Protein AF-A0A1H2KYA8-F1 (afdb_monomer_lite)

Radius of gyration: 41.52 Å; chains: 1; bounding box: 86×78×92 Å

Secondary structure (DSSP, 8-state):
-HHHHHHHHHHHHHHHSEE-HHHHHHHTTS-HHHHHHHHHHHHHTT--EEEE-STT-EEEEPTT-----TT--HHHHHHHHHHHSHHHHHHTT--HHHHHHHHHHHHTS-HHHHHHHHHHHTTEEES-S--TT----------HHHHHHHHHHHHHTEEEEEEE--TTS--EEEEEEEEEEEEETTEEEEEEEETTEEEEEEGGGEEEEEEEEEEP---SS--HHHHHHHHHHHHHHSS--EEEEEEE-GGGHHHHHTT-SEEEEEEE-TTSPEEEEEEESSHHHHHHHHHHHGGGEEEEE-HHHHHHHHHHHHHHHHHHGGGS-------HHHHHHHHHT-EEEEEEEEEE-TTTT-TTHHHHHHHHHHHHHHHHHTTSEEEEEE---SSEEEEEEESS-HHHHHHHHHT-HHHHTTSEEEEEEEEEE-TT-----

Foldseek 3Di:
DLVVLLVVLQVVQVVVQWDALVRSCVVSVHDSVVSVVSVVVCVVVVFQWDWDDDPRTGIHGDPPPDVQVPVADLVNLLVLVCCLPPVVCVVVVNDPVSNVVSVVNLVSDDPVSNVLSVLLNLQEAEAFPQPLVDDPDDQQDFPPVQVVQLSCCQSVQFWKWFQFDDVPDHTDIAIWGFPHWYHHPNWIWTFTDGPNHTDIGTSSRTPHMHTDPHGGPYDSGDNVSVVVVVVVVVLLVPADKDWWWKWFQPVCVVQLCSNFPDWDDWDADPVRIITTTTIGSDLVSLLVSQVVRPPRMDTPDDPVSNVSNVVVVVVVCVVVVVPDDPPPPQDPVNVVVQVVQWDKKKKKWKWFFPCQPPVCNVVLVVQLVVLVVVCCVVQQWVDWAQDPDPTTGTMTIGPDHQVVVCVSVCPRSCNVSRRIDIDMDIDIDGPPDDDDD

InterPro domains:
  IPR001034 DeoR-type HTH domain [PS51000] (2-61)
  IPR013196 Helix-turn-helix, type 11 [PF08279] (9-57)
  IPR026881 WYL domain [PF13280] (146-210)
  IPR036388 Winged helix-like DNA-binding domain superfamily [G3DSA:1.10.10.10] (1-62)
  IPR036390 Winged helix DNA-binding domain superfamily [SSF46785] (2-57)
  IPR051534 CBASS antivirus and pafABC operon-associated protein [PTHR34580] (2-320)
  IPR057727 WCX domain [PF25583] (241-316)

pLDDT: mean 74.86, std 17.17, range [32.81, 95.44]

Organism: NCBI:txid419479

Sequence (437 aa):
MRADRLVSLVLLLRQHGRLSATALARELEVSTRTVLRDIEALSAAGVPVYAERGRHGGFALLPGFQTELTGLNHDEALALLVAGSRRGAQVFGLGSALASAMLKVVDALPEGHRATAAGAAQRLLIDPETDLLSRRLVADEVPDAIVAEVRRAVFAGHKLRIHYAASGQPPQWRTVDPIGLVTVRDHGYLLATRSGEDRTYRLSRVVAAEALAEPAQRPDRVDLDRAWQDRSTRFRTGGDLVTVLVRVDPARRAQLVGTALAVHAEDTDADGWLRLEVTFQDRRHAEWALWQLATNAEALEPQWLRTALRDRAAATATRYDVRRDQQHTVTDEQIRELAATAKPYSLAVLRWGPERYRDGAEATELEHQRRMVSLRADGVIAVLCPIASDTLAGVAVMTVPAEQAKDIMDADPCVRAGMIVCEIYQCHGFPGDAIPA

Structure (mmCIF, N/CA/C/O backbone):
data_AF-A0A1H2KYA8-F1
#
_entry.id   AF-A0A1H2KYA8-F1
#
loop_
_atom_site.group_PDB
_atom_site.id
_atom_site.type_symbol
_atom_site.label_atom_id
_atom_site.label_alt_id
_atom_site.label_comp_id
_atom_site.label_asym_id
_atom_site.label_entity_id
_atom_site.label_seq_id
_atom_site.pdbx_PDB_ins_code
_atom_site.Cartn_x
_atom_site.Cartn_y
_atom_site.Cartn_z
_atom_site.occupancy
_atom_site.B_iso_or_equiv
_atom_site.auth_seq_id
_atom_site.auth_comp_id
_atom_site.auth_asym_id
_atom_site.auth_atom_id
_atom_site.pdbx_PDB_model_num
ATOM 1 N N . MET A 1 1 ? -17.898 36.005 -10.844 1.00 47.53 1 MET A N 1
ATOM 2 C CA . MET A 1 1 ? -18.943 36.996 -11.219 1.00 47.53 1 MET A CA 1
ATOM 3 C C . MET A 1 1 ? -20.307 36.729 -10.570 1.00 47.53 1 MET A C 1
ATOM 5 O O . MET A 1 1 ? -20.830 37.658 -9.974 1.00 47.53 1 MET A O 1
ATOM 9 N N . ARG A 1 2 ? -20.936 35.538 -10.677 1.00 58.31 2 ARG A N 1
ATOM 10 C CA . ARG A 1 2 ? -22.249 35.278 -10.026 1.00 58.31 2 ARG A CA 1
ATOM 11 C C . ARG A 1 2 ? -22.124 34.830 -8.562 1.00 58.31 2 ARG A C 1
ATOM 13 O O . ARG A 1 2 ? -22.832 35.368 -7.726 1.00 58.31 2 ARG A O 1
ATOM 20 N N . ALA A 1 3 ? -21.214 33.901 -8.253 1.00 54.22 3 ALA A N 1
ATOM 21 C CA . ALA A 1 3 ? -21.038 33.365 -6.897 1.00 54.22 3 ALA A CA 1
ATOM 22 C C . ALA A 1 3 ? -20.531 34.424 -5.901 1.00 54.22 3 ALA A C 1
ATOM 24 O O . ALA A 1 3 ? -21.144 34.609 -4.855 1.00 54.22 3 ALA A O 1
ATOM 25 N N . ASP A 1 4 ? -19.501 35.190 -6.274 1.00 60.84 4 ASP A N 1
ATOM 26 C CA . ASP A 1 4 ? -18.927 36.255 -5.431 1.00 60.84 4 ASP A CA 1
ATOM 27 C C . ASP A 1 4 ? -19.982 37.292 -5.022 1.00 60.84 4 ASP A C 1
ATOM 29 O O . ASP A 1 4 ? -20.061 37.703 -3.870 1.00 60.84 4 ASP A O 1
ATOM 33 N N . ARG A 1 5 ? -20.864 37.664 -5.960 1.00 79.56 5 ARG A N 1
ATOM 34 C CA . ARG A 1 5 ? -21.924 38.646 -5.717 1.00 79.56 5 ARG A CA 1
ATOM 35 C C . ARG A 1 5 ? -23.021 38.117 -4.794 1.00 79.56 5 ARG A C 1
ATOM 37 O O . ARG A 1 5 ? -23.535 38.877 -3.982 1.00 79.56 5 ARG A O 1
ATOM 44 N N . LEU A 1 6 ? -23.360 36.829 -4.890 1.00 75.94 6 LEU A N 1
ATOM 45 C CA . LEU A 1 6 ? -24.314 36.184 -3.981 1.00 75.94 6 LEU A CA 1
ATOM 46 C C . LEU A 1 6 ? -23.761 36.146 -2.550 1.00 75.94 6 LEU A C 1
ATOM 48 O O . LEU A 1 6 ? -24.493 36.438 -1.607 1.00 75.94 6 LEU A O 1
ATOM 52 N N . VAL A 1 7 ? -22.461 35.867 -2.398 1.00 68.94 7 VAL A N 1
ATOM 53 C CA . VAL A 1 7 ? -21.769 35.908 -1.100 1.00 68.94 7 VAL A CA 1
ATOM 54 C C . VAL A 1 7 ? -21.780 37.326 -0.525 1.00 68.94 7 VAL A C 1
ATOM 56 O O . VAL A 1 7 ? -22.205 37.516 0.615 1.00 68.94 7 VAL A O 1
ATOM 59 N N . SER A 1 8 ? -21.405 38.336 -1.315 1.00 74.75 8 SER A N 1
ATOM 60 C CA . SER A 1 8 ? -21.430 39.738 -0.878 1.00 74.75 8 SER A CA 1
ATOM 61 C C . SER A 1 8 ? -22.834 40.213 -0.491 1.00 74.75 8 SER A C 1
ATOM 63 O O . SER A 1 8 ? -22.992 40.911 0.507 1.00 74.75 8 SER A O 1
ATOM 65 N N . LEU A 1 9 ? -23.871 39.794 -1.225 1.00 81.69 9 LEU A N 1
ATOM 66 C CA . LEU A 1 9 ? -25.266 40.120 -0.915 1.00 81.69 9 LEU A CA 1
ATOM 67 C C . LEU A 1 9 ? -25.680 39.562 0.457 1.00 81.69 9 LEU A C 1
ATOM 69 O O . LEU A 1 9 ? -26.251 40.291 1.268 1.00 81.69 9 LEU A O 1
ATOM 73 N N . VAL A 1 10 ? -25.341 38.303 0.757 1.00 77.75 10 VAL A N 1
ATOM 74 C CA . VAL A 1 10 ? -25.612 37.693 2.072 1.00 77.75 10 VAL A CA 1
ATOM 75 C C . VAL A 1 10 ? -24.878 38.438 3.191 1.00 77.75 10 VAL A C 1
ATOM 77 O O . VAL A 1 10 ? -25.478 38.710 4.231 1.00 77.75 10 VAL A O 1
ATOM 80 N N . LEU A 1 11 ? -23.612 38.814 2.987 1.00 72.88 11 LEU A N 1
ATOM 81 C CA . LEU A 1 11 ? -22.830 39.562 3.979 1.00 72.88 11 LEU A CA 1
ATOM 82 C C . LEU A 1 11 ? -23.424 40.948 4.268 1.00 72.88 11 LEU A C 1
ATOM 84 O O . LEU A 1 11 ? -23.566 41.310 5.437 1.00 72.88 11 LEU A O 1
ATOM 88 N N . LEU A 1 12 ? -23.847 41.680 3.233 1.00 78.69 12 LEU A N 1
ATOM 89 C CA . LEU A 1 12 ? -24.506 42.983 3.381 1.00 78.69 12 LEU A CA 1
ATOM 90 C C . LEU A 1 12 ? -25.808 42.876 4.183 1.00 78.69 12 LEU A C 1
ATOM 92 O O . LEU A 1 12 ? -26.065 43.694 5.068 1.00 78.69 12 LEU A O 1
ATOM 96 N N . LEU A 1 13 ? -26.612 41.841 3.921 1.00 82.75 13 LEU A N 1
ATOM 97 C CA . LEU A 1 13 ? -27.836 41.586 4.681 1.00 82.75 13 LEU A CA 1
ATOM 98 C C . LEU A 1 13 ? -27.555 41.204 6.141 1.00 82.75 13 LEU A C 1
ATOM 100 O O . LEU A 1 13 ? -28.324 41.595 7.013 1.00 82.75 13 LEU A O 1
ATOM 104 N N . ARG A 1 14 ? -26.452 40.501 6.442 1.00 73.44 14 ARG A N 1
ATOM 105 C CA . ARG A 1 14 ? -26.052 40.220 7.835 1.00 73.44 14 ARG A CA 1
ATOM 106 C C . ARG A 1 14 ? -25.585 41.472 8.567 1.00 73.44 14 ARG A C 1
ATOM 108 O O . ARG A 1 14 ? -25.994 41.689 9.702 1.00 73.44 14 ARG A O 1
ATOM 115 N N . GLN A 1 15 ? -24.736 42.278 7.934 1.00 74.38 15 GLN A N 1
ATOM 116 C CA . GLN A 1 15 ? -24.144 43.460 8.563 1.00 74.38 15 GLN A CA 1
ATOM 117 C C . GLN A 1 15 ? -25.190 44.535 8.865 1.00 74.38 15 GLN A C 1
ATOM 119 O O . GLN A 1 15 ? -25.174 45.134 9.937 1.00 74.38 15 GLN A O 1
ATOM 124 N N . HIS A 1 16 ? -26.098 44.782 7.922 1.00 75.31 16 HIS A N 1
ATOM 125 C CA . HIS A 1 16 ? -27.077 45.862 8.029 1.00 75.31 16 HIS A CA 1
ATOM 126 C C . HIS A 1 16 ? -28.461 45.382 8.483 1.00 75.31 16 HIS A C 1
ATOM 128 O O . HIS A 1 16 ? -29.353 46.199 8.713 1.00 75.31 16 HIS A O 1
ATOM 134 N N . GLY A 1 17 ? -28.657 44.066 8.604 1.00 79.06 17 GLY A N 1
ATOM 135 C CA . GLY A 1 17 ? -29.913 43.416 8.980 1.00 79.06 17 GLY A CA 1
ATOM 136 C C . GLY A 1 17 ? -30.974 43.459 7.878 1.00 79.06 17 GLY A C 1
ATOM 137 O O . GLY A 1 17 ? -31.486 42.422 7.461 1.00 79.06 17 GLY A O 1
ATOM 138 N N . ARG A 1 18 ? -31.312 44.659 7.393 1.00 85.12 18 ARG A N 1
ATOM 139 C CA . ARG A 1 18 ? -32.340 44.883 6.371 1.00 85.12 18 ARG A CA 1
ATOM 140 C C . ARG A 1 18 ? -31.926 45.986 5.404 1.00 85.12 18 ARG A C 1
ATOM 142 O O . ARG A 1 18 ? -31.643 47.105 5.825 1.00 85.12 18 ARG A O 1
ATOM 149 N N . LEU A 1 19 ? -31.964 45.694 4.104 1.00 88.56 19 LEU A N 1
ATOM 150 C CA . LEU A 1 19 ? -31.632 46.652 3.043 1.00 88.56 19 LEU A CA 1
ATOM 151 C C . LEU A 1 19 ? -32.641 46.596 1.893 1.00 88.56 19 LEU A C 1
ATOM 153 O O . LEU A 1 19 ? -33.160 45.539 1.544 1.00 88.56 19 LEU A O 1
ATOM 157 N N . SER A 1 20 ? -32.918 47.740 1.268 1.00 90.62 20 SER A N 1
ATOM 158 C CA . SER A 1 20 ? -33.779 47.797 0.081 1.00 90.62 20 SER A CA 1
ATOM 159 C C . SER A 1 20 ? -33.052 47.286 -1.170 1.00 90.62 20 SER A C 1
ATOM 161 O O . SER A 1 20 ? -31.822 47.327 -1.238 1.00 90.62 20 SER A O 1
ATOM 163 N N . ALA A 1 21 ? -33.803 46.871 -2.202 1.00 89.50 21 ALA A N 1
ATOM 164 C CA . ALA A 1 21 ? -33.223 46.496 -3.502 1.00 89.50 21 ALA A CA 1
ATOM 165 C C . ALA A 1 21 ? -32.297 47.587 -4.057 1.00 89.50 21 ALA A C 1
ATOM 167 O O . ALA A 1 21 ? -31.250 47.282 -4.614 1.00 89.50 21 ALA A O 1
ATOM 168 N N . THR A 1 22 ? -32.678 48.857 -3.898 1.00 89.00 22 THR A N 1
ATOM 169 C CA . THR A 1 22 ? -31.919 50.010 -4.398 1.00 89.00 22 THR A CA 1
ATOM 170 C C . THR A 1 22 ? -30.629 50.243 -3.615 1.00 89.00 22 THR A C 1
ATOM 172 O O . THR A 1 22 ? -29.633 50.650 -4.204 1.00 89.00 22 THR A O 1
ATOM 175 N N . ALA A 1 23 ? -30.629 49.986 -2.303 1.00 87.50 23 ALA A N 1
ATOM 176 C CA . ALA A 1 23 ? -29.417 50.065 -1.490 1.00 87.50 23 ALA A CA 1
ATOM 177 C C . ALA A 1 23 ? -28.445 48.935 -1.855 1.00 87.50 23 ALA A C 1
ATOM 179 O O . ALA A 1 23 ? -27.294 49.204 -2.172 1.00 87.50 23 ALA A O 1
ATOM 180 N N . LEU A 1 24 ? -28.939 47.695 -1.930 1.00 89.62 24 LEU A N 1
ATOM 181 C CA . LEU A 1 24 ? -28.146 46.536 -2.354 1.00 89.62 24 LEU A CA 1
ATOM 182 C C . LEU A 1 24 ? -27.581 46.705 -3.770 1.00 89.62 24 LEU A C 1
ATOM 184 O O . LEU A 1 24 ? -26.436 46.358 -4.021 1.00 89.62 24 LEU A O 1
ATOM 188 N N . ALA A 1 25 ? -28.370 47.263 -4.689 1.00 91.12 25 ALA A N 1
ATOM 189 C CA . ALA A 1 25 ? -27.951 47.541 -6.060 1.00 91.12 25 ALA A CA 1
ATOM 190 C C . ALA A 1 25 ? -26.785 48.535 -6.113 1.00 91.12 25 ALA A C 1
ATOM 192 O O . ALA A 1 25 ? -25.861 48.358 -6.899 1.00 91.12 25 ALA A O 1
ATOM 193 N N . ARG A 1 26 ? -26.812 49.555 -5.249 1.00 90.62 26 ARG A N 1
ATOM 194 C CA . ARG A 1 26 ? -25.748 50.555 -5.152 1.00 90.62 26 ARG A CA 1
ATOM 195 C C . ARG A 1 26 ? -24.466 49.966 -4.570 1.00 90.62 26 ARG A C 1
ATOM 197 O O . ARG A 1 26 ? -23.418 50.157 -5.164 1.00 90.62 26 ARG A O 1
ATOM 204 N N . GLU A 1 27 ? -24.571 49.231 -3.464 1.00 85.75 27 GLU A N 1
ATOM 205 C CA . GLU A 1 27 ? -23.414 48.615 -2.791 1.00 85.75 27 GLU A CA 1
ATOM 206 C C . GLU A 1 27 ? -22.753 47.516 -3.632 1.00 85.75 27 GLU A C 1
ATOM 208 O O . GLU A 1 27 ? -21.546 47.318 -3.575 1.00 85.75 27 GLU A O 1
ATOM 213 N N . LEU A 1 28 ? -23.542 46.792 -4.429 1.00 85.69 28 LEU A N 1
ATOM 214 C CA . LEU A 1 28 ? -23.042 45.737 -5.313 1.00 85.69 28 LEU A CA 1
ATOM 215 C C . LEU A 1 28 ? -22.743 46.239 -6.734 1.00 85.69 28 LEU A C 1
ATOM 217 O O . LEU A 1 28 ? -22.416 45.418 -7.588 1.00 85.69 28 LEU A O 1
ATOM 221 N N . GLU A 1 29 ? -22.901 47.542 -6.995 1.00 89.06 29 GLU A N 1
ATOM 222 C CA . GLU A 1 29 ? -22.702 48.189 -8.302 1.00 89.06 29 GLU A CA 1
ATOM 223 C C . GLU A 1 29 ? -23.454 47.498 -9.463 1.00 89.06 29 GLU A C 1
ATOM 225 O O . GLU A 1 29 ? -22.953 47.333 -10.575 1.00 89.06 29 GLU A O 1
ATOM 230 N N . VAL A 1 30 ? -24.698 47.076 -9.217 1.00 92.62 30 VAL A N 1
ATOM 231 C CA . VAL A 1 30 ? -25.555 46.389 -10.199 1.00 92.62 30 VAL A CA 1
ATOM 232 C C . VAL A 1 30 ? -26.948 47.006 -10.286 1.00 92.62 30 VAL A C 1
ATOM 234 O O . VAL A 1 30 ? -27.354 47.825 -9.472 1.00 92.62 30 VAL A O 1
ATOM 237 N N . SER A 1 31 ? -27.737 46.588 -11.280 1.00 93.62 31 SER A N 1
ATOM 238 C CA . SER A 1 31 ? -29.143 46.993 -11.370 1.00 93.62 31 SER A CA 1
ATOM 239 C C . SER A 1 31 ? -30.003 46.353 -10.270 1.00 93.62 31 SER A C 1
ATOM 241 O O . SER A 1 31 ? -29.758 45.222 -9.844 1.00 93.62 31 SER A O 1
ATOM 243 N N . THR A 1 32 ? -31.095 47.019 -9.882 1.00 92.94 32 THR A N 1
ATOM 244 C CA . THR A 1 32 ? -32.105 46.459 -8.962 1.00 92.94 32 THR A CA 1
ATOM 245 C C . THR A 1 32 ? -32.706 45.151 -9.478 1.00 92.94 32 THR A C 1
ATOM 247 O O . THR A 1 32 ? -32.951 44.235 -8.697 1.00 92.94 32 THR A O 1
ATOM 250 N N . ARG A 1 33 ? -32.877 45.011 -10.800 1.00 91.50 33 ARG A N 1
ATOM 251 C CA . ARG A 1 33 ? -33.320 43.763 -11.443 1.00 91.50 33 ARG A CA 1
ATOM 252 C C . ARG A 1 33 ? -32.340 42.612 -11.194 1.00 91.50 33 ARG A C 1
ATOM 254 O O . ARG A 1 33 ? -32.775 41.483 -10.990 1.00 91.50 33 ARG A O 1
ATOM 261 N N . THR A 1 34 ? -31.036 42.889 -11.200 1.00 89.62 34 THR A N 1
ATOM 262 C CA . THR A 1 34 ? -29.994 41.892 -10.909 1.00 89.62 34 THR A CA 1
ATOM 263 C C . THR A 1 34 ? -30.064 41.444 -9.453 1.00 89.62 34 THR A C 1
ATOM 265 O O . THR A 1 34 ? -30.053 40.246 -9.198 1.00 89.62 34 THR A O 1
ATOM 268 N N . VAL A 1 35 ? -30.233 42.385 -8.518 1.00 89.75 35 VAL A N 1
ATOM 269 C CA . VAL A 1 35 ? -30.401 42.079 -7.088 1.00 89.75 35 VAL A CA 1
ATOM 270 C C . VAL A 1 35 ? -31.610 41.177 -6.849 1.00 89.75 35 VAL A C 1
ATOM 272 O O . VAL A 1 35 ? -31.488 40.175 -6.157 1.00 89.75 35 VAL A O 1
ATOM 275 N N . LEU A 1 36 ? -32.761 41.485 -7.456 1.00 89.00 36 LEU A N 1
ATOM 276 C CA . LEU A 1 36 ? -33.964 40.653 -7.324 1.00 89.00 36 LEU A CA 1
ATOM 277 C C . LEU A 1 36 ? -33.730 39.225 -7.838 1.00 89.00 36 LEU A C 1
ATOM 279 O O . LEU A 1 36 ? -34.094 38.263 -7.167 1.00 89.00 36 LEU A O 1
ATOM 283 N N . ARG A 1 37 ? -33.051 39.081 -8.983 1.00 87.38 37 ARG A N 1
ATOM 284 C CA . ARG A 1 37 ? -32.698 37.771 -9.548 1.00 87.38 37 ARG A CA 1
ATOM 285 C C . ARG A 1 37 ? -31.711 36.992 -8.671 1.00 87.38 37 ARG A C 1
ATOM 287 O O . ARG A 1 37 ? -31.770 35.766 -8.613 1.00 87.38 37 ARG A O 1
ATOM 294 N N . ASP A 1 38 ? -30.784 37.683 -8.020 1.00 87.12 38 ASP A N 1
ATOM 295 C CA . ASP A 1 38 ? -29.813 37.066 -7.116 1.00 87.12 38 ASP A CA 1
ATOM 296 C C . ASP A 1 38 ? -30.464 36.651 -5.786 1.00 87.12 38 ASP A C 1
ATOM 298 O O . ASP A 1 38 ? -30.129 35.601 -5.247 1.00 87.12 38 ASP A O 1
ATOM 302 N N . ILE A 1 39 ? -31.461 37.397 -5.306 1.00 86.94 39 ILE A N 1
ATOM 303 C CA . ILE A 1 39 ? -32.274 37.018 -4.140 1.00 86.94 39 ILE A CA 1
ATOM 304 C C . ILE A 1 39 ? -33.105 35.764 -4.426 1.00 86.94 39 ILE A C 1
ATOM 306 O O . ILE A 1 39 ? -33.138 34.857 -3.597 1.00 86.94 39 ILE A O 1
ATOM 310 N N . GLU A 1 40 ? -33.721 35.666 -5.607 1.00 81.12 40 GLU A N 1
ATOM 311 C CA . GLU A 1 40 ? -34.396 34.433 -6.040 1.00 81.12 40 GLU A CA 1
ATOM 312 C C . GLU A 1 40 ? -33.420 33.250 -6.100 1.00 81.12 40 GLU A C 1
ATOM 314 O O . GLU A 1 40 ? -33.748 32.154 -5.650 1.00 81.12 40 GLU A O 1
ATOM 319 N N . ALA A 1 41 ? -32.198 33.468 -6.600 1.00 78.94 41 ALA A N 1
ATOM 320 C CA . ALA A 1 41 ? -31.170 32.431 -6.650 1.00 78.94 41 ALA A CA 1
ATOM 321 C C . ALA A 1 41 ? -30.710 31.982 -5.251 1.00 78.94 41 ALA A C 1
ATOM 323 O O . ALA A 1 41 ? -30.498 30.791 -5.043 1.00 78.94 41 ALA A O 1
ATOM 324 N N . LEU A 1 42 ? -30.589 32.907 -4.292 1.00 77.50 42 LEU A N 1
ATOM 325 C CA . LEU A 1 42 ? -30.290 32.590 -2.891 1.00 77.50 42 LEU A CA 1
ATOM 326 C C . LEU A 1 42 ? -31.416 31.780 -2.244 1.00 77.50 42 LEU A C 1
ATOM 328 O O . LEU A 1 42 ? -31.144 30.774 -1.593 1.00 77.50 42 LEU A O 1
ATOM 332 N N . SER A 1 43 ? -32.669 32.176 -2.472 1.00 74.81 43 SER A N 1
ATOM 333 C CA . SER A 1 43 ? -33.833 31.444 -1.968 1.00 74.81 43 SER A CA 1
ATOM 334 C C . SER A 1 43 ? -33.903 30.026 -2.544 1.00 74.81 43 SER A C 1
ATOM 336 O O . SER A 1 43 ? -34.073 29.068 -1.791 1.00 74.81 43 SER A O 1
ATOM 338 N N . ALA A 1 44 ? -33.668 29.867 -3.851 1.00 69.06 44 ALA A N 1
ATOM 339 C CA . ALA A 1 44 ? -33.597 28.558 -4.502 1.00 69.06 44 ALA A CA 1
ATOM 340 C C . ALA A 1 44 ? -32.431 27.688 -3.989 1.00 69.06 44 ALA A C 1
ATOM 342 O O . ALA A 1 44 ? -32.527 26.464 -4.011 1.00 69.06 44 ALA A O 1
ATOM 343 N N . ALA A 1 45 ? -31.351 28.306 -3.503 1.00 66.19 45 ALA A N 1
ATOM 344 C CA . ALA A 1 45 ? -30.206 27.633 -2.889 1.00 66.19 45 ALA A CA 1
ATOM 345 C C . ALA A 1 45 ? -30.387 27.352 -1.381 1.00 66.19 45 ALA A C 1
ATOM 347 O O . ALA A 1 45 ? -29.429 26.971 -0.712 1.00 66.19 45 ALA A O 1
ATOM 348 N N . GLY A 1 46 ? -31.592 27.547 -0.833 1.00 58.06 46 GLY A N 1
ATOM 349 C CA . GLY A 1 46 ? -31.908 27.245 0.566 1.00 58.06 46 GLY A CA 1
ATOM 350 C C . GLY A 1 46 ? -31.542 28.347 1.567 1.00 58.06 46 GLY A C 1
ATOM 351 O O . GLY A 1 46 ? -31.655 28.127 2.771 1.00 58.06 46 GLY A O 1
ATOM 352 N N . VAL A 1 47 ? -31.139 29.539 1.110 1.00 75.25 47 VAL A N 1
ATOM 353 C CA . VAL A 1 47 ? -30.886 30.694 1.987 1.00 75.25 47 VAL A CA 1
ATOM 354 C C . VAL A 1 47 ? -32.218 31.411 2.276 1.00 75.25 47 VAL A C 1
ATOM 356 O O . VAL A 1 47 ? -32.845 31.923 1.344 1.00 75.25 47 VAL A O 1
ATOM 359 N N . PRO A 1 48 ? -32.676 31.499 3.540 1.00 73.50 48 PRO A N 1
ATOM 360 C CA . PRO A 1 48 ? -33.988 32.030 3.896 1.00 73.50 48 PRO A CA 1
ATOM 361 C C . PRO A 1 48 ? -33.979 33.566 3.926 1.00 73.50 48 PRO A C 1
ATOM 363 O O . PRO A 1 48 ? -33.974 34.202 4.984 1.00 73.50 48 PRO A O 1
ATOM 366 N N . VAL A 1 49 ? -33.967 34.170 2.738 1.00 84.06 49 VAL A N 1
ATOM 367 C CA . VAL A 1 49 ? -34.177 35.610 2.537 1.00 84.06 49 VAL A CA 1
ATOM 368 C C . VAL A 1 49 ? -35.677 35.881 2.447 1.00 84.06 49 VAL A C 1
ATOM 370 O O . VAL A 1 49 ? -36.377 35.238 1.667 1.00 84.06 49 VAL A O 1
ATOM 373 N N . TYR A 1 50 ? -36.178 36.858 3.200 1.00 79.88 50 TYR A N 1
ATOM 374 C CA . TYR A 1 50 ? -37.565 37.312 3.101 1.00 79.88 50 TYR A CA 1
ATOM 375 C C . TYR A 1 50 ? -37.634 38.792 2.723 1.00 79.88 50 TYR A C 1
ATOM 377 O O . TYR A 1 50 ? -36.708 39.569 2.962 1.00 79.88 50 TYR A O 1
ATOM 385 N N . ALA A 1 51 ? -38.748 39.172 2.098 1.00 85.12 51 ALA A N 1
ATOM 386 C CA . ALA A 1 51 ? -39.027 40.542 1.694 1.00 85.12 51 ALA A CA 1
ATOM 387 C C . ALA A 1 51 ? -40.128 41.129 2.576 1.00 85.12 51 ALA A C 1
ATOM 389 O O . ALA A 1 51 ? -41.220 40.570 2.678 1.00 85.12 51 ALA A O 1
ATOM 390 N N . GLU A 1 52 ? -39.865 42.287 3.165 1.00 79.75 52 GLU A N 1
ATOM 391 C CA . GLU A 1 52 ? -40.850 43.036 3.938 1.00 79.75 52 GLU A CA 1
ATOM 392 C C . GLU A 1 52 ? -41.318 44.249 3.127 1.00 79.75 52 GLU A C 1
ATOM 394 O O . GLU A 1 52 ? -40.505 45.025 2.619 1.00 79.75 52 GLU A O 1
ATOM 399 N N . ARG A 1 53 ? -42.636 44.411 2.964 1.00 74.88 53 ARG A N 1
ATOM 400 C CA . ARG A 1 53 ? -43.219 45.501 2.164 1.00 74.88 53 ARG A CA 1
ATOM 401 C C . ARG A 1 53 ? -43.464 46.741 3.027 1.00 74.88 53 ARG A C 1
ATOM 403 O O . ARG A 1 53 ? -43.948 46.630 4.146 1.00 74.88 53 ARG A O 1
ATOM 410 N N . GLY A 1 54 ? -43.198 47.930 2.482 1.00 72.12 54 GLY A N 1
ATOM 411 C CA . GLY A 1 54 ? -43.505 49.217 3.121 1.00 72.12 54 GLY A CA 1
ATOM 412 C C . GLY A 1 54 ? -42.499 50.318 2.777 1.00 72.12 54 GLY A C 1
ATOM 413 O O .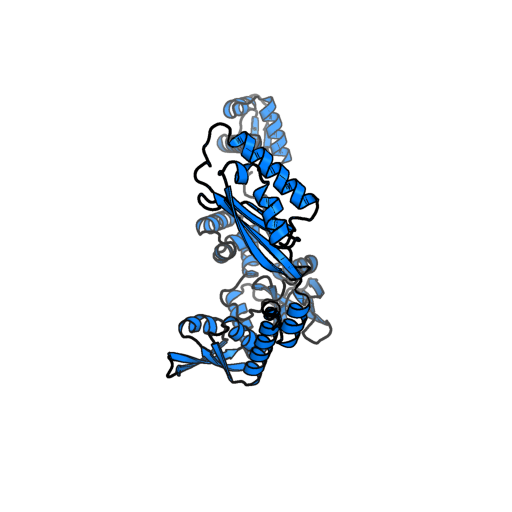 GLY A 1 54 ? -41.517 50.073 2.081 1.00 72.12 54 GLY A O 1
ATOM 414 N N . ARG A 1 55 ? -42.711 51.536 3.301 1.00 65.75 55 ARG A N 1
ATOM 415 C CA . ARG A 1 55 ? -41.830 52.708 3.068 1.00 65.75 55 ARG A CA 1
ATOM 416 C C . ARG A 1 55 ? -40.390 52.531 3.583 1.00 65.75 55 ARG A C 1
ATOM 418 O O . ARG A 1 55 ? -39.485 53.209 3.116 1.00 65.75 55 ARG A O 1
ATOM 425 N N . HIS A 1 56 ? -40.194 51.610 4.530 1.00 67.31 56 HIS A N 1
ATOM 426 C CA . HIS A 1 56 ? -38.889 51.161 5.039 1.00 67.31 56 HIS A CA 1
ATOM 427 C C . HIS A 1 56 ? -38.670 49.660 4.779 1.00 67.31 56 HIS A C 1
ATOM 429 O O . HIS A 1 56 ? -37.912 49.003 5.490 1.00 67.31 56 HIS A O 1
ATOM 435 N N . GLY A 1 57 ? -39.394 49.114 3.798 1.00 76.25 57 GLY A N 1
ATOM 436 C CA . GLY A 1 57 ? -39.313 47.718 3.402 1.00 76.25 57 GLY A CA 1
ATOM 437 C C . GLY A 1 57 ? -37.985 47.383 2.730 1.00 76.25 57 GLY A C 1
ATOM 438 O O . GLY A 1 57 ? -37.267 48.253 2.230 1.00 76.25 57 GLY A O 1
ATOM 439 N N . GLY A 1 58 ? -37.655 46.101 2.714 1.00 87.12 58 GLY A N 1
ATOM 440 C CA . GLY A 1 58 ? -36.395 45.610 2.184 1.00 87.12 58 GLY A CA 1
ATOM 441 C C . GLY A 1 58 ? -36.274 44.105 2.332 1.00 87.12 58 GLY A C 1
ATOM 442 O O . GLY A 1 58 ? -37.204 43.429 2.772 1.00 87.12 58 GLY A O 1
ATOM 443 N N . PHE A 1 59 ? -35.115 43.600 1.951 1.00 88.56 59 PHE A N 1
ATOM 444 C CA . PHE A 1 59 ? -34.743 42.212 2.128 1.00 88.56 59 PHE A CA 1
ATOM 445 C C . PHE A 1 59 ? -33.968 42.062 3.421 1.00 88.56 59 PHE A C 1
ATOM 447 O O . PHE A 1 59 ? -33.161 42.925 3.772 1.00 88.56 59 PHE A O 1
ATOM 454 N N . ALA A 1 60 ? -34.239 40.971 4.117 1.00 84.31 60 ALA A N 1
ATOM 455 C CA . ALA A 1 60 ? -33.555 40.582 5.332 1.00 84.31 60 ALA A CA 1
ATOM 456 C C . ALA A 1 60 ? -33.405 39.059 5.355 1.00 84.31 60 ALA A C 1
ATOM 458 O O . ALA A 1 60 ? -34.155 38.329 4.700 1.00 84.31 60 ALA A O 1
ATOM 459 N N . LEU A 1 61 ? -32.416 38.582 6.102 1.00 79.56 61 LEU A N 1
ATOM 460 C CA . LEU A 1 61 ? -32.288 37.164 6.423 1.00 79.56 61 LEU A CA 1
ATOM 461 C C . LEU A 1 61 ? -33.204 36.844 7.600 1.00 79.56 61 LEU A C 1
ATOM 463 O O . LEU A 1 61 ? -33.312 37.657 8.520 1.00 79.56 61 LEU A O 1
ATOM 467 N N . LEU A 1 62 ? -33.853 35.675 7.574 1.00 76.00 62 LEU A N 1
ATOM 468 C CA . LEU A 1 62 ? -34.720 35.228 8.665 1.00 76.00 62 LEU A CA 1
ATOM 469 C C . LEU A 1 62 ? -33.991 35.375 10.021 1.00 76.00 62 LEU A C 1
ATOM 471 O O . LEU A 1 62 ? -32.844 34.929 10.130 1.00 76.00 62 LEU A O 1
ATOM 475 N N . PRO A 1 63 ? -34.599 35.999 11.050 1.00 56.19 63 PRO A N 1
ATOM 476 C CA . PRO A 1 63 ? -33.951 36.175 12.347 1.00 56.19 63 PRO A CA 1
ATOM 477 C C . PRO A 1 63 ? -33.508 34.826 12.924 1.00 56.19 63 PRO A C 1
ATOM 479 O O . PRO A 1 63 ? -34.296 33.887 12.983 1.00 56.19 63 PRO A O 1
ATOM 482 N N . GLY A 1 64 ? -32.239 34.721 13.326 1.00 52.34 64 GLY A N 1
ATOM 483 C CA . GLY A 1 64 ? -31.648 33.457 13.780 1.00 52.34 64 GLY A CA 1
ATOM 484 C C . GLY A 1 64 ? -31.032 32.599 12.670 1.00 52.34 64 GLY A C 1
ATOM 485 O O . GLY A 1 64 ? -30.433 31.574 12.983 1.00 52.34 64 GLY A O 1
ATOM 486 N N . PHE A 1 65 ? -31.092 33.024 11.400 1.00 50.78 65 PHE A N 1
ATOM 487 C CA . PHE A 1 65 ? -30.303 32.417 10.329 1.00 50.78 65 PHE A CA 1
ATOM 488 C C . PHE A 1 65 ? -28.817 32.728 10.537 1.00 50.78 65 PHE A C 1
ATOM 490 O O . PHE A 1 65 ? -28.266 33.739 10.088 1.00 50.78 65 PHE A O 1
ATOM 497 N N . GLN A 1 66 ? -28.158 31.847 11.278 1.00 49.06 66 GLN A N 1
ATOM 498 C CA . GLN A 1 66 ? -26.716 31.756 11.286 1.00 49.06 66 GLN A CA 1
ATOM 499 C C . GLN A 1 66 ? -26.314 30.980 10.033 1.00 49.06 66 GLN A C 1
ATOM 501 O O . GLN A 1 66 ? -26.843 29.902 9.777 1.00 49.06 66 GLN A O 1
ATOM 506 N N . THR A 1 67 ? -25.374 31.507 9.245 1.00 46.03 67 THR A N 1
ATOM 507 C CA . THR A 1 67 ? -24.618 30.697 8.278 1.00 46.03 67 THR A CA 1
ATOM 508 C C . THR A 1 67 ? -23.708 29.749 9.061 1.00 46.03 67 THR A C 1
ATOM 510 O O . THR A 1 67 ? -22.486 29.869 9.030 1.00 46.03 67 THR A O 1
ATOM 513 N N . GLU A 1 68 ? -24.305 28.872 9.857 1.00 44.50 68 GLU A N 1
ATOM 514 C CA . GLU A 1 68 ? -23.663 27.644 10.274 1.00 44.50 68 GLU A CA 1
ATOM 515 C C . GLU A 1 68 ? -23.445 26.838 8.993 1.00 44.50 68 GLU A C 1
ATOM 517 O O . GLU A 1 68 ? -24.294 26.853 8.096 1.00 44.50 68 GLU A O 1
ATOM 522 N N . LEU A 1 69 ? -22.279 26.206 8.875 1.00 40.91 69 LEU A N 1
ATOM 523 C CA . LEU A 1 69 ? -21.839 25.350 7.766 1.00 40.91 69 LEU A CA 1
ATOM 524 C C . LEU A 1 69 ? -22.748 24.106 7.622 1.00 40.91 69 LEU A C 1
ATOM 526 O O . LEU A 1 69 ? -22.310 22.971 7.752 1.00 40.91 69 LEU A O 1
ATOM 530 N N . THR A 1 70 ? -24.039 24.314 7.376 1.00 47.38 70 THR A N 1
ATOM 531 C CA . THR A 1 70 ? -25.119 23.315 7.445 1.00 47.38 70 THR A CA 1
ATOM 532 C C . THR A 1 70 ? -25.350 22.585 6.127 1.00 47.38 70 THR A C 1
ATOM 534 O O . THR A 1 70 ? -26.310 21.836 5.993 1.00 47.38 70 THR A O 1
ATOM 537 N N . GLY A 1 71 ? -24.450 22.746 5.157 1.00 47.19 71 GLY A N 1
ATOM 538 C CA . GLY A 1 71 ? -24.432 21.888 3.973 1.00 47.19 71 GLY A CA 1
ATOM 539 C C . GLY A 1 71 ? -23.830 20.506 4.232 1.00 47.19 71 GLY A C 1
ATOM 540 O O . GLY A 1 71 ? -23.988 19.636 3.388 1.00 47.19 71 GLY A O 1
ATOM 541 N N . LEU A 1 72 ? -23.142 20.314 5.366 1.00 42.34 72 LEU A N 1
ATOM 542 C CA . LEU A 1 72 ? -22.450 19.069 5.679 1.00 42.34 72 LEU A CA 1
ATOM 543 C C . LEU A 1 72 ? -23.416 18.052 6.284 1.00 42.34 72 LEU A C 1
ATOM 545 O O . LEU A 1 72 ? -23.932 18.239 7.388 1.00 42.34 72 LEU A O 1
ATOM 549 N N . ASN A 1 73 ? -23.634 16.954 5.571 1.00 45.78 73 ASN A N 1
ATOM 550 C CA . ASN A 1 73 ? -24.322 15.794 6.111 1.00 45.78 73 ASN A CA 1
ATOM 551 C C . ASN A 1 73 ? -23.427 15.043 7.121 1.00 45.78 73 ASN A C 1
ATOM 553 O O . ASN A 1 73 ? -22.239 15.332 7.288 1.00 45.78 73 ASN A O 1
ATOM 557 N N . HIS A 1 74 ? -24.005 14.065 7.823 1.00 45.47 74 HIS A N 1
ATOM 558 C CA . HIS A 1 74 ? -23.302 13.304 8.859 1.00 45.47 74 HIS A CA 1
ATOM 559 C C . HIS A 1 74 ? -22.008 12.637 8.355 1.00 45.47 74 HIS A C 1
ATOM 561 O O . HIS A 1 74 ? -20.998 12.652 9.061 1.00 45.47 74 HIS A O 1
ATOM 567 N N . ASP A 1 75 ? -22.022 12.102 7.133 1.00 45.19 75 AS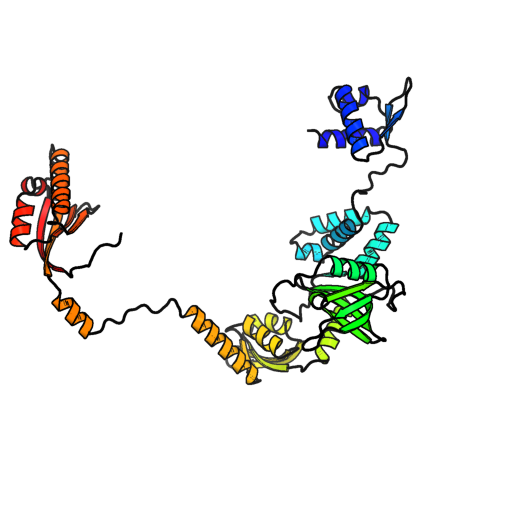P A N 1
ATOM 568 C CA . ASP A 1 75 ? -20.870 11.427 6.533 1.00 45.19 75 ASP A CA 1
ATOM 569 C C . ASP A 1 75 ? -19.775 12.429 6.132 1.00 45.19 75 ASP A C 1
ATOM 571 O O . ASP A 1 75 ? -18.589 12.143 6.286 1.00 45.19 75 ASP A O 1
ATOM 575 N N . GLU A 1 76 ? -20.147 13.631 5.690 1.00 48.69 76 GLU A N 1
ATOM 576 C CA . GLU A 1 76 ? -19.200 14.695 5.337 1.00 48.69 76 GLU A CA 1
ATOM 577 C C . GLU A 1 76 ? -18.544 15.312 6.580 1.00 48.69 76 GLU A C 1
ATOM 579 O O . GLU A 1 76 ? -17.333 15.535 6.598 1.00 48.69 76 GLU A O 1
ATOM 584 N N . ALA A 1 77 ? -19.303 15.517 7.662 1.00 54.84 77 ALA A N 1
ATOM 585 C CA . ALA A 1 77 ? -18.750 15.947 8.948 1.00 54.84 77 ALA A CA 1
ATOM 586 C C . ALA A 1 77 ? -17.771 14.905 9.523 1.00 54.84 77 ALA A C 1
ATOM 588 O O . ALA A 1 77 ? -16.710 15.258 10.044 1.00 54.84 77 ALA A O 1
ATOM 589 N N . LEU A 1 78 ? -18.098 13.616 9.380 1.00 53.09 78 LEU A N 1
ATOM 590 C CA . LEU A 1 78 ? -17.227 12.506 9.760 1.00 53.09 78 LEU A CA 1
ATOM 591 C C . LEU A 1 78 ? -15.950 12.466 8.907 1.00 53.09 78 LEU A C 1
ATOM 593 O O . LEU A 1 78 ? -14.857 12.309 9.451 1.00 53.09 78 LEU A O 1
ATOM 597 N N . ALA A 1 79 ? -16.067 12.661 7.592 1.00 56.34 79 ALA A N 1
ATOM 598 C CA . ALA A 1 79 ? -14.927 12.716 6.680 1.00 56.34 79 ALA A CA 1
ATOM 599 C C . ALA A 1 79 ? -13.975 13.876 7.020 1.00 56.34 79 ALA A C 1
ATOM 601 O O . ALA A 1 79 ? -12.759 13.688 7.037 1.00 56.34 79 ALA A O 1
ATOM 602 N N . LEU A 1 80 ? -14.509 15.052 7.366 1.00 57.50 80 LEU A N 1
ATOM 603 C CA . LEU A 1 80 ? -13.710 16.210 7.780 1.00 57.50 80 LEU A CA 1
ATOM 604 C C . LEU A 1 80 ? -13.035 16.008 9.142 1.00 57.50 80 LEU A C 1
ATOM 606 O O . LEU A 1 80 ? -11.889 16.416 9.314 1.00 57.50 80 LEU A O 1
ATOM 610 N N . LEU A 1 81 ? -13.694 15.342 10.094 1.00 56.78 81 LEU A N 1
ATOM 611 C CA . LEU A 1 81 ? -13.090 14.950 11.375 1.00 56.78 81 LEU A CA 1
ATOM 612 C C . LEU A 1 81 ? -11.924 13.981 11.189 1.00 56.78 81 LEU A C 1
ATOM 614 O O . LEU A 1 81 ? -10.869 14.136 11.805 1.00 56.78 81 LEU A O 1
ATOM 618 N N . VAL A 1 82 ? -12.111 12.990 10.320 1.00 56.31 82 VAL A N 1
ATOM 619 C CA . VAL A 1 82 ? -11.078 12.019 9.963 1.00 56.31 82 VAL A CA 1
ATOM 620 C C . VAL A 1 82 ? -9.903 12.720 9.274 1.00 56.31 82 VAL A C 1
ATOM 622 O O . VAL A 1 82 ? -8.760 12.549 9.705 1.00 56.31 82 VAL A O 1
ATOM 625 N N . ALA A 1 83 ? -10.172 13.563 8.272 1.00 54.66 83 ALA A N 1
ATOM 626 C CA . ALA A 1 83 ? -9.159 14.312 7.526 1.00 54.66 83 ALA A CA 1
ATOM 627 C C . ALA A 1 83 ? -8.434 15.369 8.382 1.00 54.66 83 ALA A C 1
ATOM 629 O O . ALA A 1 83 ? -7.235 15.584 8.218 1.00 54.66 83 ALA A O 1
ATOM 630 N N . GLY A 1 84 ? -9.147 16.010 9.312 1.00 49.28 84 GLY A N 1
ATOM 631 C CA . GLY A 1 84 ? -8.627 17.022 10.233 1.00 49.28 84 GLY A CA 1
ATOM 632 C C . GLY A 1 84 ? -7.908 16.469 11.457 1.00 49.28 84 GLY A C 1
ATOM 633 O O . GLY A 1 84 ? -7.228 17.216 12.164 1.00 49.28 84 GLY A O 1
ATOM 634 N N . SER A 1 85 ? -8.020 15.166 11.719 1.00 54.38 85 SER A N 1
ATOM 635 C CA . SER A 1 85 ? -7.212 14.515 12.742 1.00 54.38 85 SER A CA 1
ATOM 636 C C . SER A 1 85 ? -5.719 14.669 12.415 1.00 54.38 85 SER A C 1
ATOM 638 O O . SER A 1 85 ? -5.318 14.705 11.249 1.00 54.38 85 SER A O 1
ATOM 640 N N . ARG A 1 86 ? -4.858 14.709 13.446 1.00 47.66 86 ARG A N 1
ATOM 641 C CA . ARG A 1 86 ? -3.390 14.744 13.264 1.00 47.66 86 ARG A CA 1
ATOM 642 C C . ARG A 1 86 ? -2.875 13.651 12.314 1.00 47.66 86 ARG A C 1
ATOM 644 O O . ARG A 1 86 ? -1.831 13.845 11.704 1.00 47.66 86 ARG A O 1
ATOM 651 N N . ARG A 1 87 ? -3.604 12.536 12.190 1.00 50.38 87 ARG A N 1
ATOM 652 C CA . ARG A 1 87 ? -3.266 11.393 11.333 1.00 50.38 87 ARG A CA 1
ATOM 653 C C . ARG A 1 87 ? -3.818 11.526 9.911 1.00 50.38 87 ARG A C 1
ATOM 655 O O . ARG A 1 87 ? -3.079 11.249 8.978 1.00 50.38 87 ARG A O 1
ATOM 662 N N . GLY A 1 88 ? -5.032 12.051 9.718 1.00 45.66 88 GLY A N 1
ATOM 663 C CA . GLY A 1 88 ? -5.549 12.407 8.385 1.00 45.66 88 GLY A CA 1
ATOM 664 C C . GLY A 1 88 ? -4.663 13.439 7.679 1.00 45.66 88 GLY A C 1
ATOM 665 O O . GLY A 1 88 ? -4.378 13.317 6.490 1.00 45.66 88 GLY A O 1
ATOM 666 N N . ALA A 1 89 ? -4.105 14.376 8.446 1.00 41.41 89 ALA A N 1
ATOM 667 C CA . ALA A 1 89 ? -3.105 15.315 7.956 1.00 41.41 89 ALA A CA 1
ATOM 668 C C . ALA A 1 89 ? -1.838 14.621 7.409 1.00 41.41 89 ALA A C 1
ATOM 670 O O . ALA A 1 89 ? -1.302 15.019 6.379 1.00 41.41 89 ALA A O 1
ATOM 671 N N . GLN A 1 90 ? -1.380 13.548 8.059 1.00 39.09 90 GLN A N 1
ATOM 672 C CA . GLN A 1 90 ? -0.195 12.792 7.638 1.00 39.09 90 GLN A CA 1
ATOM 673 C C . GLN A 1 90 ? -0.480 11.850 6.455 1.00 39.09 90 GLN A C 1
ATOM 675 O O . GLN A 1 90 ? 0.329 11.787 5.534 1.00 39.09 90 GLN A O 1
ATOM 680 N N . VAL A 1 91 ? -1.633 11.170 6.444 1.00 37.12 91 VAL A N 1
ATOM 681 C CA . VAL A 1 91 ? -2.039 10.217 5.388 1.00 37.12 91 VAL A CA 1
ATOM 682 C C . VAL A 1 91 ? -2.287 10.913 4.046 1.00 37.12 91 VAL A C 1
ATOM 684 O O . VAL A 1 91 ? -1.895 10.402 3.002 1.00 37.12 91 VAL A O 1
ATOM 687 N N . PHE A 1 92 ? -2.878 12.110 4.058 1.00 35.97 92 PHE A N 1
ATOM 688 C CA . PHE A 1 92 ? -3.162 12.873 2.838 1.00 35.97 92 PHE A CA 1
ATOM 689 C C . PHE A 1 92 ? -2.052 13.875 2.463 1.00 35.97 92 PHE A C 1
ATOM 691 O O . PHE A 1 92 ? -2.233 14.674 1.545 1.00 35.97 92 PHE A O 1
ATOM 698 N N . GLY A 1 93 ? -0.910 13.873 3.168 1.00 33.72 93 GLY A N 1
ATOM 699 C CA . GLY A 1 93 ? 0.187 14.826 2.930 1.00 33.72 93 GLY A CA 1
ATOM 700 C C . GLY A 1 93 ? -0.208 16.289 3.175 1.00 33.72 93 GLY A C 1
ATOM 701 O O . GLY A 1 93 ? 0.369 17.211 2.599 1.00 33.72 93 GLY A O 1
ATOM 702 N N . LEU A 1 94 ? -1.222 16.511 4.008 1.00 37.28 94 LEU A N 1
ATOM 703 C CA . LEU A 1 94 ? -1.793 17.815 4.290 1.00 37.28 94 LEU A CA 1
ATOM 704 C C . LEU A 1 94 ? -1.019 18.455 5.448 1.00 37.28 94 LEU A C 1
ATOM 706 O O . LEU A 1 94 ? -0.999 17.953 6.570 1.00 37.28 94 LEU A O 1
ATOM 710 N N . GLY A 1 95 ? -0.367 19.588 5.182 1.00 36.50 95 GLY A N 1
ATOM 711 C CA . GLY A 1 95 ? 0.397 20.319 6.195 1.00 36.50 95 GLY A CA 1
ATOM 712 C C . GLY A 1 95 ? -0.436 20.722 7.424 1.00 36.50 95 GLY A C 1
ATOM 713 O O . GLY A 1 95 ? -1.668 20.786 7.386 1.00 36.50 95 GLY A O 1
ATOM 714 N N . SER A 1 96 ? 0.248 21.073 8.519 1.00 41.12 96 SER A N 1
ATOM 715 C CA . SER A 1 96 ? -0.353 21.463 9.812 1.00 41.12 96 SER A CA 1
ATOM 716 C C . SER A 1 96 ? -1.414 22.573 9.714 1.00 41.12 96 SER A C 1
ATOM 718 O O . SER A 1 96 ? -2.337 22.623 10.528 1.00 41.12 96 SER A O 1
ATOM 720 N N . ALA A 1 97 ? -1.329 23.429 8.691 1.00 37.31 97 ALA A N 1
ATOM 721 C CA . ALA A 1 97 ? -2.294 24.487 8.413 1.00 37.31 97 ALA A CA 1
ATOM 722 C C . ALA A 1 97 ? -3.674 23.960 7.976 1.00 37.31 97 ALA A C 1
ATOM 724 O O . ALA A 1 97 ? -4.690 24.498 8.415 1.00 37.31 97 ALA A O 1
ATOM 725 N N . LEU A 1 98 ? -3.734 22.894 7.169 1.00 37.91 98 LEU A N 1
ATOM 726 C CA . LEU A 1 98 ? -5.005 22.317 6.723 1.00 37.91 98 LEU A CA 1
ATOM 727 C C . LEU A 1 98 ? -5.641 21.459 7.820 1.00 37.91 98 LEU A C 1
ATOM 729 O O . LEU A 1 98 ? -6.845 21.550 8.028 1.00 37.91 98 LEU A O 1
ATOM 733 N N . ALA A 1 99 ? -4.837 20.735 8.604 1.00 43.06 99 ALA A N 1
ATOM 734 C CA . ALA A 1 99 ? -5.304 20.058 9.818 1.00 43.06 99 ALA A CA 1
ATOM 735 C C . ALA A 1 99 ? -5.940 21.051 10.808 1.00 43.06 99 ALA A C 1
ATOM 737 O O . ALA A 1 99 ? -7.023 20.821 11.338 1.00 43.06 99 ALA A O 1
ATOM 738 N N . SER A 1 100 ? -5.297 22.208 11.004 1.00 44.28 100 SER A N 1
ATOM 739 C CA . SER A 1 100 ? -5.826 23.290 11.838 1.00 44.28 100 SER A CA 1
ATOM 740 C C . SER A 1 100 ? -7.095 23.916 11.253 1.00 44.28 100 SER A C 1
ATOM 742 O O . SER A 1 100 ? -8.019 24.220 12.002 1.00 44.28 100 SER A O 1
ATOM 744 N N . ALA A 1 101 ? -7.179 24.090 9.931 1.00 46.03 101 ALA A N 1
ATOM 745 C CA . ALA A 1 101 ? -8.390 24.577 9.272 1.00 46.03 101 ALA A CA 1
ATOM 746 C C . ALA A 1 101 ? -9.561 23.595 9.432 1.00 46.03 101 ALA A C 1
ATOM 748 O O . ALA A 1 101 ? -10.666 24.019 9.757 1.00 46.03 101 ALA A O 1
ATOM 749 N N . MET A 1 102 ? -9.312 22.292 9.295 1.00 49.53 102 MET A N 1
ATOM 750 C CA . MET A 1 102 ? -10.321 21.253 9.505 1.00 49.53 102 MET A CA 1
ATOM 751 C C . MET A 1 102 ? -10.779 21.184 10.968 1.00 49.53 102 MET A C 1
ATOM 753 O O . MET A 1 102 ? -11.977 21.117 11.223 1.00 49.53 102 MET A O 1
ATOM 757 N N . LEU A 1 103 ? -9.864 21.299 11.938 1.00 50.28 103 LEU A N 1
ATOM 758 C CA . LEU A 1 103 ? -10.221 21.391 13.362 1.00 50.28 103 LEU A CA 1
ATOM 759 C C . LEU A 1 103 ? -11.077 22.630 13.667 1.00 50.28 103 LEU A C 1
ATOM 761 O O . LEU A 1 103 ? -12.042 22.529 14.414 1.00 50.28 103 LEU A O 1
ATOM 765 N N . LYS A 1 104 ? -10.801 23.774 13.027 1.00 52.03 104 LYS A N 1
ATOM 766 C CA . LYS A 1 104 ? -11.640 24.981 13.150 1.00 52.03 104 LYS A CA 1
ATOM 767 C C . LYS A 1 104 ? -13.040 24.791 12.562 1.00 52.03 104 LYS A C 1
ATOM 769 O O . LYS A 1 104 ? -13.995 25.344 13.095 1.00 52.03 104 LYS A O 1
ATOM 774 N N . VAL A 1 105 ? -13.169 24.020 11.480 1.00 54.22 105 VAL A N 1
ATOM 775 C CA . VAL A 1 105 ? -14.472 23.660 10.893 1.00 54.22 105 VAL A CA 1
ATOM 776 C C . VAL A 1 105 ? -15.252 22.744 11.837 1.00 54.22 105 VAL A C 1
ATOM 778 O O . VAL A 1 105 ? -16.449 22.938 12.014 1.00 54.22 105 VAL A O 1
ATOM 781 N N . VAL A 1 106 ? -14.572 21.799 12.490 1.00 52.81 106 VAL A N 1
ATOM 782 C CA . VAL A 1 106 ? -15.160 20.912 13.503 1.00 52.81 106 VAL A CA 1
ATOM 783 C C . VAL A 1 106 ? -15.603 21.682 14.751 1.00 52.81 106 VAL A C 1
ATOM 785 O O . VAL A 1 106 ? -16.706 21.452 15.242 1.00 52.81 106 VAL A O 1
ATOM 788 N N . ASP A 1 107 ? -14.789 22.618 15.243 1.00 49.84 107 ASP A N 1
ATOM 789 C CA . ASP A 1 107 ? -15.120 23.465 16.400 1.00 49.84 107 ASP A CA 1
ATOM 790 C C . ASP A 1 107 ? -16.301 24.408 16.118 1.00 49.84 107 ASP A C 1
ATOM 792 O O . ASP A 1 107 ? -17.027 24.794 17.033 1.00 49.84 107 ASP A O 1
ATOM 796 N N . ALA A 1 108 ? -16.532 24.737 14.845 1.00 52.00 108 ALA A N 1
ATOM 797 C CA . ALA A 1 108 ? -17.666 25.536 14.396 1.00 52.00 108 ALA A CA 1
ATOM 798 C C . ALA A 1 108 ? -18.979 24.735 14.241 1.00 52.00 108 ALA A C 1
ATOM 800 O O . ALA A 1 108 ? -20.002 25.328 13.897 1.00 52.00 108 ALA A O 1
ATOM 801 N N . LEU A 1 109 ? -18.985 23.413 14.481 1.00 50.62 109 LEU A N 1
ATOM 802 C CA . LEU A 1 109 ? -20.200 22.588 14.425 1.00 50.62 109 LEU A CA 1
ATOM 803 C C . LEU A 1 109 ? -21.075 22.755 15.692 1.00 50.62 109 LEU A C 1
ATOM 805 O O . LEU A 1 109 ? -20.544 22.919 16.799 1.00 50.62 109 LEU A O 1
ATOM 809 N N . PRO A 1 110 ? -22.416 22.632 15.583 1.00 52.47 110 PRO A N 1
ATOM 810 C CA . PRO A 1 110 ? -23.324 22.633 16.735 1.00 52.47 110 PRO A CA 1
ATOM 811 C C . PRO A 1 110 ? -22.993 21.530 17.752 1.00 52.47 110 PRO A C 1
ATOM 813 O O . PRO A 1 110 ? -22.625 20.420 17.365 1.00 52.47 110 PRO A O 1
ATOM 816 N N . GLU A 1 111 ? -23.192 21.793 19.049 1.00 49.44 111 GLU A N 1
ATOM 817 C CA . GLU A 1 111 ? -22.807 20.890 20.157 1.00 49.44 111 GLU A CA 1
ATOM 818 C C . GLU A 1 111 ? -23.350 19.454 19.992 1.00 49.44 111 GLU A C 1
ATOM 820 O O . GLU A 1 111 ? -22.628 18.484 20.210 1.00 49.44 111 GLU A O 1
ATOM 825 N N . GLY A 1 112 ? -24.593 19.301 19.517 1.00 46.88 112 GLY A N 1
ATOM 826 C CA . GLY A 1 112 ? -25.194 17.987 19.254 1.00 46.88 112 GLY A CA 1
ATOM 827 C C . GLY A 1 112 ? -24.488 17.203 18.141 1.00 46.88 112 GLY A C 1
ATOM 828 O O . GLY A 1 112 ? -24.239 16.010 18.291 1.00 46.88 112 GLY A O 1
ATOM 829 N N . HIS A 1 113 ? -24.084 17.881 17.062 1.00 48.12 113 HIS A N 1
ATOM 830 C CA . HIS A 1 113 ? -23.336 17.263 15.965 1.00 48.12 113 HIS A CA 1
ATOM 831 C C . HIS A 1 113 ? -21.892 16.962 16.383 1.00 48.12 113 HIS A C 1
ATOM 833 O O . HIS A 1 113 ? -21.381 15.898 16.037 1.00 48.12 113 HIS A O 1
ATOM 839 N N . ARG A 1 114 ? -21.261 17.827 17.195 1.00 53.28 114 ARG A N 1
ATOM 840 C CA . ARG A 1 114 ? -19.943 17.556 17.798 1.00 53.28 114 ARG A CA 1
ATOM 841 C C . ARG A 1 114 ? -19.964 16.310 18.677 1.00 53.28 114 ARG A C 1
ATOM 843 O O . ARG A 1 114 ? -19.080 15.475 18.531 1.00 53.28 114 ARG A O 1
ATOM 850 N N . ALA A 1 115 ? -20.970 16.136 19.534 1.00 52.41 115 ALA A N 1
ATOM 851 C CA . ALA A 1 115 ? -21.072 14.963 20.403 1.00 52.41 115 ALA A CA 1
ATOM 852 C C . ALA A 1 115 ? -21.271 13.657 19.609 1.00 52.41 115 ALA A C 1
ATOM 854 O O . ALA A 1 115 ? -20.561 12.676 19.846 1.00 52.41 115 ALA A O 1
ATOM 855 N N . THR A 1 116 ? -22.179 13.648 18.626 1.00 52.12 116 THR A N 1
ATOM 856 C CA . THR A 1 116 ? -22.413 12.475 17.765 1.00 52.12 116 THR A CA 1
ATOM 857 C C . THR A 1 116 ? -21.185 12.145 16.918 1.00 52.12 116 THR A C 1
ATOM 859 O O . THR A 1 116 ? -20.798 10.982 16.812 1.00 52.12 116 THR A O 1
ATOM 862 N N . ALA A 1 117 ? -20.532 13.158 16.347 1.00 48.81 117 ALA A N 1
ATOM 863 C CA . ALA A 1 117 ? -19.387 12.963 15.473 1.00 48.81 117 ALA A CA 1
ATOM 864 C C . ALA A 1 117 ? -18.101 12.625 16.252 1.00 48.81 117 ALA A C 1
ATOM 866 O O . ALA A 1 117 ? -17.328 11.783 15.805 1.00 48.81 117 ALA A O 1
ATOM 867 N N . ALA A 1 118 ? -17.908 13.163 17.462 1.00 53.78 118 ALA A N 1
ATOM 868 C CA . ALA A 1 118 ? -16.843 12.742 18.375 1.00 53.78 118 ALA A CA 1
ATOM 869 C C . ALA A 1 118 ? -17.044 11.298 18.864 1.00 53.78 118 ALA A C 1
ATOM 871 O O . ALA A 1 118 ? -16.071 10.554 18.990 1.00 53.78 118 ALA A O 1
ATOM 872 N N . GLY A 1 119 ? -18.291 10.880 19.107 1.00 54.50 119 GLY A N 1
ATOM 873 C CA . GLY A 1 119 ? -18.631 9.488 19.406 1.00 54.50 119 GLY A CA 1
ATOM 874 C C . GLY A 1 119 ? -18.339 8.551 18.231 1.00 54.50 119 GLY A C 1
ATOM 875 O O . GLY A 1 119 ? -17.724 7.506 18.424 1.00 54.50 119 GLY A O 1
ATOM 876 N N . ALA A 1 120 ? -18.708 8.943 17.008 1.00 54.69 120 ALA A N 1
ATOM 877 C CA . ALA A 1 120 ? -18.435 8.176 15.790 1.00 54.69 120 ALA A CA 1
ATOM 878 C C . ALA A 1 120 ? -16.932 8.102 15.459 1.00 54.69 120 ALA A C 1
ATOM 880 O O . ALA A 1 120 ? -16.427 7.024 15.150 1.00 54.69 120 ALA A O 1
ATOM 881 N N . ALA A 1 121 ? -16.199 9.211 15.604 1.00 54.44 121 ALA A N 1
ATOM 882 C CA . ALA A 1 121 ? -14.751 9.269 15.412 1.00 54.44 121 ALA A CA 1
ATOM 883 C C . ALA A 1 121 ? -13.998 8.396 16.428 1.00 54.44 121 ALA A C 1
ATOM 885 O O . ALA A 1 121 ? -13.048 7.719 16.059 1.00 54.44 121 ALA A O 1
ATOM 886 N N . GLN A 1 122 ? -14.465 8.311 17.682 1.00 59.31 122 GLN A N 1
ATOM 887 C CA . GLN A 1 122 ? -13.934 7.353 18.665 1.00 59.31 122 GLN A CA 1
ATOM 888 C C . GLN A 1 122 ? -14.156 5.889 18.262 1.00 59.31 122 GLN A C 1
ATOM 890 O O . GLN A 1 122 ? -13.494 5.009 18.806 1.00 59.31 122 GLN A O 1
ATOM 895 N N . ARG A 1 123 ? -15.093 5.601 17.346 1.00 61.84 123 ARG A N 1
ATOM 896 C CA . ARG A 1 123 ? -15.362 4.252 16.824 1.00 61.84 123 ARG A CA 1
ATOM 897 C C . ARG A 1 123 ? -14.703 3.980 15.466 1.00 61.84 123 ARG A C 1
ATOM 899 O O . ARG A 1 123 ? -14.964 2.920 14.894 1.00 61.84 123 ARG A O 1
ATOM 906 N N . LEU A 1 124 ? -13.839 4.874 14.985 1.00 52.34 124 LEU A N 1
ATOM 907 C CA . LEU A 1 124 ? -13.049 4.709 13.766 1.00 52.34 124 LEU A CA 1
ATOM 908 C C . LEU A 1 124 ? -11.558 4.871 14.067 1.00 52.34 124 LEU A C 1
ATOM 910 O O . LEU A 1 124 ? -11.131 5.878 14.621 1.00 52.34 124 LEU A O 1
ATOM 914 N N . LEU A 1 125 ? -10.756 3.907 13.634 1.00 49.69 125 LEU A N 1
ATOM 915 C CA . LEU A 1 125 ? -9.300 4.007 13.607 1.00 49.69 125 LEU A CA 1
ATOM 916 C C . LEU A 1 125 ? -8.824 3.865 12.159 1.00 49.69 125 LEU A C 1
ATOM 918 O O . LEU A 1 125 ? -9.298 2.974 11.463 1.00 49.69 125 LEU A O 1
ATOM 922 N N . ILE A 1 126 ? -7.915 4.723 11.696 1.00 52.00 126 ILE A N 1
ATOM 923 C CA . ILE A 1 126 ? -7.350 4.678 10.335 1.00 52.00 126 ILE A CA 1
ATOM 924 C C . ILE A 1 126 ? -5.825 4.735 10.429 1.00 52.00 126 ILE A C 1
ATOM 926 O O . ILE A 1 126 ? -5.304 5.592 11.141 1.00 52.00 126 ILE A O 1
ATOM 930 N N . ASP A 1 127 ? -5.150 3.820 9.729 1.00 51.31 127 ASP A N 1
ATOM 931 C CA . ASP A 1 127 ? -3.691 3.694 9.595 1.00 51.31 127 ASP A CA 1
ATOM 932 C C . ASP A 1 127 ? -2.920 3.856 10.919 1.00 51.31 127 ASP A C 1
ATOM 934 O O . ASP A 1 127 ? -2.203 4.839 11.120 1.00 51.31 127 ASP A O 1
ATOM 938 N N . PRO A 1 128 ? -3.058 2.900 11.860 1.00 49.09 128 PRO A N 1
ATOM 939 C CA . PRO A 1 128 ? -2.291 2.918 13.102 1.00 49.09 128 PRO A CA 1
ATOM 940 C C . PRO A 1 128 ? -0.780 2.821 12.825 1.00 49.09 128 PRO A C 1
ATOM 942 O O . PRO A 1 128 ? -0.354 2.064 11.954 1.00 49.09 128 PRO A O 1
ATOM 945 N N . GLU A 1 129 ? 0.037 3.537 13.613 1.00 40.22 129 GLU A N 1
ATOM 946 C CA . GLU A 1 129 ? 1.510 3.596 13.473 1.00 40.22 129 GLU A CA 1
ATOM 947 C C . GLU A 1 129 ? 2.180 2.210 13.482 1.00 40.22 129 GLU A C 1
ATOM 949 O O . GLU A 1 129 ? 3.229 2.009 12.872 1.00 40.22 129 GLU A O 1
ATOM 954 N N . THR A 1 130 ? 1.571 1.237 14.163 1.00 39.22 130 THR A N 1
ATOM 955 C CA . THR A 1 130 ? 2.068 -0.138 14.249 1.00 39.22 130 THR A CA 1
ATOM 956 C C . THR A 1 130 ? 1.330 -1.036 13.252 1.00 39.22 130 THR A C 1
ATOM 958 O O . THR A 1 130 ? 0.367 -1.726 13.597 1.00 39.22 130 THR A O 1
ATOM 961 N N . ASP A 1 131 ? 1.784 -1.048 11.998 1.00 48.34 131 ASP A N 1
ATOM 962 C CA . ASP A 1 131 ? 1.299 -1.997 10.988 1.00 48.34 131 ASP A CA 1
ATOM 963 C C . ASP A 1 131 ? 2.046 -3.340 11.069 1.00 48.34 131 ASP A C 1
ATOM 965 O O . ASP A 1 131 ? 2.943 -3.640 10.281 1.00 48.34 131 ASP A O 1
ATOM 969 N N . LEU A 1 132 ? 1.648 -4.175 12.032 1.00 43.50 132 LEU A N 1
ATOM 970 C CA . LEU A 1 132 ? 2.177 -5.539 12.207 1.00 43.50 132 LEU A CA 1
ATOM 971 C C . LEU A 1 132 ? 1.486 -6.579 11.298 1.00 43.50 132 LEU A C 1
ATOM 973 O O . LEU A 1 132 ? 1.819 -7.765 11.350 1.00 43.50 132 LEU A O 1
ATOM 977 N N . LEU A 1 133 ? 0.510 -6.164 10.476 1.00 42.91 133 LEU A N 1
ATOM 978 C CA . LEU A 1 133 ? -0.273 -7.040 9.591 1.00 42.91 133 LEU A CA 1
ATOM 979 C C . LEU A 1 133 ? 0.079 -6.865 8.106 1.00 42.91 133 LEU A C 1
ATOM 981 O O . LEU A 1 133 ? -0.620 -7.409 7.249 1.00 42.91 133 LEU A O 1
ATOM 985 N N . SER A 1 134 ? 1.174 -6.160 7.806 1.00 38.12 134 SER A N 1
ATOM 986 C CA . SER A 1 134 ? 1.683 -5.893 6.461 1.00 38.12 134 SER A CA 1
ATOM 987 C C . SER A 1 134 ? 1.686 -7.135 5.552 1.00 38.12 134 SER A C 1
ATOM 989 O O . SER A 1 134 ? 2.617 -7.940 5.525 1.00 38.12 134 SER A O 1
ATOM 991 N N . ARG A 1 135 ? 0.651 -7.248 4.717 1.00 45.72 135 ARG A N 1
ATOM 992 C CA . ARG A 1 135 ? 0.703 -7.939 3.429 1.00 45.72 135 ARG A CA 1
ATOM 993 C C . ARG A 1 135 ? 0.274 -6.937 2.377 1.00 45.72 135 ARG A C 1
ATOM 995 O O . ARG A 1 135 ? -0.797 -6.355 2.479 1.00 45.72 135 ARG A O 1
ATOM 1002 N N . ARG A 1 136 ? 1.084 -6.791 1.330 1.00 33.06 136 ARG A N 1
ATOM 1003 C CA . ARG A 1 136 ? 0.605 -6.242 0.061 1.00 33.06 136 ARG A CA 1
ATOM 1004 C C . ARG A 1 136 ? -0.296 -7.314 -0.552 1.00 33.06 136 ARG A C 1
ATOM 1006 O O . ARG A 1 136 ? 0.189 -8.247 -1.188 1.00 33.06 136 ARG A O 1
ATOM 1013 N N . LEU A 1 137 ? -1.586 -7.237 -0.266 1.00 36.69 137 LEU A N 1
ATOM 1014 C CA . LEU A 1 137 ? -2.628 -7.971 -0.967 1.00 36.69 137 LEU A CA 1
ATOM 1015 C C . LEU A 1 137 ? -3.615 -6.930 -1.483 1.00 36.69 137 LEU A C 1
ATOM 1017 O O . LEU A 1 137 ? -3.855 -5.927 -0.822 1.00 36.69 137 LEU A O 1
ATOM 1021 N N . VAL A 1 138 ? -4.077 -7.161 -2.709 1.00 32.81 138 VAL A N 1
ATOM 1022 C CA . VAL A 1 138 ? -4.978 -6.310 -3.495 1.00 32.81 138 VAL A CA 1
ATOM 1023 C C . VAL A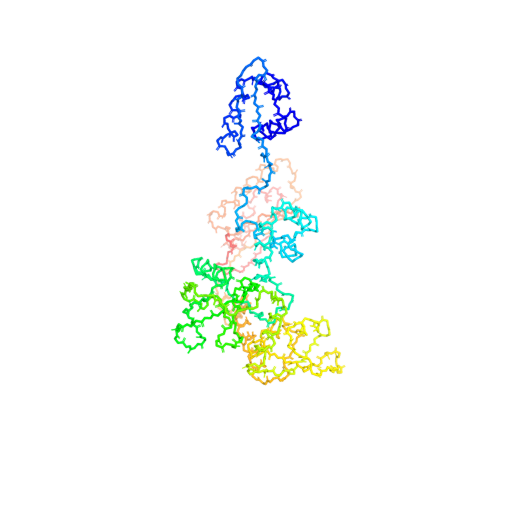 1 138 ? -6.096 -5.739 -2.616 1.00 32.81 138 VAL A C 1
ATOM 1025 O O . VAL A 1 138 ? -6.596 -6.446 -1.739 1.00 32.81 138 VAL A O 1
ATOM 1028 N N . ALA A 1 139 ? -6.447 -4.466 -2.831 1.00 36.53 139 ALA A N 1
ATOM 1029 C CA . ALA A 1 139 ? -7.586 -3.827 -2.180 1.00 36.53 139 ALA A CA 1
ATOM 1030 C C . ALA A 1 139 ? -8.805 -4.755 -2.278 1.00 36.53 139 ALA A C 1
ATOM 1032 O O . ALA A 1 139 ? -9.163 -5.205 -3.366 1.00 36.53 139 ALA A O 1
ATOM 1033 N N . ASP A 1 140 ? -9.388 -5.105 -1.134 1.00 45.59 140 ASP A N 1
ATOM 1034 C CA . ASP A 1 140 ? -10.577 -5.946 -1.124 1.00 45.59 140 ASP A CA 1
ATOM 1035 C C . ASP A 1 140 ? -11.781 -5.038 -1.427 1.00 45.59 140 ASP A C 1
ATOM 1037 O O . ASP A 1 140 ? -12.137 -4.201 -0.597 1.00 45.59 140 ASP A O 1
ATOM 1041 N N . GLU A 1 141 ? -12.410 -5.192 -2.594 1.00 44.06 141 GLU A N 1
ATOM 1042 C CA . GLU A 1 141 ? -13.700 -4.557 -2.881 1.00 44.06 141 GLU A CA 1
ATOM 1043 C C . GLU A 1 141 ? -14.771 -5.181 -1.976 1.00 44.06 141 GLU A C 1
ATOM 1045 O O . GLU A 1 141 ? -15.194 -6.324 -2.162 1.00 44.06 141 GLU A O 1
ATOM 1050 N N . VAL A 1 142 ? -15.190 -4.441 -0.950 1.00 55.22 142 VAL A N 1
ATOM 1051 C CA . VAL A 1 142 ? -16.343 -4.803 -0.120 1.00 55.22 142 VAL A CA 1
ATOM 1052 C C . VAL A 1 142 ? -17.557 -4.053 -0.662 1.00 55.22 142 VAL A C 1
ATOM 1054 O O . VAL A 1 142 ? -17.471 -2.836 -0.803 1.00 55.22 142 VAL A O 1
ATOM 1057 N N . PRO A 1 143 ? -18.693 -4.720 -0.932 1.00 56.78 143 PRO A N 1
ATOM 1058 C CA . PRO A 1 143 ? -19.901 -4.033 -1.372 1.00 56.78 143 PRO A CA 1
ATOM 1059 C C . PRO A 1 143 ? -20.309 -2.908 -0.407 1.00 56.78 143 PRO A C 1
ATOM 1061 O O . PRO A 1 143 ? -20.469 -3.152 0.794 1.00 56.78 143 PRO A O 1
ATOM 1064 N N . ASP A 1 144 ? -20.546 -1.702 -0.934 1.00 53.72 144 ASP A N 1
ATOM 1065 C CA . ASP A 1 144 ? -20.874 -0.498 -0.149 1.00 53.72 144 ASP A CA 1
ATOM 1066 C C . ASP A 1 144 ? -22.050 -0.708 0.815 1.00 53.72 144 ASP A C 1
ATOM 1068 O O . ASP A 1 144 ? -22.054 -0.197 1.935 1.00 53.72 144 ASP A O 1
ATOM 1072 N N . ALA A 1 145 ? -23.030 -1.526 0.416 1.00 58.50 145 ALA A N 1
ATOM 1073 C CA . ALA A 1 145 ? -24.187 -1.870 1.238 1.00 58.50 145 ALA A CA 1
ATOM 1074 C C . ALA A 1 145 ? -23.801 -2.586 2.548 1.00 58.50 145 ALA A C 1
ATOM 1076 O O . ALA A 1 145 ? -24.371 -2.300 3.600 1.00 58.50 145 ALA A O 1
ATOM 1077 N N . ILE A 1 146 ? -22.806 -3.480 2.508 1.00 66.75 146 ILE A N 1
ATOM 1078 C CA . ILE A 1 146 ? -22.333 -4.217 3.689 1.00 66.75 146 ILE A CA 1
ATOM 1079 C C . ILE A 1 146 ? -21.587 -3.264 4.620 1.00 66.75 146 ILE A C 1
ATOM 1081 O O . ILE A 1 146 ? -21.825 -3.261 5.828 1.00 66.75 146 ILE A O 1
ATOM 1085 N N . VAL A 1 147 ? -20.716 -2.418 4.064 1.00 64.75 147 VAL A N 1
ATOM 1086 C CA . VAL A 1 147 ? -19.966 -1.421 4.841 1.00 64.75 147 VAL A CA 1
ATOM 1087 C C . VAL A 1 147 ? -20.922 -0.439 5.521 1.00 64.75 147 VAL A C 1
ATOM 1089 O O . VAL A 1 147 ? -20.768 -0.162 6.712 1.00 64.75 147 VAL A O 1
ATOM 1092 N N . ALA A 1 148 ? -21.946 0.033 4.805 1.00 63.94 148 ALA A N 1
ATOM 1093 C CA . ALA A 1 148 ? -22.964 0.929 5.340 1.00 63.94 148 ALA A CA 1
ATOM 1094 C C . ALA A 1 148 ? -23.753 0.297 6.499 1.00 63.94 148 ALA A C 1
ATOM 1096 O O . ALA A 1 148 ? -23.975 0.957 7.517 1.00 63.94 148 ALA A O 1
ATOM 1097 N N . GLU A 1 149 ? -24.134 -0.978 6.385 1.00 71.88 149 GLU A N 1
ATOM 1098 C CA . GLU A 1 149 ? -24.898 -1.684 7.420 1.00 71.88 149 GLU A CA 1
ATOM 1099 C C . GLU A 1 149 ? -24.062 -1.931 8.685 1.00 71.88 149 GLU A C 1
ATOM 1101 O O . GLU A 1 149 ? -24.504 -1.652 9.803 1.00 71.88 149 GLU A O 1
ATOM 1106 N N . VAL A 1 150 ? -22.807 -2.364 8.517 1.00 72.62 150 VAL A N 1
ATOM 1107 C CA . VAL A 1 150 ? -21.860 -2.534 9.630 1.00 72.62 150 VAL A CA 1
ATOM 1108 C C . VAL A 1 150 ? -21.615 -1.196 10.330 1.00 72.62 150 VAL A C 1
ATOM 1110 O O . VAL A 1 150 ? -21.676 -1.120 11.559 1.00 72.62 150 VAL A O 1
ATOM 1113 N N . ARG A 1 151 ? -21.377 -0.125 9.563 1.00 65.94 151 ARG A N 1
ATOM 1114 C CA . ARG A 1 151 ? -21.160 1.231 10.084 1.00 65.94 151 ARG A CA 1
ATOM 1115 C C . ARG A 1 151 ? -22.368 1.720 10.881 1.00 65.94 151 ARG A C 1
ATOM 1117 O O . ARG A 1 151 ? -22.202 2.228 11.989 1.00 65.94 151 ARG A O 1
ATOM 1124 N N . ARG A 1 152 ? -23.581 1.503 10.363 1.00 69.25 152 ARG A N 1
ATOM 1125 C CA . ARG A 1 152 ? -24.829 1.853 11.053 1.00 69.25 152 ARG A CA 1
ATOM 1126 C C . ARG A 1 152 ? -24.950 1.127 12.392 1.00 69.25 152 ARG A C 1
ATOM 1128 O O . ARG A 1 152 ? -25.215 1.782 13.395 1.00 69.25 152 ARG A O 1
ATOM 1135 N N . ALA A 1 153 ? -24.703 -0.183 12.437 1.00 74.56 153 ALA A N 1
ATOM 1136 C CA . ALA A 1 153 ? -24.760 -0.955 13.682 1.00 74.56 153 ALA A CA 1
ATOM 1137 C C . ALA A 1 153 ? -23.698 -0.505 14.702 1.00 74.56 153 ALA A C 1
ATOM 1139 O O . ALA A 1 153 ? -23.992 -0.366 15.892 1.00 74.56 153 ALA A O 1
ATOM 1140 N N . VAL A 1 154 ? -22.474 -0.214 14.241 1.00 75.75 154 VAL A N 1
ATOM 1141 C CA . VAL A 1 154 ? -21.384 0.302 15.084 1.00 75.75 154 VAL A CA 1
ATOM 1142 C C . VAL A 1 154 ? -21.735 1.678 15.655 1.00 75.75 154 VAL A C 1
ATOM 1144 O O . VAL A 1 154 ? -21.501 1.914 16.837 1.00 75.75 154 VAL A O 1
ATOM 1147 N N . PHE A 1 155 ? -22.317 2.597 14.891 1.00 71.25 155 PHE A N 1
ATOM 1148 C CA . PHE A 1 155 ? -22.646 3.924 15.426 1.00 71.25 155 PHE A CA 1
ATOM 1149 C C . PHE A 1 155 ? -23.906 3.919 16.288 1.00 71.25 155 PHE A C 1
ATOM 1151 O O . PHE A 1 155 ? -23.877 4.471 17.385 1.00 71.25 155 PHE A O 1
ATOM 1158 N N . ALA A 1 156 ? -24.960 3.219 15.863 1.00 74.25 156 ALA A N 1
ATOM 1159 C CA . ALA A 1 156 ? -26.196 3.092 16.636 1.00 74.25 156 ALA A CA 1
ATOM 1160 C C . ALA A 1 156 ? -26.012 2.284 17.930 1.00 74.25 156 ALA A C 1
ATOM 1162 O O . ALA A 1 156 ? -26.762 2.455 18.883 1.00 74.25 156 ALA A O 1
ATOM 1163 N N . GLY A 1 157 ? -24.997 1.417 17.985 1.00 78.69 157 GLY A N 1
ATOM 1164 C CA . GLY A 1 157 ? -24.748 0.565 19.142 1.00 78.69 157 GLY A CA 1
ATOM 1165 C C . GLY A 1 157 ? -25.702 -0.595 19.263 1.00 78.69 157 GLY A C 1
ATOM 1166 O O . GLY A 1 157 ? -26.054 -0.984 20.371 1.00 78.69 157 GLY A O 1
ATOM 1167 N N . HIS A 1 158 ? -26.059 -1.174 18.125 1.00 87.88 158 HIS A N 1
ATOM 1168 C CA . HIS A 1 158 ? -26.859 -2.381 18.075 1.00 87.88 158 HIS A CA 1
ATOM 1169 C C . HIS A 1 158 ? -26.016 -3.613 17.754 1.00 87.88 158 HIS A C 1
ATOM 1171 O O . HIS A 1 158 ? -24.940 -3.517 17.157 1.00 87.88 158 HIS A O 1
ATOM 1177 N N . LYS A 1 159 ? -26.512 -4.785 18.153 1.00 92.00 159 LYS A N 1
ATOM 1178 C CA . LYS A 1 159 ? -25.946 -6.077 17.770 1.00 92.00 159 LYS A CA 1
ATOM 1179 C C . LYS A 1 159 ? -25.931 -6.206 16.252 1.00 92.00 159 LYS A C 1
ATOM 1181 O O . LYS A 1 159 ? -26.834 -5.749 15.555 1.00 92.00 159 LYS A O 1
ATOM 1186 N N . LEU A 1 160 ? -24.901 -6.864 15.743 1.00 90.50 160 LEU A N 1
ATOM 1187 C CA . LEU A 1 160 ? -24.700 -7.068 14.319 1.00 90.50 160 LEU A CA 1
ATOM 1188 C C . LEU A 1 160 ? -24.653 -8.565 14.028 1.00 90.50 160 LEU A C 1
ATOM 1190 O O . LEU A 1 160 ? -23.904 -9.308 14.664 1.00 90.50 160 LEU A O 1
ATOM 1194 N N . ARG A 1 161 ? -25.426 -9.013 13.044 1.00 92.00 161 ARG A N 1
ATOM 1195 C CA . ARG A 1 161 ? -25.371 -10.380 12.537 1.00 92.00 161 ARG A CA 1
ATOM 1196 C C . ARG A 1 161 ? -24.596 -10.392 11.223 1.00 92.00 161 ARG A C 1
ATOM 1198 O O . ARG A 1 161 ? -24.981 -9.728 10.271 1.00 92.00 161 ARG A O 1
ATOM 1205 N N . ILE A 1 162 ? -23.498 -11.140 11.170 1.00 90.62 162 ILE A N 1
ATOM 1206 C CA . ILE A 1 162 ? -22.612 -11.223 10.001 1.00 90.62 162 ILE A CA 1
ATOM 1207 C C . ILE A 1 162 ? -22.553 -12.647 9.451 1.00 90.62 162 ILE A C 1
ATOM 1209 O O . ILE A 1 162 ? -22.446 -13.612 10.211 1.00 90.62 162 ILE A O 1
ATOM 1213 N N . HIS A 1 163 ? -22.582 -12.788 8.129 1.00 88.88 163 HIS A N 1
ATOM 1214 C CA . HIS A 1 163 ? -22.272 -14.031 7.426 1.00 88.88 163 HIS A CA 1
ATOM 1215 C C . HIS A 1 163 ? -20.788 -14.022 7.071 1.00 88.88 163 HIS A C 1
ATOM 1217 O O . HIS A 1 163 ? -20.356 -13.285 6.188 1.00 88.88 163 HIS A O 1
ATOM 1223 N N . TYR A 1 164 ? -19.982 -14.771 7.826 1.00 82.88 164 TYR A N 1
ATOM 1224 C CA . TYR A 1 164 ? -18.526 -14.629 7.812 1.00 82.88 164 TYR A CA 1
ATOM 1225 C C . TYR A 1 164 ? -17.824 -15.860 7.239 1.00 82.88 164 TYR A C 1
ATOM 1227 O O . TYR A 1 164 ? -17.974 -16.968 7.762 1.00 82.88 164 TYR A O 1
ATOM 1235 N N . ALA A 1 165 ? -17.007 -15.644 6.208 1.00 78.25 165 ALA A N 1
ATOM 1236 C CA . ALA A 1 165 ? -16.157 -16.649 5.578 1.00 78.25 165 ALA A CA 1
ATOM 1237 C C . ALA A 1 165 ? -14.806 -16.753 6.311 1.00 78.25 165 ALA A C 1
ATOM 1239 O O . ALA A 1 165 ? -13.849 -16.031 6.020 1.00 78.25 165 ALA A O 1
ATOM 1240 N N . ALA A 1 166 ? -14.717 -17.642 7.303 1.00 69.69 166 ALA A N 1
ATOM 1241 C CA . ALA A 1 166 ? -13.451 -17.908 7.984 1.00 69.69 166 ALA A CA 1
ATOM 1242 C C . ALA A 1 166 ? -12.477 -18.670 7.065 1.00 69.69 166 ALA A C 1
ATOM 1244 O O . ALA A 1 166 ? -12.882 -19.407 6.169 1.00 69.69 166 ALA A O 1
ATOM 1245 N N . SER A 1 167 ? -11.170 -18.494 7.284 1.00 56.97 167 SER A N 1
ATOM 1246 C CA . SER A 1 167 ? -10.143 -19.138 6.455 1.00 56.97 167 SER A CA 1
ATOM 1247 C C . SER A 1 167 ? -10.304 -20.661 6.474 1.00 56.97 167 SER A C 1
ATOM 1249 O O . SER A 1 167 ? -10.212 -21.267 7.537 1.00 56.97 167 SER A O 1
ATOM 1251 N N . GLY A 1 168 ? -10.528 -21.269 5.305 1.00 51.88 168 GLY A N 1
ATOM 1252 C CA . GLY A 1 168 ? -10.674 -22.722 5.162 1.00 51.88 168 GLY A CA 1
ATOM 1253 C C . GLY A 1 168 ? -11.998 -23.300 5.674 1.00 51.88 168 GLY A C 1
ATOM 1254 O O . GLY A 1 168 ? -12.107 -24.516 5.794 1.00 51.88 168 GLY A O 1
ATOM 1255 N N . GLN A 1 169 ? -12.997 -22.466 5.984 1.00 69.94 169 GLN A N 1
ATOM 1256 C CA . GLN A 1 169 ? -14.315 -22.914 6.441 1.00 69.94 169 GLN A CA 1
ATOM 1257 C C . GLN A 1 169 ? -15.437 -22.304 5.592 1.00 69.94 169 GLN A C 1
ATOM 1259 O O . GLN A 1 169 ? -15.299 -21.174 5.116 1.00 69.94 169 GLN A O 1
ATOM 1264 N N . PRO A 1 170 ? -16.567 -23.016 5.418 1.00 75.31 170 PRO A N 1
ATOM 1265 C CA . PRO A 1 170 ? -17.731 -22.448 4.756 1.00 75.31 170 PRO A CA 1
ATOM 1266 C C . PRO A 1 170 ? -18.271 -21.237 5.544 1.00 75.31 170 PRO A C 1
ATOM 1268 O O . PRO A 1 170 ? -18.163 -21.212 6.776 1.00 75.31 170 PRO A O 1
ATOM 1271 N N . PRO A 1 171 ? -18.864 -20.239 4.866 1.00 84.81 171 PRO A N 1
ATOM 1272 C CA . PRO A 1 171 ? -19.410 -19.053 5.517 1.00 84.81 171 PRO A CA 1
ATOM 1273 C C . PRO A 1 171 ? -20.508 -19.385 6.536 1.00 84.81 171 PRO A C 1
ATOM 1275 O O . PRO A 1 171 ? -21.451 -20.118 6.235 1.00 84.81 171 PRO A O 1
ATOM 1278 N N . GLN A 1 172 ? -20.413 -18.818 7.741 1.00 87.19 172 GLN A N 1
ATOM 1279 C CA . GLN A 1 172 ? -21.361 -19.068 8.835 1.00 87.19 172 GLN A CA 1
ATOM 1280 C C . GLN A 1 172 ? -21.911 -17.770 9.419 1.00 87.19 172 GLN A C 1
ATOM 1282 O O . GLN A 1 172 ? -21.191 -16.778 9.549 1.00 87.19 172 GLN A O 1
ATOM 1287 N N . TRP A 1 173 ? -23.180 -17.803 9.825 1.00 91.06 173 TRP A N 1
ATOM 1288 C CA . TRP A 1 173 ? -23.827 -16.694 10.521 1.00 91.06 173 TRP A CA 1
ATOM 1289 C C . TRP A 1 173 ? -23.331 -16.573 11.961 1.00 91.06 173 TRP A C 1
ATOM 1291 O O . TRP A 1 173 ? -23.281 -17.555 12.702 1.00 91.06 173 TRP A O 1
ATOM 1301 N N . ARG A 1 174 ? -22.970 -15.355 12.365 1.00 90.06 174 ARG A N 1
ATOM 1302 C CA . ARG A 1 174 ? -22.479 -15.032 13.708 1.00 90.06 174 ARG A CA 1
ATOM 1303 C C . ARG A 1 174 ? -23.107 -13.728 14.181 1.00 90.06 174 ARG A C 1
ATOM 1305 O O . ARG A 1 174 ? -23.055 -12.737 13.462 1.00 90.06 174 ARG A O 1
ATOM 1312 N N . THR A 1 175 ? -23.648 -13.722 15.393 1.00 92.25 175 THR A N 1
ATOM 1313 C CA . THR A 1 175 ? -24.085 -12.493 16.068 1.00 92.25 175 THR A CA 1
ATOM 1314 C C . THR A 1 175 ? -22.943 -11.962 16.921 1.00 92.25 175 THR A C 1
ATOM 1316 O O . THR A 1 175 ? -22.317 -12.724 17.665 1.00 92.25 175 THR A O 1
ATOM 1319 N N . VAL A 1 176 ? -22.646 -10.676 16.773 1.00 91.62 176 VAL A N 1
ATOM 1320 C CA . VAL A 1 176 ? -21.529 -9.996 17.425 1.00 91.62 176 VAL A CA 1
ATOM 1321 C C . VAL A 1 176 ? -21.978 -8.652 17.989 1.00 91.62 176 VAL A C 1
ATOM 1323 O O . VAL A 1 176 ? -22.920 -8.032 17.497 1.00 91.62 176 VAL A O 1
ATOM 1326 N N . ASP A 1 177 ? -21.274 -8.193 19.012 1.00 90.25 177 ASP A N 1
ATOM 1327 C CA . ASP A 1 177 ? -21.461 -6.895 19.645 1.00 90.25 177 ASP A CA 1
ATOM 1328 C C . ASP A 1 177 ? -20.379 -5.932 19.112 1.00 90.25 177 ASP A C 1
ATOM 1330 O O . ASP A 1 177 ? -19.211 -6.036 19.505 1.00 90.25 177 ASP A O 1
ATOM 1334 N N . PRO A 1 178 ? -20.701 -5.045 18.148 1.00 85.25 178 PRO A N 1
ATOM 1335 C CA . PRO A 1 178 ? -19.710 -4.207 17.478 1.00 85.25 178 PRO A CA 1
ATOM 1336 C C . PRO A 1 178 ? -19.156 -3.118 18.403 1.00 85.25 178 PRO A C 1
ATOM 1338 O O . PRO A 1 178 ? -19.895 -2.307 18.968 1.00 85.25 178 PRO A O 1
ATOM 1341 N N . ILE A 1 179 ? -17.830 -3.052 18.501 1.00 82.81 179 ILE A N 1
ATOM 1342 C CA . ILE A 1 179 ? -17.104 -2.083 19.326 1.00 82.81 179 ILE A CA 1
ATOM 1343 C C . ILE A 1 179 ? -16.601 -0.927 18.469 1.00 82.81 179 ILE A C 1
ATOM 1345 O O . ILE A 1 179 ? -16.876 0.219 18.811 1.00 82.81 179 ILE A O 1
ATOM 1349 N N . GLY A 1 180 ? -15.938 -1.202 17.346 1.00 72.88 180 GLY A N 1
ATOM 1350 C CA . GLY A 1 180 ? -15.428 -0.163 16.451 1.00 72.88 180 GLY A CA 1
ATOM 1351 C C . GLY A 1 180 ? -14.842 -0.711 15.157 1.00 72.88 180 GLY A C 1
ATOM 1352 O O . GLY A 1 180 ? -14.645 -1.919 15.010 1.00 72.88 180 GLY A O 1
ATOM 1353 N N . LEU A 1 181 ? -14.580 0.189 14.218 1.00 70.69 181 LEU A N 1
ATOM 1354 C CA . LEU A 1 181 ? -14.008 -0.096 12.910 1.00 70.69 181 LEU A CA 1
ATOM 1355 C C . LEU A 1 181 ? -12.559 0.385 12.858 1.00 70.69 181 LEU A C 1
ATOM 1357 O O . LEU A 1 181 ? -12.241 1.478 13.317 1.00 70.69 181 LEU A O 1
ATOM 1361 N N . VAL A 1 182 ? -11.685 -0.434 12.285 1.00 63.69 182 VAL A N 1
ATOM 1362 C CA . VAL A 1 182 ? -10.265 -0.135 12.105 1.00 63.69 182 VAL A CA 1
ATOM 1363 C C . VAL A 1 182 ? -9.913 -0.331 10.640 1.00 63.69 182 VAL A C 1
ATOM 1365 O O . VAL A 1 182 ? -10.133 -1.409 10.105 1.00 63.69 182 VAL A O 1
ATOM 1368 N N . THR A 1 183 ? -9.357 0.680 9.993 1.00 60.09 183 THR A N 1
ATOM 1369 C CA . THR A 1 183 ? -8.818 0.596 8.637 1.00 60.09 183 THR A CA 1
ATOM 1370 C C . THR A 1 183 ? -7.302 0.631 8.719 1.00 60.09 183 THR A C 1
ATOM 1372 O O . THR A 1 183 ? -6.744 1.534 9.333 1.00 60.09 183 THR A O 1
ATOM 1375 N N . VAL A 1 184 ? -6.635 -0.353 8.127 1.00 53.16 184 VAL A N 1
ATOM 1376 C CA . VAL A 1 184 ? -5.170 -0.410 8.036 1.00 53.16 184 VAL A CA 1
ATOM 1377 C C . VAL A 1 184 ? -4.799 -0.649 6.579 1.00 53.16 184 VAL A C 1
ATOM 1379 O O . VAL A 1 184 ? -5.158 -1.701 6.049 1.00 53.16 184 VAL A O 1
ATOM 1382 N N . ARG A 1 185 ? -4.105 0.304 5.944 1.00 47.00 185 ARG A N 1
ATOM 1383 C CA . ARG A 1 185 ? -3.651 0.265 4.542 1.00 47.00 185 ARG A CA 1
ATOM 1384 C C . ARG A 1 185 ? -4.738 -0.252 3.593 1.00 47.00 185 ARG A C 1
ATOM 1386 O O . ARG A 1 185 ? -4.573 -1.295 2.966 1.00 47.00 185 ARG A O 1
ATOM 1393 N N . ASP A 1 186 ? -5.875 0.442 3.577 1.00 48.00 186 ASP A N 1
ATOM 1394 C CA . ASP A 1 186 ? -7.074 0.135 2.775 1.00 48.00 186 ASP A CA 1
ATOM 1395 C C . ASP A 1 186 ? -7.831 -1.160 3.146 1.00 48.00 186 ASP A C 1
ATOM 1397 O O . ASP A 1 186 ? -8.779 -1.557 2.467 1.00 48.00 186 ASP A O 1
ATOM 1401 N N . HIS A 1 187 ? -7.483 -1.822 4.255 1.00 54.34 187 HIS A N 1
ATOM 1402 C CA . HIS A 1 187 ? -8.231 -2.971 4.771 1.00 54.34 187 HIS A CA 1
ATOM 1403 C C . HIS A 1 187 ? -9.057 -2.617 6.003 1.00 54.34 187 HIS A C 1
ATOM 1405 O O . HIS A 1 187 ? -8.514 -2.262 7.047 1.00 54.34 187 HIS A O 1
ATOM 1411 N N . GLY A 1 188 ? -10.371 -2.810 5.907 1.00 61.38 188 GLY A N 1
ATOM 1412 C CA . GLY A 1 188 ? -11.292 -2.636 7.025 1.00 61.38 188 GLY A CA 1
ATOM 1413 C C . GLY A 1 188 ? -11.398 -3.872 7.927 1.00 61.38 188 GLY A C 1
ATOM 1414 O O . GLY A 1 188 ? -11.567 -5.006 7.466 1.00 61.38 188 GLY A O 1
ATOM 1415 N N . TYR A 1 189 ? -11.375 -3.638 9.232 1.00 71.69 189 TYR A N 1
ATOM 1416 C CA . TYR A 1 189 ? -11.559 -4.606 10.304 1.00 71.69 189 TYR A CA 1
ATOM 1417 C C . TYR A 1 189 ? -12.662 -4.132 11.250 1.00 71.69 189 TYR A C 1
ATOM 1419 O O . TYR A 1 189 ? -12.733 -2.964 11.619 1.00 71.69 189 TYR A O 1
ATOM 1427 N N . LEU A 1 190 ? -13.501 -5.063 11.690 1.00 79.31 190 LEU A N 1
ATOM 1428 C CA . LEU A 1 190 ? -14.488 -4.863 12.739 1.00 79.31 190 LEU A CA 1
ATOM 1429 C C . LEU A 1 190 ? -13.966 -5.465 14.044 1.00 79.31 190 LEU A C 1
ATOM 1431 O O . LEU A 1 190 ? -13.784 -6.682 14.157 1.00 79.31 190 LEU A O 1
ATOM 1435 N N . LEU A 1 191 ? -13.771 -4.612 15.045 1.00 82.88 191 LEU A N 1
ATOM 1436 C CA . LEU A 1 191 ? -13.592 -5.025 16.428 1.00 82.88 191 LEU A CA 1
ATOM 1437 C C . LEU A 1 191 ? -14.966 -5.266 17.042 1.00 82.88 191 LEU A C 1
ATOM 1439 O O . LEU A 1 191 ? -15.791 -4.357 17.108 1.00 82.88 191 LEU A O 1
ATOM 1443 N N . ALA A 1 192 ? -15.209 -6.486 17.507 1.00 87.50 192 ALA A N 1
ATOM 1444 C CA . ALA A 1 192 ? -16.446 -6.848 18.186 1.00 87.50 192 ALA A CA 1
ATOM 1445 C C . ALA A 1 192 ? -16.178 -7.795 19.361 1.00 87.50 192 ALA A C 1
ATOM 1447 O O . ALA A 1 192 ? -15.060 -8.294 19.527 1.00 87.50 192 ALA A O 1
ATOM 1448 N N . THR A 1 193 ? -17.187 -8.034 20.184 1.00 86.88 193 THR A N 1
ATOM 1449 C CA . THR A 1 193 ? -17.225 -9.146 21.139 1.00 86.88 193 THR A CA 1
ATOM 1450 C C . THR A 1 193 ? -18.226 -10.192 20.658 1.00 86.88 193 THR A C 1
ATOM 1452 O O . THR A 1 193 ? -19.212 -9.886 19.988 1.00 86.88 193 THR A O 1
ATOM 1455 N N . ARG A 1 194 ? -17.952 -11.465 20.937 1.00 87.12 194 ARG A N 1
ATOM 1456 C CA . ARG A 1 194 ? -18.882 -12.573 20.696 1.00 87.12 194 ARG A CA 1
ATOM 1457 C C . ARG A 1 194 ? -18.932 -13.412 21.958 1.00 87.12 194 ARG A C 1
ATOM 1459 O O . ARG A 1 194 ? -17.910 -13.967 22.344 1.00 87.12 194 ARG A O 1
ATOM 1466 N N . SER A 1 195 ? -20.103 -13.501 22.585 1.00 81.19 195 SER A N 1
ATOM 1467 C CA . SER A 1 195 ? -20.281 -14.256 23.836 1.00 81.19 195 SER A CA 1
ATOM 1468 C C . SER A 1 195 ? -19.295 -13.829 24.939 1.00 81.19 195 SER A C 1
ATOM 1470 O O . SER A 1 195 ? -18.790 -14.666 25.674 1.00 81.19 195 SER A O 1
ATOM 1472 N N . GLY A 1 196 ? -18.986 -12.529 25.022 1.00 75.19 196 GLY A N 1
ATOM 1473 C CA . GLY A 1 196 ? -18.031 -11.972 25.990 1.00 75.19 196 GLY A CA 1
ATOM 1474 C C . GLY A 1 196 ? -16.557 -12.048 25.579 1.00 75.19 196 GLY A C 1
ATOM 1475 O O . GLY A 1 196 ? -15.725 -11.418 26.222 1.00 75.19 196 GLY A O 1
ATOM 1476 N N . GLU A 1 197 ? -16.215 -12.745 24.492 1.00 79.62 197 GLU A N 1
ATOM 1477 C CA . GLU A 1 197 ? -14.835 -12.821 24.013 1.00 79.62 197 GLU A CA 1
ATOM 1478 C C . GLU A 1 197 ? -14.532 -11.794 22.920 1.00 79.62 197 GLU A C 1
ATOM 1480 O O . GLU A 1 197 ? -15.276 -11.648 21.944 1.00 79.62 197 GLU A O 1
ATOM 1485 N N . ASP A 1 198 ? -13.382 -11.133 23.041 1.00 80.62 198 ASP A N 1
ATOM 1486 C CA . ASP A 1 198 ? -12.868 -10.211 22.033 1.00 80.62 198 ASP A CA 1
ATOM 1487 C C . ASP A 1 198 ? -12.562 -10.944 20.717 1.00 80.62 198 ASP A C 1
ATOM 1489 O O . ASP A 1 198 ? -11.853 -11.957 20.683 1.00 80.62 198 ASP A O 1
ATOM 1493 N N . ARG A 1 199 ? -13.094 -10.421 19.606 1.00 79.94 199 ARG A N 1
ATOM 1494 C CA . ARG A 1 199 ? -12.869 -10.939 18.252 1.00 79.94 199 ARG A CA 1
ATOM 1495 C C . ARG A 1 199 ? -12.660 -9.810 17.243 1.00 79.94 199 ARG A C 1
ATOM 1497 O O . ARG A 1 199 ? -13.248 -8.733 17.349 1.00 79.94 199 ARG A O 1
ATOM 1504 N N . THR A 1 200 ? -11.838 -10.092 16.239 1.00 78.12 200 THR A N 1
ATOM 1505 C CA . THR A 1 200 ? -11.553 -9.188 15.119 1.00 78.12 200 THR A CA 1
ATOM 1506 C C . THR A 1 200 ? -11.987 -9.859 13.823 1.00 78.12 200 THR A C 1
ATOM 1508 O O . THR A 1 200 ? -11.577 -10.985 13.537 1.00 78.12 200 THR A O 1
ATOM 1511 N N . TYR A 1 201 ? -12.824 -9.180 13.043 1.00 75.75 201 TYR A N 1
ATOM 1512 C CA . TYR A 1 201 ? -13.362 -9.680 11.779 1.00 75.75 201 TYR A CA 1
ATOM 1513 C C . TYR A 1 201 ? -12.857 -8.814 10.630 1.00 75.75 201 TYR A C 1
ATOM 1515 O O . TYR A 1 201 ? -12.947 -7.594 10.700 1.00 75.75 201 TYR A O 1
ATOM 1523 N N . ARG A 1 202 ? -12.333 -9.421 9.562 1.00 75.38 202 ARG A N 1
ATOM 1524 C CA . ARG A 1 202 ? -11.943 -8.674 8.356 1.00 75.38 202 ARG A CA 1
ATOM 1525 C C . ARG A 1 202 ? -13.194 -8.388 7.526 1.00 75.38 202 ARG A C 1
ATOM 1527 O O . ARG A 1 202 ? -13.911 -9.334 7.205 1.00 75.38 202 ARG A O 1
ATOM 1534 N N . LEU A 1 203 ? -13.453 -7.126 7.178 1.00 70.56 203 LEU A N 1
ATOM 1535 C CA . LEU A 1 203 ? -14.678 -6.740 6.463 1.00 70.56 203 LEU A CA 1
ATOM 1536 C C . LEU A 1 203 ? -14.795 -7.425 5.098 1.00 70.56 203 LEU A C 1
ATOM 1538 O O . LEU A 1 203 ? -15.884 -7.833 4.721 1.00 70.56 203 LEU A O 1
ATOM 1542 N N . SER A 1 204 ? -13.676 -7.682 4.423 1.00 66.56 204 SER A N 1
ATOM 1543 C CA . SER A 1 204 ? -13.656 -8.402 3.144 1.00 66.56 204 SER A CA 1
ATOM 1544 C C . SER A 1 204 ? -14.079 -9.865 3.194 1.00 66.56 204 SER A C 1
ATOM 1546 O O . SER A 1 204 ? -14.310 -10.484 2.162 1.00 66.56 204 SER A O 1
ATOM 1548 N N . ARG A 1 205 ? -14.191 -10.440 4.393 1.00 75.62 205 ARG A N 1
ATOM 1549 C CA . ARG A 1 205 ? -14.698 -11.802 4.603 1.00 75.62 205 ARG A CA 1
ATOM 1550 C C . ARG A 1 205 ? -16.165 -11.825 5.032 1.00 75.62 205 ARG A C 1
ATOM 1552 O O . ARG A 1 205 ? -16.692 -12.900 5.322 1.00 75.62 205 ARG A O 1
ATOM 1559 N N . VAL A 1 206 ? -16.812 -10.663 5.117 1.00 77.31 206 VAL A N 1
ATOM 1560 C CA . VAL A 1 206 ? -18.239 -10.541 5.414 1.00 77.31 206 VAL A CA 1
ATOM 1561 C C . VAL A 1 206 ? -19.005 -10.611 4.099 1.00 77.31 206 VAL A C 1
ATOM 1563 O O . VAL A 1 206 ? -18.893 -9.729 3.258 1.00 77.31 206 VAL A O 1
ATOM 1566 N N . VAL A 1 207 ? -19.777 -11.679 3.933 1.00 83.38 207 VAL A N 1
ATOM 1567 C CA . VAL A 1 207 ? -20.591 -11.934 2.736 1.00 83.38 207 VAL A CA 1
ATOM 1568 C C . VAL A 1 207 ? -21.943 -11.223 2.834 1.00 83.38 207 VAL A C 1
ATOM 1570 O O . VAL A 1 207 ? -22.488 -10.782 1.830 1.00 83.38 207 VAL A O 1
ATOM 1573 N N . ALA A 1 208 ? -22.473 -11.088 4.051 1.00 84.56 208 ALA A N 1
ATOM 1574 C CA . ALA A 1 208 ? -23.706 -10.368 4.349 1.00 84.56 208 ALA A CA 1
ATOM 1575 C C . ALA A 1 208 ? -23.676 -9.832 5.787 1.00 84.56 208 ALA A C 1
ATOM 1577 O O . ALA A 1 208 ? -23.031 -10.422 6.661 1.00 84.56 208 ALA A O 1
ATOM 1578 N N . ALA A 1 209 ? -24.381 -8.730 6.035 1.00 85.56 209 ALA A N 1
ATOM 1579 C CA . ALA A 1 209 ? -24.496 -8.105 7.346 1.00 85.56 209 ALA A CA 1
ATOM 1580 C C . ALA A 1 209 ? -25.930 -7.614 7.582 1.00 85.56 209 ALA A C 1
ATOM 1582 O O . ALA A 1 209 ? -26.549 -7.071 6.672 1.00 85.56 209 ALA A O 1
ATOM 1583 N N . GLU A 1 210 ? -26.434 -7.796 8.800 1.00 88.25 210 GLU A N 1
ATOM 1584 C CA . GLU A 1 210 ? -27.760 -7.354 9.242 1.00 88.25 210 GLU A CA 1
ATOM 1585 C C . GLU A 1 210 ? -27.629 -6.679 10.614 1.00 88.25 210 GLU A C 1
ATOM 1587 O O . GLU A 1 210 ? -27.176 -7.309 11.580 1.00 88.25 210 GLU A O 1
ATOM 1592 N N . ALA A 1 211 ? -28.006 -5.401 10.722 1.00 85.12 211 ALA A N 1
ATOM 1593 C CA . ALA A 1 211 ? -28.123 -4.743 12.018 1.00 85.12 211 ALA A CA 1
ATOM 1594 C C . ALA A 1 211 ? -29.383 -5.243 12.739 1.00 85.12 211 ALA A C 1
ATOM 1596 O O . ALA A 1 211 ? -30.482 -5.230 12.186 1.00 85.12 211 ALA A O 1
ATOM 1597 N N . LEU A 1 212 ? -29.230 -5.683 13.986 1.00 88.69 212 LEU A N 1
ATOM 1598 C CA . LEU A 1 212 ? -30.352 -6.069 14.839 1.00 88.69 212 LEU A CA 1
ATOM 1599 C C . LEU A 1 212 ? -30.878 -4.835 15.585 1.00 88.69 212 LEU A C 1
ATOM 1601 O O . LEU A 1 212 ? -30.197 -3.821 15.671 1.00 88.69 212 LEU A O 1
ATOM 1605 N N . ALA A 1 213 ? -32.091 -4.904 16.133 1.00 83.12 213 ALA A N 1
ATOM 1606 C CA . ALA A 1 213 ? -32.640 -3.826 16.967 1.00 83.12 213 ALA A CA 1
ATOM 1607 C C . ALA A 1 213 ? -32.130 -3.878 18.422 1.00 83.12 213 ALA A C 1
ATOM 1609 O O . ALA A 1 213 ? -32.291 -2.931 19.185 1.00 83.12 213 ALA A O 1
ATOM 1610 N N . GLU A 1 214 ? -31.539 -5.003 18.823 1.00 90.44 214 GLU A N 1
ATOM 1611 C CA . GLU A 1 214 ? -31.036 -5.219 20.178 1.00 90.44 214 GLU A CA 1
ATOM 1612 C C . GLU A 1 214 ? -29.768 -4.392 20.443 1.00 90.44 214 GLU A C 1
ATOM 1614 O O . GLU A 1 214 ? -28.867 -4.385 19.599 1.00 90.44 214 GLU A O 1
ATOM 1619 N N . PRO A 1 215 ? -29.629 -3.748 21.616 1.00 86.44 215 PRO A N 1
ATOM 1620 C CA . PRO A 1 215 ? -28.420 -3.012 21.966 1.00 86.44 215 PRO A CA 1
ATOM 1621 C C . PRO A 1 215 ? -27.213 -3.948 22.117 1.00 86.44 215 PRO A C 1
ATOM 1623 O O . PRO A 1 215 ? -27.302 -5.047 22.674 1.00 86.44 215 PRO A O 1
ATOM 1626 N N . ALA A 1 216 ? -26.065 -3.497 21.620 1.00 87.06 216 ALA A N 1
ATOM 1627 C CA . ALA A 1 216 ? -24.799 -4.201 21.737 1.00 87.06 216 ALA A CA 1
ATOM 1628 C C . ALA A 1 216 ? -24.236 -4.092 23.160 1.00 87.06 216 ALA A C 1
ATOM 1630 O O . ALA A 1 216 ? -24.216 -3.019 23.761 1.00 87.06 216 ALA A O 1
ATOM 1631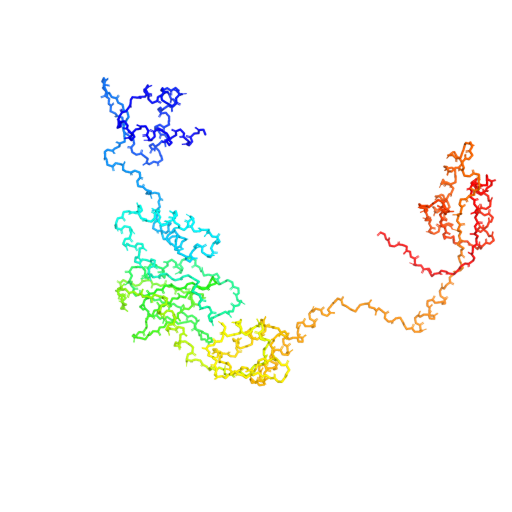 N N . GLN A 1 217 ? -23.690 -5.190 23.671 1.00 85.88 217 GLN A N 1
ATOM 1632 C CA . GLN A 1 217 ? -22.934 -5.225 24.920 1.00 85.88 217 GLN A CA 1
ATOM 1633 C C . GLN A 1 217 ? -21.506 -4.734 24.670 1.00 85.88 217 GLN A C 1
ATOM 1635 O O . GLN A 1 217 ? -20.611 -5.503 24.316 1.00 85.88 217 GLN A O 1
ATOM 1640 N N . ARG A 1 218 ? -21.302 -3.425 24.833 1.00 80.19 218 ARG A N 1
ATOM 1641 C CA . ARG A 1 218 ? -20.021 -2.753 24.592 1.00 80.19 218 ARG A CA 1
ATOM 1642 C C . ARG A 1 218 ? -19.789 -1.604 25.579 1.00 80.19 218 ARG A C 1
ATOM 1644 O O . ARG A 1 218 ? -20.762 -1.026 26.052 1.00 80.19 218 ARG A O 1
ATOM 1651 N N . PRO A 1 219 ? -18.531 -1.214 25.839 1.00 76.19 219 PRO A N 1
ATOM 1652 C CA . PRO A 1 219 ? -18.233 0.001 26.593 1.00 76.19 219 PRO A CA 1
ATOM 1653 C C . PRO A 1 219 ? -18.725 1.266 25.869 1.00 76.19 219 PRO A C 1
ATOM 1655 O O . PRO A 1 219 ? -18.631 1.356 24.638 1.00 76.19 219 PRO A O 1
ATOM 1658 N N . ASP A 1 220 ? -19.190 2.266 26.625 1.00 67.00 220 ASP A N 1
ATOM 1659 C CA . ASP A 1 220 ? -19.615 3.566 26.078 1.00 67.00 220 ASP A CA 1
ATOM 1660 C C . ASP A 1 220 ? -18.433 4.343 25.485 1.00 67.00 220 ASP A C 1
ATOM 1662 O O . ASP A 1 220 ? -18.520 4.882 24.377 1.00 67.00 220 ASP A O 1
ATOM 1666 N N . ARG A 1 221 ? -17.288 4.319 26.179 1.00 67.62 221 ARG A N 1
ATOM 1667 C CA . ARG A 1 221 ? -16.013 4.887 25.720 1.00 67.62 221 ARG A CA 1
ATOM 1668 C C . ARG A 1 221 ? -15.038 3.763 25.403 1.00 67.62 221 ARG A C 1
ATOM 1670 O O . ARG A 1 221 ? -14.883 2.834 26.191 1.00 67.62 221 ARG A O 1
ATOM 1677 N N . VAL A 1 222 ? -14.367 3.868 24.263 1.00 72.25 222 VAL A N 1
ATOM 1678 C CA . VAL A 1 222 ? -13.337 2.918 23.842 1.00 72.25 222 VAL A CA 1
ATOM 1679 C C . VAL A 1 222 ? -12.142 3.685 23.295 1.00 72.25 222 VAL A C 1
ATOM 1681 O O . VAL A 1 222 ? -12.295 4.598 22.490 1.00 72.25 222 VAL A O 1
ATOM 1684 N N . ASP A 1 223 ? -10.954 3.309 23.751 1.00 72.12 223 ASP A N 1
ATOM 1685 C CA . ASP A 1 223 ? -9.703 3.682 23.104 1.00 72.12 223 ASP A CA 1
ATOM 1686 C C . ASP A 1 223 ? -9.418 2.623 22.034 1.00 72.12 223 ASP A C 1
ATOM 1688 O O . ASP A 1 223 ? -8.970 1.515 22.346 1.00 72.12 223 ASP A O 1
ATOM 1692 N N . LEU A 1 224 ? -9.779 2.916 20.780 1.00 69.88 224 LEU A N 1
ATOM 1693 C CA . LEU A 1 224 ? -9.585 1.967 19.685 1.00 69.88 224 LEU A CA 1
ATOM 1694 C C . LEU A 1 224 ? -8.118 1.742 19.346 1.00 69.88 224 LEU A C 1
ATOM 1696 O O . LEU A 1 224 ? -7.802 0.642 18.907 1.00 69.88 224 LEU A O 1
ATOM 1700 N N . ASP A 1 225 ? -7.239 2.724 19.560 1.00 57.84 225 ASP A N 1
ATOM 1701 C CA . ASP A 1 225 ? -5.798 2.542 19.371 1.00 57.84 225 ASP A CA 1
ATOM 1702 C C . ASP A 1 225 ? -5.292 1.471 20.335 1.00 57.84 225 ASP A C 1
ATOM 1704 O O . ASP A 1 225 ? -4.704 0.474 19.911 1.00 57.84 225 ASP A O 1
ATOM 1708 N N . ARG A 1 226 ? -5.610 1.612 21.626 1.00 67.19 226 ARG A N 1
ATOM 1709 C CA . ARG A 1 226 ? -5.225 0.632 22.644 1.00 67.19 226 ARG A CA 1
ATOM 1710 C C . ARG A 1 226 ? -5.907 -0.718 22.435 1.00 67.19 226 ARG A C 1
ATOM 1712 O O . ARG A 1 226 ? -5.251 -1.750 22.515 1.00 67.19 226 ARG A O 1
ATOM 1719 N N . ALA A 1 227 ? -7.204 -0.739 22.123 1.00 71.94 227 ALA A N 1
ATOM 1720 C CA . ALA A 1 227 ? -7.926 -1.983 21.855 1.00 71.94 227 ALA A CA 1
ATOM 1721 C C . ALA A 1 227 ? -7.388 -2.700 20.607 1.00 71.94 227 ALA A C 1
ATOM 1723 O O . ALA A 1 227 ? -7.284 -3.927 20.601 1.00 71.94 227 ALA A O 1
ATOM 1724 N N . TRP A 1 228 ? -7.019 -1.954 19.562 1.00 69.44 228 TRP A N 1
ATOM 1725 C CA . TRP A 1 228 ? -6.351 -2.489 18.382 1.00 69.44 228 TRP A CA 1
ATOM 1726 C C . TRP A 1 228 ? -4.965 -3.017 18.730 1.00 69.44 228 TRP A C 1
ATOM 1728 O O . TRP A 1 228 ? -4.649 -4.136 18.340 1.00 69.44 228 TRP A O 1
ATOM 1738 N N . GLN A 1 229 ? -4.165 -2.281 19.502 1.00 63.81 229 GLN A N 1
ATOM 1739 C CA . GLN A 1 229 ? -2.855 -2.736 19.967 1.00 63.81 229 GLN A CA 1
ATOM 1740 C C . GLN A 1 229 ? -2.974 -4.026 20.782 1.00 63.81 229 GLN A C 1
ATOM 1742 O O . GLN A 1 229 ? -2.340 -5.013 20.414 1.00 63.81 229 GLN A O 1
ATOM 1747 N N . ASP A 1 230 ? -3.836 -4.059 21.803 1.00 66.81 230 ASP A N 1
ATOM 1748 C CA . ASP A 1 230 ? -4.062 -5.200 22.697 1.00 66.81 230 ASP A CA 1
ATOM 1749 C C . ASP A 1 230 ? -4.599 -6.423 21.952 1.00 66.81 230 ASP A C 1
ATOM 1751 O O . ASP A 1 230 ? -4.121 -7.541 22.154 1.00 66.81 230 ASP A O 1
ATOM 1755 N N . ARG A 1 231 ? -5.588 -6.239 21.070 1.00 70.31 231 ARG A N 1
ATOM 1756 C CA . ARG A 1 231 ? -6.155 -7.338 20.275 1.00 70.31 231 ARG A CA 1
ATOM 1757 C C . ARG A 1 231 ? -5.216 -7.791 19.185 1.00 70.31 231 ARG A C 1
ATOM 1759 O O . ARG A 1 231 ? -5.163 -8.984 18.923 1.00 70.31 231 ARG A O 1
ATOM 1766 N N . SER A 1 232 ? -4.440 -6.885 18.607 1.00 56.38 232 SER A N 1
ATOM 1767 C CA . SER A 1 232 ? -3.325 -7.279 17.764 1.00 56.38 232 SER A CA 1
ATOM 1768 C C . SER A 1 232 ? -2.335 -8.094 18.604 1.00 56.38 232 SER A C 1
ATOM 1770 O O . SER A 1 232 ? -1.888 -9.115 18.111 1.00 56.38 232 SER A O 1
ATOM 1772 N N . THR A 1 233 ? -2.071 -7.766 19.883 1.00 51.28 233 THR A N 1
ATOM 1773 C CA . THR A 1 233 ? -1.220 -8.573 20.799 1.00 51.28 233 THR A CA 1
ATOM 1774 C C . THR A 1 233 ? -1.793 -9.934 21.143 1.00 51.28 233 THR A C 1
ATOM 1776 O O . THR A 1 233 ? -1.052 -10.906 21.273 1.00 51.28 233 THR A O 1
ATOM 1779 N N . ARG A 1 234 ? -3.110 -10.053 21.254 1.00 53.50 234 ARG A N 1
ATOM 1780 C CA . ARG A 1 234 ? -3.756 -11.351 21.481 1.00 53.50 234 ARG A CA 1
ATOM 1781 C C . ARG A 1 234 ? -3.861 -12.175 20.200 1.00 53.50 234 ARG A C 1
ATOM 1783 O O . ARG A 1 234 ? -3.662 -13.382 20.227 1.00 53.50 234 ARG A O 1
ATOM 1790 N N . PHE A 1 235 ? -4.075 -11.526 19.057 1.00 48.09 235 PHE A N 1
ATOM 1791 C CA . PHE A 1 235 ? -3.954 -12.154 17.742 1.00 48.09 235 PHE A CA 1
ATOM 1792 C C . PHE A 1 235 ? -2.508 -12.615 17.485 1.00 48.09 235 PHE A C 1
ATOM 1794 O O . PHE A 1 235 ? -2.314 -13.689 16.925 1.00 48.09 235 PHE A O 1
ATOM 1801 N N . ARG A 1 236 ? -1.508 -11.865 17.989 1.00 44.44 236 ARG A N 1
ATOM 1802 C CA . ARG A 1 236 ? -0.079 -12.235 18.001 1.00 44.44 236 ARG A CA 1
ATOM 1803 C C . ARG A 1 236 ? 0.189 -13.538 18.766 1.00 44.44 236 ARG A C 1
ATOM 1805 O O . ARG A 1 236 ? 1.131 -14.219 18.414 1.00 44.44 236 ARG A O 1
ATOM 1812 N N . THR A 1 237 ? -0.587 -13.896 19.790 1.00 38.88 237 THR A N 1
ATOM 1813 C CA . THR A 1 237 ? -0.297 -15.054 20.669 1.00 38.88 237 THR A CA 1
ATOM 1814 C C . THR A 1 237 ? -1.114 -16.313 20.362 1.00 38.88 237 THR A C 1
ATOM 1816 O O . THR A 1 237 ? -0.809 -17.370 20.901 1.00 38.88 237 THR A O 1
ATOM 1819 N N . GLY A 1 238 ? -2.139 -16.228 19.506 1.00 41.34 238 GLY A N 1
ATOM 1820 C CA . GLY A 1 238 ? -3.018 -17.360 19.179 1.00 41.34 238 GLY A CA 1
ATOM 1821 C C . GLY A 1 238 ? -2.635 -18.170 17.931 1.00 41.34 238 GLY A C 1
ATOM 1822 O O . GLY A 1 238 ? -3.290 -19.171 17.652 1.00 41.34 238 GLY A O 1
ATOM 1823 N N . GLY A 1 239 ? -1.635 -17.730 17.160 1.00 51.88 239 GLY A N 1
ATOM 1824 C CA . GLY A 1 239 ? -1.076 -18.463 16.016 1.00 51.88 239 GLY A CA 1
ATOM 1825 C C . GLY A 1 239 ? 0.302 -19.042 16.336 1.00 51.88 239 GLY A C 1
ATOM 1826 O O . GLY A 1 239 ? 0.933 -18.602 17.295 1.00 51.88 239 GLY A O 1
ATOM 1827 N N . ASP A 1 240 ? 0.761 -20.010 15.534 1.00 57.94 240 ASP A N 1
ATOM 1828 C CA . ASP A 1 240 ? 2.112 -20.585 15.606 1.00 57.94 240 ASP A CA 1
ATOM 1829 C C . ASP A 1 240 ? 3.166 -19.488 15.394 1.00 57.94 240 ASP A C 1
ATOM 1831 O O . ASP A 1 240 ? 3.608 -19.225 14.270 1.00 57.94 240 ASP A O 1
ATOM 1835 N N . LEU A 1 241 ? 3.537 -18.817 16.484 1.00 69.38 241 LEU A N 1
ATOM 1836 C CA . LEU A 1 241 ? 4.626 -17.858 16.517 1.00 69.38 241 LEU A CA 1
ATOM 1837 C C . LEU A 1 241 ? 5.882 -18.524 15.970 1.00 69.38 241 LEU A C 1
ATOM 1839 O O . LEU A 1 241 ? 6.232 -19.643 16.343 1.00 69.38 241 LEU A O 1
ATOM 1843 N N . VAL A 1 242 ? 6.566 -17.818 15.080 1.00 78.12 242 VAL A N 1
ATOM 1844 C CA . VAL A 1 242 ? 7.799 -18.306 14.478 1.00 78.12 242 VAL A CA 1
ATOM 1845 C C . VAL A 1 242 ? 8.941 -17.449 14.976 1.00 78.12 242 VAL A C 1
ATOM 1847 O O . VAL A 1 242 ? 9.049 -16.281 14.603 1.00 78.12 242 VAL A O 1
ATOM 1850 N N . THR A 1 243 ? 9.829 -18.054 15.751 1.00 88.00 243 THR A N 1
ATOM 1851 C CA . THR A 1 243 ? 11.139 -17.473 16.030 1.00 88.00 243 THR A CA 1
ATOM 1852 C C . THR A 1 243 ? 12.082 -17.755 14.865 1.00 88.00 243 THR A C 1
ATOM 1854 O O . THR A 1 243 ? 12.138 -18.870 14.345 1.00 88.00 243 THR A O 1
ATOM 1857 N N . VAL A 1 244 ? 12.780 -16.716 14.424 1.00 91.69 244 VAL A N 1
ATOM 1858 C CA . VAL A 1 244 ? 13.683 -16.715 13.279 1.00 91.69 244 VAL A CA 1
ATOM 1859 C C . VAL A 1 244 ? 15.010 -16.136 13.729 1.00 91.69 244 VAL A C 1
ATOM 1861 O O . VAL A 1 244 ? 15.062 -15.025 14.258 1.00 91.69 244 VAL A O 1
ATOM 1864 N N . LEU A 1 245 ? 16.083 -16.869 13.464 1.00 93.88 245 LEU A N 1
ATOM 1865 C CA . LEU A 1 245 ? 17.436 -16.352 13.577 1.00 93.88 245 LEU A CA 1
ATOM 1866 C C . LEU A 1 245 ? 17.801 -15.715 12.238 1.00 93.88 245 LEU A C 1
ATOM 1868 O O . LEU A 1 245 ? 17.772 -16.386 11.205 1.00 93.88 245 LEU A O 1
ATOM 1872 N N . VAL A 1 246 ? 18.120 -14.426 12.233 1.00 93.62 246 VAL A N 1
ATOM 1873 C CA . VAL A 1 246 ? 18.394 -13.650 11.017 1.00 93.62 246 VAL A CA 1
ATOM 1874 C C . VAL A 1 246 ? 19.701 -12.887 11.154 1.00 93.62 246 VAL A C 1
ATOM 1876 O O . VAL A 1 246 ? 20.005 -12.321 12.200 1.00 93.62 246 VAL A O 1
ATOM 1879 N N . ARG A 1 247 ? 20.474 -12.861 10.073 1.00 94.25 247 ARG A N 1
ATOM 1880 C CA . ARG A 1 247 ? 21.643 -12.002 9.913 1.00 94.25 247 ARG A CA 1
ATOM 1881 C C . ARG A 1 247 ? 21.223 -10.774 9.110 1.00 94.25 247 ARG A C 1
ATOM 1883 O O . ARG A 1 247 ? 20.673 -10.940 8.029 1.00 94.25 247 ARG A O 1
ATOM 1890 N N . VAL A 1 248 ? 21.431 -9.559 9.603 1.00 93.56 248 VAL A N 1
ATOM 1891 C CA . VAL A 1 248 ? 20.974 -8.317 8.958 1.00 93.56 248 VAL A CA 1
ATOM 1892 C C . VAL A 1 248 ? 22.075 -7.262 8.933 1.00 93.56 248 VAL A C 1
ATOM 1894 O O . VAL A 1 248 ? 22.888 -7.169 9.854 1.00 93.56 248 VAL A O 1
ATOM 1897 N N . ASP A 1 249 ? 22.082 -6.443 7.887 1.00 92.00 249 ASP A N 1
ATOM 1898 C CA . ASP A 1 249 ? 22.904 -5.237 7.826 1.00 92.00 249 ASP A CA 1
ATOM 1899 C C . ASP A 1 249 ? 22.498 -4.259 8.959 1.00 92.00 249 ASP A C 1
ATOM 1901 O O . ASP A 1 249 ? 21.300 -3.962 9.107 1.00 92.00 249 ASP A O 1
ATOM 1905 N N . PRO A 1 250 ? 23.449 -3.721 9.751 1.00 88.44 250 PRO A N 1
ATOM 1906 C CA . PRO A 1 250 ? 23.166 -2.745 10.805 1.00 88.44 250 PRO A CA 1
ATOM 1907 C C . PRO A 1 250 ? 22.300 -1.559 10.353 1.00 88.44 250 PRO A C 1
ATOM 1909 O O . PRO A 1 250 ? 21.419 -1.119 11.096 1.00 88.44 250 PRO A O 1
ATOM 1912 N N . ALA A 1 251 ? 22.472 -1.077 9.117 1.00 87.88 251 ALA A N 1
ATOM 1913 C CA . ALA A 1 251 ? 21.697 0.030 8.556 1.00 87.88 251 ALA A CA 1
ATOM 1914 C C . ALA A 1 251 ? 20.206 -0.311 8.372 1.00 87.88 251 ALA A C 1
ATOM 1916 O O . ALA A 1 251 ? 19.359 0.582 8.294 1.00 87.88 251 ALA A O 1
ATOM 1917 N N . ARG A 1 252 ? 19.862 -1.602 8.308 1.00 84.31 252 ARG A N 1
ATOM 1918 C CA . ARG A 1 252 ? 18.494 -2.106 8.123 1.00 84.31 252 ARG A CA 1
ATOM 1919 C C . ARG A 1 252 ? 17.885 -2.711 9.387 1.00 84.31 252 ARG A C 1
ATOM 1921 O O . ARG A 1 252 ? 16.716 -3.098 9.361 1.00 84.31 252 ARG A O 1
ATOM 1928 N N . ARG A 1 253 ? 18.608 -2.700 10.515 1.00 87.19 253 ARG A N 1
ATOM 1929 C CA . ARG A 1 253 ? 18.119 -3.162 11.827 1.00 87.19 253 ARG A CA 1
ATOM 1930 C C . ARG A 1 253 ? 16.759 -2.563 12.182 1.00 87.19 253 ARG A C 1
ATOM 1932 O O . ARG A 1 253 ? 15.825 -3.295 12.492 1.00 87.19 253 ARG A O 1
ATOM 1939 N N . ALA A 1 254 ? 16.632 -1.236 12.115 1.00 76.19 254 ALA A N 1
ATOM 1940 C CA . ALA A 1 254 ? 15.403 -0.540 12.505 1.00 76.19 254 ALA A CA 1
ATOM 1941 C C . ALA A 1 254 ? 14.189 -0.978 11.666 1.00 76.19 254 ALA A C 1
ATOM 1943 O O . ALA A 1 254 ? 13.084 -1.097 12.190 1.00 76.19 254 ALA A O 1
ATOM 1944 N N . GLN A 1 255 ? 14.407 -1.274 10.382 1.00 74.06 255 GLN A N 1
ATOM 1945 C CA . GLN A 1 255 ? 13.367 -1.747 9.473 1.00 74.06 255 GLN A CA 1
ATOM 1946 C C . GLN A 1 255 ? 12.902 -3.164 9.835 1.00 74.06 255 GLN A C 1
ATOM 1948 O O . GLN A 1 255 ? 11.701 -3.418 9.861 1.00 74.06 255 GLN A O 1
ATOM 1953 N N . LEU A 1 256 ? 13.830 -4.070 10.158 1.00 79.94 256 LEU A N 1
ATOM 1954 C CA . LEU A 1 256 ? 13.500 -5.427 10.597 1.00 79.94 256 LEU A CA 1
ATOM 1955 C C . LEU A 1 256 ? 12.757 -5.415 11.941 1.00 79.94 256 LEU A C 1
ATOM 1957 O O . LEU A 1 256 ? 11.676 -5.992 12.055 1.00 79.94 256 LEU A O 1
ATOM 1961 N N . VAL A 1 257 ? 13.302 -4.709 12.937 1.00 76.50 257 VAL A N 1
ATOM 1962 C CA . VAL A 1 257 ? 12.724 -4.616 14.288 1.00 76.50 257 VAL A CA 1
ATOM 1963 C C . VAL A 1 257 ? 11.336 -3.977 14.259 1.00 76.50 257 VAL A C 1
ATOM 1965 O O . VAL A 1 257 ? 10.453 -4.432 14.976 1.00 76.50 257 VAL A O 1
ATOM 1968 N N . GLY A 1 258 ? 11.102 -2.992 13.385 1.00 65.75 258 GLY A N 1
ATOM 1969 C CA . GLY A 1 258 ? 9.781 -2.380 13.205 1.00 65.75 258 GLY A CA 1
ATOM 1970 C C . GLY A 1 258 ? 8.701 -3.336 12.679 1.00 65.75 258 GLY A C 1
ATOM 1971 O O . GLY A 1 258 ? 7.516 -3.048 12.822 1.00 65.75 258 GLY A O 1
ATOM 1972 N N . THR A 1 259 ? 9.091 -4.472 12.091 1.00 66.44 259 THR A N 1
ATOM 1973 C CA . THR A 1 259 ? 8.165 -5.512 11.603 1.00 66.44 259 THR A CA 1
ATOM 1974 C C . THR A 1 259 ? 8.079 -6.731 12.525 1.00 66.44 259 THR A C 1
ATOM 1976 O O . THR A 1 259 ? 7.089 -7.459 12.495 1.00 66.44 259 THR A O 1
ATOM 1979 N N . ALA A 1 260 ? 9.092 -6.964 13.363 1.00 71.06 260 ALA A N 1
ATOM 1980 C CA . ALA A 1 260 ? 9.127 -8.087 14.292 1.00 71.06 260 ALA A CA 1
ATOM 1981 C C . ALA A 1 260 ? 8.165 -7.881 15.475 1.00 71.06 260 ALA A C 1
ATOM 1983 O O . ALA A 1 260 ? 7.903 -6.762 15.910 1.00 71.06 260 ALA A O 1
ATOM 1984 N N . LEU A 1 261 ? 7.649 -8.980 16.030 1.00 64.19 261 LEU A N 1
ATOM 1985 C CA . LEU A 1 261 ? 6.815 -8.939 17.235 1.00 64.19 261 LEU A CA 1
ATOM 1986 C C . LEU A 1 261 ? 7.644 -8.791 18.511 1.00 64.19 261 LEU A C 1
ATOM 1988 O O . LEU A 1 261 ? 7.188 -8.181 19.474 1.00 64.19 261 LEU A O 1
ATOM 1992 N N . ALA A 1 262 ? 8.829 -9.396 18.520 1.00 72.25 262 ALA A N 1
ATOM 1993 C CA . ALA A 1 262 ? 9.784 -9.346 19.613 1.00 72.25 262 ALA A CA 1
ATOM 1994 C C . ALA A 1 262 ? 11.196 -9.589 19.074 1.00 72.25 262 ALA A C 1
ATOM 1996 O O . ALA A 1 262 ? 11.367 -10.292 18.074 1.00 72.25 262 ALA A O 1
ATOM 1997 N N . VAL A 1 263 ? 12.183 -9.030 19.769 1.00 84.06 263 VAL A N 1
ATOM 1998 C CA . VAL A 1 263 ? 13.610 -9.308 19.585 1.00 84.06 263 VAL A CA 1
ATOM 1999 C C . VAL A 1 263 ? 14.092 -9.931 20.890 1.00 84.06 263 VAL A C 1
ATOM 2001 O O . VAL A 1 263 ? 13.946 -9.308 21.941 1.00 84.06 263 VAL A O 1
ATOM 2004 N N . HIS A 1 264 ? 14.605 -11.156 20.831 1.00 79.38 264 HIS A N 1
ATOM 2005 C CA . HIS A 1 264 ? 15.042 -11.913 22.010 1.00 79.38 264 HIS A CA 1
ATOM 2006 C C . HIS A 1 264 ? 16.536 -11.768 22.266 1.00 79.38 264 HIS A C 1
ATOM 2008 O O . HIS A 1 264 ? 16.951 -11.643 23.415 1.00 79.38 264 HIS A O 1
ATOM 2014 N N . ALA A 1 265 ? 17.330 -11.740 21.197 1.00 81.88 265 ALA A N 1
ATOM 2015 C CA . ALA A 1 265 ? 18.779 -11.635 21.263 1.00 81.88 265 ALA A CA 1
ATOM 2016 C C . ALA A 1 265 ? 19.319 -10.795 20.102 1.00 81.88 265 ALA A C 1
ATOM 2018 O O . ALA A 1 265 ? 18.750 -10.789 19.005 1.00 81.88 265 ALA A O 1
ATOM 2019 N N . GLU A 1 266 ? 20.420 -10.095 20.365 1.00 88.75 266 GLU A N 1
ATOM 2020 C CA . GLU A 1 266 ? 21.152 -9.285 19.397 1.00 88.75 266 GLU A CA 1
ATOM 2021 C C . GLU A 1 266 ? 22.651 -9.422 19.648 1.00 88.75 266 GLU A C 1
ATOM 2023 O O . GLU A 1 266 ? 23.153 -8.965 20.672 1.00 88.75 266 GLU A O 1
ATOM 2028 N N . ASP A 1 267 ? 23.347 -10.013 18.682 1.00 88.56 267 ASP A N 1
ATOM 2029 C CA . ASP A 1 267 ? 24.796 -10.173 18.676 1.00 88.56 267 ASP A CA 1
ATOM 2030 C C . ASP A 1 267 ? 25.389 -9.532 17.419 1.00 88.56 267 ASP A C 1
ATOM 2032 O O . ASP A 1 267 ? 24.755 -9.472 16.365 1.00 88.56 267 ASP A O 1
ATOM 2036 N N . THR A 1 268 ? 26.632 -9.064 17.502 1.00 87.81 268 THR A N 1
ATOM 2037 C CA . THR A 1 268 ? 27.375 -8.587 16.327 1.00 87.81 268 THR A CA 1
ATOM 2038 C C . THR A 1 268 ? 28.328 -9.677 15.859 1.00 87.81 268 THR A C 1
ATOM 2040 O O . THR A 1 268 ? 29.144 -10.165 16.638 1.00 87.81 268 THR A O 1
ATOM 2043 N N . ASP A 1 269 ? 28.213 -10.069 14.593 1.00 84.81 269 ASP A N 1
ATOM 2044 C CA . ASP A 1 269 ? 29.084 -11.063 13.972 1.00 84.81 269 ASP A CA 1
ATOM 2045 C C . ASP A 1 269 ? 30.453 -10.454 13.623 1.00 84.81 269 ASP A C 1
ATOM 2047 O O . ASP A 1 269 ? 30.584 -9.236 13.473 1.00 84.81 269 ASP A O 1
ATOM 2051 N N . ALA A 1 270 ? 31.469 -11.299 13.436 1.00 78.06 270 ALA A N 1
ATOM 2052 C CA . ALA A 1 270 ? 32.846 -10.855 13.180 1.00 78.06 270 ALA A CA 1
ATOM 2053 C C . ALA A 1 270 ? 32.985 -9.969 11.923 1.00 78.06 270 ALA A C 1
ATOM 2055 O O . ALA A 1 270 ? 33.850 -9.096 11.872 1.00 78.06 270 ALA A O 1
ATOM 2056 N N . ASP A 1 271 ? 32.094 -10.143 10.943 1.00 80.12 271 ASP A N 1
ATOM 2057 C CA . ASP A 1 271 ? 32.084 -9.381 9.687 1.00 80.12 271 ASP A CA 1
ATOM 2058 C C . ASP A 1 271 ? 31.266 -8.071 9.767 1.00 80.12 271 ASP A C 1
ATOM 2060 O O . ASP A 1 271 ? 30.968 -7.459 8.742 1.00 80.12 271 ASP A O 1
ATOM 2064 N N . GLY A 1 272 ? 30.825 -7.657 10.963 1.00 83.19 272 GLY A N 1
ATOM 2065 C CA . GLY A 1 272 ? 30.073 -6.412 11.183 1.00 83.19 272 GLY A CA 1
ATOM 2066 C C . GLY A 1 272 ? 28.567 -6.483 10.896 1.00 83.19 272 GLY A C 1
ATOM 2067 O O . GLY A 1 272 ? 27.881 -5.467 10.972 1.00 83.19 272 GLY A O 1
ATOM 2068 N N . TRP A 1 273 ? 28.032 -7.667 10.589 1.00 90.81 273 TRP A N 1
ATOM 2069 C CA . TRP A 1 273 ? 26.587 -7.899 10.458 1.00 90.81 273 TRP A CA 1
ATOM 2070 C C . TRP A 1 273 ? 25.953 -8.201 11.817 1.00 90.81 273 TRP A C 1
ATOM 2072 O O . TRP A 1 273 ? 26.585 -8.818 12.670 1.00 90.81 273 TRP A O 1
ATOM 2082 N N . LEU A 1 274 ? 24.686 -7.835 12.008 1.00 91.00 274 LEU A N 1
ATOM 2083 C CA . LEU A 1 274 ? 23.951 -8.150 13.234 1.00 91.00 274 LEU A CA 1
ATOM 2084 C C . LEU A 1 274 ? 23.259 -9.502 13.109 1.00 91.00 274 LEU A C 1
ATOM 2086 O O . LEU A 1 274 ? 22.570 -9.766 12.126 1.00 91.00 274 LEU A O 1
ATOM 2090 N N . ARG A 1 275 ? 23.401 -10.343 14.124 1.00 93.44 275 ARG A N 1
ATOM 2091 C CA . ARG A 1 275 ? 22.641 -11.575 14.295 1.00 93.44 275 ARG A CA 1
ATOM 2092 C C . ARG A 1 275 ? 21.537 -11.317 15.310 1.00 93.44 275 ARG A C 1
ATOM 2094 O O . ARG A 1 275 ? 21.809 -10.980 16.456 1.00 93.44 275 ARG A O 1
ATOM 2101 N N . LEU A 1 276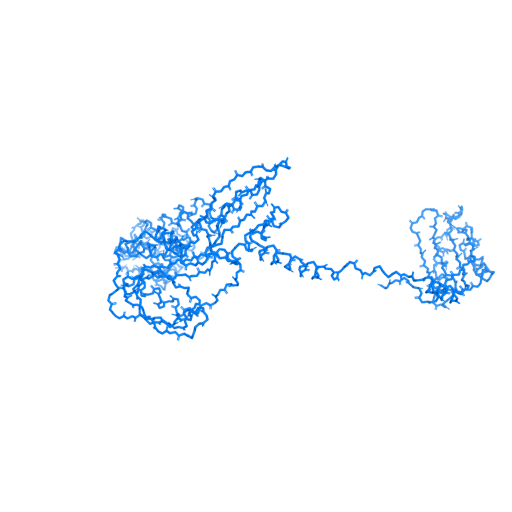 ? 20.294 -11.461 14.874 1.00 92.31 276 LEU A N 1
ATOM 2102 C CA . LEU A 1 276 ? 19.111 -11.191 15.677 1.00 92.31 276 LEU A CA 1
ATOM 2103 C C . LEU A 1 276 ? 18.252 -12.443 15.779 1.00 92.31 276 LEU A C 1
ATOM 2105 O O . LEU A 1 276 ? 17.987 -13.106 14.775 1.00 92.31 276 LEU A O 1
ATOM 2109 N N . GLU A 1 277 ? 17.759 -12.718 16.977 1.00 92.62 277 GLU A N 1
ATOM 2110 C CA . GLU A 1 277 ? 16.680 -13.675 17.186 1.00 92.62 277 GLU A CA 1
ATOM 2111 C C . GLU A 1 277 ? 15.364 -12.904 17.296 1.00 92.62 277 GLU A C 1
ATOM 2113 O O . GLU A 1 277 ? 15.130 -12.169 18.257 1.00 92.62 277 GLU A O 1
ATOM 2118 N N . VAL A 1 278 ? 14.506 -13.034 16.284 1.00 88.69 278 VAL A N 1
ATOM 2119 C CA . VAL A 1 278 ? 13.270 -12.254 16.153 1.00 88.69 278 VAL A CA 1
ATOM 2120 C C . VAL A 1 278 ? 12.057 -13.159 16.027 1.00 88.69 278 VAL A C 1
ATOM 2122 O O . VAL A 1 278 ? 12.096 -14.196 15.374 1.00 88.69 278 VAL A O 1
ATOM 2125 N N . THR A 1 279 ? 10.945 -12.770 16.641 1.00 82.81 279 THR A N 1
ATOM 2126 C CA . THR A 1 279 ? 9.681 -13.509 16.534 1.00 82.81 279 THR A CA 1
ATOM 2127 C C . THR A 1 279 ? 8.729 -12.834 15.565 1.00 82.81 279 THR A C 1
ATOM 2129 O O . THR A 1 279 ? 8.462 -11.637 15.666 1.00 82.81 279 THR A O 1
ATOM 2132 N N . PHE A 1 280 ? 8.159 -13.624 14.662 1.00 77.62 280 PHE A N 1
ATOM 2133 C CA . PHE A 1 280 ? 7.122 -13.223 13.724 1.00 77.62 280 PHE A CA 1
ATOM 2134 C C . PHE A 1 280 ? 5.806 -13.947 14.009 1.00 77.62 280 PHE A C 1
ATOM 2136 O O . PHE A 1 280 ? 5.770 -15.027 14.593 1.00 77.62 280 PHE A O 1
ATOM 2143 N N . GLN A 1 281 ? 4.711 -13.334 13.559 1.00 66.94 281 GLN A N 1
ATOM 2144 C CA . GLN A 1 281 ? 3.345 -13.810 13.821 1.00 66.94 281 GLN A CA 1
ATOM 2145 C C . GLN A 1 281 ? 3.034 -15.185 13.215 1.00 66.94 281 GLN A C 1
ATOM 2147 O O . GLN A 1 281 ? 2.243 -15.935 13.770 1.00 66.94 281 GLN A O 1
ATOM 2152 N N . ASP A 1 282 ? 3.596 -15.470 12.042 1.00 68.12 282 ASP A N 1
ATOM 2153 C CA . ASP A 1 282 ? 3.379 -16.702 11.298 1.00 68.12 282 ASP A CA 1
ATOM 2154 C C . ASP A 1 282 ? 4.505 -16.885 10.264 1.00 68.12 282 ASP A C 1
ATOM 2156 O O . ASP A 1 282 ? 5.330 -15.992 10.027 1.00 68.12 282 ASP A O 1
ATOM 2160 N N . ARG A 1 283 ? 4.510 -18.047 9.601 1.00 80.25 283 ARG A N 1
ATOM 2161 C CA . ARG A 1 283 ? 5.494 -18.383 8.562 1.00 80.25 283 ARG A CA 1
ATOM 2162 C C . ARG A 1 283 ? 5.519 -17.383 7.398 1.00 80.25 283 ARG A C 1
ATOM 2164 O O . ARG A 1 283 ? 6.580 -17.090 6.857 1.00 80.25 283 ARG A O 1
ATOM 2171 N N . ARG A 1 284 ? 4.357 -16.854 7.004 1.00 71.19 284 ARG A N 1
ATOM 2172 C CA . ARG A 1 284 ? 4.232 -15.941 5.855 1.00 71.19 284 ARG A CA 1
ATOM 2173 C C . ARG A 1 284 ? 4.761 -14.549 6.185 1.00 71.19 284 ARG A C 1
ATOM 2175 O O . ARG A 1 284 ? 5.313 -13.891 5.311 1.00 71.19 284 ARG A O 1
ATOM 2182 N N . HIS A 1 285 ? 4.592 -14.099 7.424 1.00 72.25 285 HIS A N 1
ATOM 2183 C CA . HIS A 1 285 ? 5.120 -12.830 7.903 1.00 72.25 285 HIS A CA 1
ATOM 2184 C C . HIS A 1 285 ? 6.641 -12.856 7.954 1.00 72.25 285 HIS A C 1
ATOM 2186 O O . HIS A 1 285 ? 7.261 -11.936 7.433 1.00 72.25 285 HIS A O 1
ATOM 2192 N N . ALA A 1 286 ? 7.226 -13.924 8.498 1.00 83.94 286 ALA A N 1
ATOM 2193 C CA . ALA A 1 286 ? 8.672 -14.110 8.476 1.00 83.94 286 ALA A CA 1
ATOM 2194 C C . ALA A 1 286 ? 9.223 -14.063 7.038 1.00 83.94 286 ALA A C 1
ATOM 2196 O O . ALA A 1 286 ? 10.165 -13.326 6.761 1.00 83.94 286 ALA A O 1
ATOM 2197 N N . GLU A 1 287 ? 8.595 -14.778 6.095 1.00 84.44 287 GLU A N 1
ATOM 2198 C CA . GLU A 1 287 ? 8.992 -14.742 4.679 1.00 84.44 287 GLU A CA 1
ATOM 2199 C C . GLU A 1 287 ? 8.887 -13.332 4.081 1.00 84.44 287 GLU A C 1
ATOM 2201 O O . GLU A 1 287 ? 9.828 -12.858 3.448 1.00 84.44 287 GLU A O 1
ATOM 2206 N N . TRP A 1 288 ? 7.770 -12.634 4.305 1.00 82.62 288 TRP A N 1
ATOM 2207 C CA . TRP A 1 288 ? 7.572 -11.278 3.794 1.00 82.62 288 TRP A CA 1
ATOM 2208 C C . TRP A 1 288 ? 8.590 -10.287 4.368 1.00 82.62 288 TRP A C 1
ATOM 2210 O O . TRP A 1 288 ? 9.192 -9.540 3.597 1.00 82.62 288 TRP A O 1
ATOM 2220 N N . ALA A 1 289 ? 8.793 -10.291 5.688 1.00 82.25 289 ALA A N 1
ATOM 2221 C CA . ALA A 1 289 ? 9.653 -9.334 6.378 1.00 82.25 289 ALA A CA 1
ATOM 2222 C C . ALA A 1 289 ? 11.102 -9.442 5.893 1.00 82.25 289 ALA A C 1
ATOM 2224 O O . ALA A 1 289 ? 11.715 -8.434 5.540 1.00 82.25 289 ALA A O 1
ATOM 2225 N N . LEU A 1 290 ? 11.621 -10.669 5.784 1.00 89.50 290 LEU A N 1
ATOM 2226 C CA . LEU A 1 290 ? 12.972 -10.894 5.278 1.00 89.50 290 LEU A CA 1
ATOM 2227 C C . LEU A 1 290 ? 13.077 -10.597 3.776 1.00 89.50 290 LEU A C 1
ATOM 2229 O O . LEU A 1 290 ? 14.056 -9.994 3.343 1.00 89.50 290 LEU A O 1
ATOM 2233 N N . TRP A 1 291 ? 12.059 -10.932 2.977 1.00 89.69 291 TRP A N 1
ATOM 2234 C CA . TRP A 1 291 ? 12.077 -10.645 1.540 1.00 89.69 291 TRP A CA 1
ATOM 2235 C C . TRP A 1 291 ? 12.156 -9.140 1.222 1.00 89.69 291 TRP A C 1
ATOM 2237 O O . TRP A 1 291 ? 12.789 -8.765 0.238 1.00 89.69 291 TRP A O 1
ATOM 2247 N N . GLN A 1 292 ? 11.561 -8.265 2.046 1.00 83.56 292 GLN A N 1
ATOM 2248 C CA . GLN A 1 292 ? 11.656 -6.803 1.867 1.00 83.56 292 GLN A CA 1
ATOM 2249 C C . GLN A 1 292 ? 13.079 -6.264 2.038 1.00 83.56 292 GLN A C 1
ATOM 2251 O O . GLN A 1 292 ? 13.431 -5.242 1.450 1.00 83.56 292 GLN A O 1
ATOM 2256 N N . LEU A 1 293 ? 13.890 -6.935 2.854 1.00 87.00 293 LEU A N 1
ATOM 2257 C CA . LEU A 1 293 ? 15.283 -6.564 3.086 1.00 87.00 293 LEU A CA 1
ATOM 2258 C C . LEU A 1 293 ? 16.201 -7.077 1.972 1.00 87.00 293 LEU A C 1
ATOM 2260 O O . LEU A 1 293 ? 17.311 -6.563 1.817 1.00 87.00 293 LEU A O 1
ATOM 2264 N N . ALA A 1 294 ? 15.713 -8.024 1.164 1.00 85.00 294 ALA A N 1
ATOM 2265 C CA . ALA A 1 294 ? 16.413 -8.627 0.039 1.00 85.00 294 ALA A CA 1
ATOM 2266 C C . ALA A 1 294 ? 17.817 -9.100 0.450 1.00 85.00 294 ALA A C 1
ATOM 2268 O O . ALA A 1 294 ? 17.954 -9.885 1.379 1.00 85.00 294 ALA A O 1
ATOM 2269 N N . THR A 1 295 ? 18.866 -8.609 -0.206 1.00 89.25 295 THR A N 1
ATOM 2270 C CA . THR A 1 295 ? 20.259 -8.988 0.072 1.00 89.25 295 THR A CA 1
ATOM 2271 C C . THR A 1 295 ? 20.813 -8.415 1.377 1.00 89.25 295 THR A C 1
ATOM 2273 O O . THR A 1 295 ? 21.924 -8.764 1.748 1.00 89.25 295 THR A O 1
ATOM 2276 N N . ASN A 1 296 ? 20.075 -7.541 2.071 1.00 90.50 296 ASN A N 1
ATOM 2277 C CA . ASN A 1 296 ? 20.507 -6.938 3.337 1.00 90.50 296 ASN A CA 1
ATOM 2278 C C . ASN A 1 296 ? 20.094 -7.769 4.564 1.00 90.50 296 ASN A C 1
ATOM 2280 O O . ASN A 1 296 ? 20.322 -7.337 5.694 1.00 90.50 296 ASN A O 1
ATOM 2284 N N . ALA A 1 297 ? 19.442 -8.920 4.362 1.00 90.56 297 ALA A N 1
ATOM 2285 C CA . ALA A 1 297 ? 19.125 -9.863 5.424 1.00 90.56 297 ALA A CA 1
ATOM 2286 C C . ALA A 1 297 ? 19.187 -11.315 4.933 1.00 90.56 297 ALA A C 1
ATOM 2288 O O . ALA A 1 297 ? 18.763 -11.631 3.825 1.00 90.56 297 ALA A O 1
ATOM 2289 N N . GLU A 1 298 ? 19.653 -12.214 5.791 1.00 92.75 298 GLU A N 1
ATOM 2290 C CA . GLU A 1 298 ? 19.711 -13.652 5.551 1.00 92.75 298 GLU A CA 1
ATOM 2291 C C . GLU A 1 298 ? 19.023 -14.401 6.698 1.00 92.75 298 GLU A C 1
ATOM 2293 O O . GLU A 1 298 ? 19.373 -14.232 7.865 1.00 92.75 298 GLU A O 1
ATOM 2298 N N . ALA A 1 299 ? 18.061 -15.269 6.378 1.00 93.81 299 ALA A N 1
ATOM 2299 C CA . ALA A 1 299 ? 17.504 -16.207 7.352 1.00 93.81 299 ALA A CA 1
ATOM 2300 C C . ALA A 1 299 ? 18.550 -17.276 7.691 1.00 93.81 299 ALA A C 1
ATOM 2302 O O . ALA A 1 299 ? 18.972 -17.994 6.793 1.00 93.81 299 ALA A O 1
ATOM 2303 N N . LEU A 1 300 ? 18.933 -17.451 8.951 1.00 93.06 300 LEU A N 1
ATOM 2304 C CA . LEU A 1 300 ? 19.788 -18.557 9.404 1.00 93.06 300 LEU A CA 1
ATOM 2305 C C . LEU A 1 300 ? 18.940 -19.750 9.856 1.00 93.06 300 LEU A C 1
ATOM 2307 O O . LEU A 1 300 ? 19.179 -20.879 9.436 1.00 93.06 300 LEU A O 1
ATOM 2311 N N . GLU A 1 301 ? 17.883 -19.489 10.617 1.00 91.88 301 GLU A N 1
ATOM 2312 C CA . GLU A 1 301 ? 16.907 -20.488 11.051 1.00 91.88 301 GLU A CA 1
ATOM 2313 C C . GLU A 1 301 ? 15.507 -19.874 11.057 1.00 91.88 301 GLU A C 1
ATOM 2315 O O . GLU A 1 301 ? 15.386 -18.674 11.299 1.00 91.88 301 GLU A O 1
ATOM 2320 N N . PRO A 1 302 ? 14.432 -20.645 10.824 1.00 92.56 302 PRO A N 1
ATOM 2321 C CA . PRO A 1 302 ? 14.390 -22.081 10.530 1.00 92.56 302 PRO A CA 1
ATOM 2322 C C . PRO A 1 302 ? 14.617 -22.417 9.040 1.00 92.56 302 PRO A C 1
ATOM 2324 O O . PRO A 1 302 ? 14.380 -21.604 8.146 1.00 92.56 302 PRO A O 1
ATOM 2327 N N . GLN A 1 303 ? 15.001 -23.666 8.746 1.00 91.31 303 GLN A N 1
ATOM 2328 C CA . GLN A 1 303 ? 15.356 -24.124 7.388 1.00 91.31 303 GLN A CA 1
ATOM 2329 C C . GLN A 1 303 ? 14.243 -23.933 6.342 1.00 91.31 303 GLN A C 1
ATOM 2331 O O . GLN A 1 303 ? 14.518 -23.677 5.165 1.00 91.31 303 GLN A O 1
ATOM 2336 N N . TRP A 1 304 ? 12.974 -24.041 6.743 1.00 91.50 304 TRP A N 1
ATOM 2337 C CA . TRP A 1 304 ? 11.864 -23.832 5.814 1.00 91.50 304 TRP A CA 1
ATOM 2338 C C . TRP A 1 304 ? 11.828 -22.391 5.281 1.00 91.50 304 TRP A C 1
ATOM 2340 O O . TRP A 1 304 ? 11.425 -22.190 4.139 1.00 91.50 304 TRP A O 1
ATOM 2350 N N . LEU A 1 305 ? 12.269 -21.405 6.073 1.00 91.31 305 LEU A N 1
ATOM 2351 C CA . LEU A 1 305 ? 12.286 -19.996 5.681 1.00 91.31 305 LEU A CA 1
ATOM 2352 C C . LEU A 1 305 ? 13.402 -19.736 4.670 1.00 91.31 305 LEU A C 1
ATOM 2354 O O . LEU A 1 305 ? 13.160 -19.117 3.637 1.00 91.31 305 LEU A O 1
ATOM 2358 N N . ARG A 1 306 ? 14.590 -20.305 4.911 1.00 94.12 306 ARG A N 1
ATOM 2359 C CA . ARG A 1 306 ? 15.699 -20.323 3.940 1.00 94.12 306 ARG A CA 1
ATOM 2360 C C . ARG A 1 306 ? 15.256 -20.897 2.600 1.00 94.12 306 ARG A C 1
ATOM 2362 O O . ARG A 1 306 ? 15.500 -20.303 1.555 1.00 94.12 306 ARG A O 1
ATOM 2369 N N . THR A 1 307 ? 14.569 -22.037 2.648 1.00 91.38 307 THR A N 1
ATOM 2370 C CA . THR A 1 307 ? 14.072 -22.734 1.456 1.00 91.38 307 THR A CA 1
ATOM 2371 C C . THR A 1 307 ? 13.053 -21.876 0.702 1.00 91.38 307 THR A C 1
ATOM 2373 O O . THR A 1 307 ? 13.211 -21.667 -0.496 1.00 91.38 307 THR A O 1
ATOM 2376 N N . ALA A 1 308 ? 12.073 -21.295 1.404 1.00 88.00 308 ALA A N 1
ATOM 2377 C CA . ALA A 1 308 ? 11.055 -20.436 0.798 1.00 88.00 308 ALA A CA 1
ATOM 2378 C C . ALA A 1 308 ? 11.655 -19.185 0.129 1.00 88.00 308 ALA A C 1
ATOM 2380 O O . ALA A 1 308 ? 11.326 -18.877 -1.017 1.00 88.00 308 ALA A O 1
ATOM 2381 N N . LEU A 1 309 ? 12.580 -18.494 0.809 1.00 92.75 309 LEU A N 1
ATOM 2382 C CA . LEU A 1 309 ? 13.257 -17.312 0.266 1.00 92.75 309 LEU A CA 1
ATOM 2383 C C . LEU A 1 309 ? 14.121 -17.662 -0.953 1.00 92.75 309 LEU A C 1
ATOM 2385 O O . LEU A 1 309 ? 14.090 -16.940 -1.950 1.00 92.75 309 LEU A O 1
ATOM 2389 N N . ARG A 1 310 ? 14.844 -18.789 -0.908 1.00 93.44 310 ARG A N 1
ATOM 2390 C CA . ARG A 1 310 ? 15.633 -19.296 -2.039 1.00 93.44 310 ARG A CA 1
ATOM 2391 C C . ARG A 1 310 ? 14.750 -19.602 -3.246 1.00 93.44 310 ARG A C 1
ATOM 2393 O O . ARG A 1 310 ? 15.053 -19.145 -4.343 1.00 93.44 310 ARG A O 1
ATOM 2400 N N . ASP A 1 311 ? 13.670 -20.354 -3.057 1.00 92.00 311 ASP A N 1
ATOM 2401 C CA . ASP A 1 311 ? 12.786 -20.767 -4.154 1.00 92.00 311 ASP A CA 1
ATOM 2402 C C . ASP A 1 311 ? 12.117 -19.546 -4.802 1.00 92.00 311 ASP A C 1
ATOM 2404 O O . ASP A 1 311 ? 12.021 -19.442 -6.027 1.00 92.00 311 ASP A O 1
ATOM 2408 N N . ARG A 1 312 ? 11.737 -18.560 -3.982 1.00 89.69 312 ARG A N 1
ATOM 2409 C CA . ARG A 1 312 ? 11.215 -17.270 -4.441 1.00 89.69 312 ARG A CA 1
ATOM 2410 C C . ARG A 1 312 ? 12.260 -16.453 -5.206 1.00 89.69 312 ARG A C 1
ATOM 2412 O O . ARG A 1 312 ? 11.920 -15.847 -6.227 1.00 89.69 312 ARG A O 1
ATOM 2419 N N . ALA A 1 313 ? 13.513 -16.443 -4.754 1.00 91.56 313 ALA A N 1
ATOM 2420 C CA . ALA A 1 313 ? 14.621 -15.803 -5.460 1.00 91.56 313 ALA A CA 1
ATOM 2421 C C . ALA A 1 313 ? 14.897 -16.462 -6.809 1.00 91.56 313 ALA A C 1
ATOM 2423 O O . ALA A 1 313 ? 14.975 -15.750 -7.806 1.00 91.56 313 ALA A O 1
ATOM 2424 N N . ALA A 1 314 ? 14.940 -17.793 -6.866 1.00 91.25 314 ALA A N 1
ATOM 2425 C CA . ALA A 1 314 ? 15.100 -18.535 -8.111 1.00 91.25 314 ALA A CA 1
ATOM 2426 C C . ALA A 1 314 ? 13.960 -18.229 -9.094 1.00 91.25 314 ALA A C 1
ATOM 2428 O O . ALA A 1 314 ? 14.219 -17.843 -10.227 1.00 91.25 314 ALA A O 1
ATOM 2429 N N . ALA A 1 315 ? 12.700 -18.281 -8.645 1.00 88.44 315 ALA A N 1
ATOM 2430 C CA . ALA A 1 315 ? 11.549 -17.948 -9.487 1.00 88.44 315 ALA A CA 1
ATOM 2431 C C . ALA A 1 315 ? 11.584 -16.497 -9.999 1.00 88.44 315 ALA A C 1
ATOM 2433 O O . ALA A 1 315 ? 11.158 -16.214 -11.119 1.00 88.44 315 ALA A O 1
ATOM 2434 N N . THR A 1 316 ? 12.084 -15.569 -9.181 1.00 87.44 316 THR A N 1
ATOM 2435 C CA . THR A 1 316 ? 12.271 -14.168 -9.577 1.00 87.44 316 THR A CA 1
ATOM 2436 C C . THR A 1 316 ? 13.384 -14.053 -10.612 1.00 87.44 316 THR A C 1
ATOM 2438 O O . THR A 1 316 ? 13.161 -13.454 -11.659 1.00 87.44 316 THR A O 1
ATOM 2441 N N . ALA A 1 317 ? 14.537 -14.680 -10.367 1.00 88.69 317 ALA A N 1
ATOM 2442 C CA . ALA A 1 317 ? 15.651 -14.725 -11.304 1.00 88.69 317 ALA A CA 1
ATOM 2443 C C . ALA A 1 317 ? 15.192 -15.269 -12.660 1.00 88.69 317 ALA A C 1
ATOM 2445 O O . ALA A 1 317 ? 15.307 -14.548 -13.638 1.00 88.69 317 ALA A O 1
ATOM 2446 N N . THR A 1 318 ? 14.527 -16.430 -12.705 1.00 89.88 318 THR A N 1
ATOM 2447 C CA . THR A 1 318 ? 13.990 -17.026 -13.942 1.00 89.88 318 THR A CA 1
ATOM 2448 C C . THR A 1 318 ? 13.065 -16.081 -14.716 1.00 89.88 318 THR A C 1
ATOM 2450 O O . THR A 1 318 ? 13.105 -16.047 -15.941 1.00 89.88 318 THR A O 1
ATOM 2453 N N . ARG A 1 319 ? 12.230 -15.283 -14.034 1.00 84.62 319 ARG A N 1
ATOM 2454 C CA . ARG A 1 319 ? 11.338 -14.311 -14.700 1.00 84.62 319 ARG A CA 1
ATOM 2455 C C . ARG A 1 319 ? 12.094 -13.156 -15.348 1.00 84.62 319 ARG A C 1
ATOM 2457 O O . ARG A 1 319 ? 11.649 -12.645 -16.372 1.00 84.62 319 ARG A O 1
ATOM 2464 N N . TYR A 1 320 ? 13.195 -12.730 -14.740 1.00 78.31 320 TYR A N 1
ATOM 2465 C CA . TYR A 1 320 ? 14.031 -11.645 -15.253 1.00 78.31 320 TYR A CA 1
ATOM 2466 C C . TYR A 1 320 ? 15.186 -12.140 -16.133 1.00 78.31 320 TYR A C 1
ATOM 2468 O O . TYR A 1 320 ? 15.805 -11.333 -16.823 1.00 78.31 320 TYR A O 1
ATOM 2476 N N . ASP A 1 321 ? 15.408 -13.453 -16.185 1.00 72.62 321 ASP A N 1
ATOM 2477 C CA . ASP A 1 321 ? 16.395 -14.113 -17.045 1.00 72.62 321 ASP A CA 1
ATOM 2478 C C . ASP A 1 321 ? 16.012 -14.059 -18.535 1.00 72.62 321 ASP A C 1
ATOM 2480 O O . ASP A 1 321 ? 16.840 -14.252 -19.419 1.00 72.62 321 ASP A O 1
ATOM 2484 N N . VAL A 1 322 ? 14.760 -13.709 -18.855 1.00 55.38 322 VAL A N 1
ATOM 2485 C CA . VAL A 1 32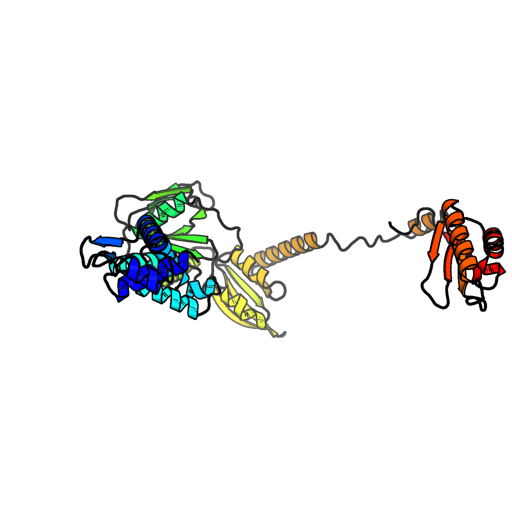2 ? 14.203 -13.772 -20.222 1.00 55.38 322 VAL A CA 1
ATOM 2486 C C . VAL A 1 322 ? 14.735 -12.673 -21.168 1.00 55.38 322 VAL A C 1
ATOM 2488 O O . VAL A 1 322 ? 14.250 -12.532 -22.286 1.00 55.38 322 VAL A O 1
ATOM 2491 N N . ARG A 1 323 ? 15.739 -11.866 -20.794 1.00 52.19 323 ARG A N 1
ATOM 2492 C CA . ARG A 1 323 ? 16.280 -10.820 -21.698 1.00 52.19 323 ARG A CA 1
ATOM 2493 C C . ARG A 1 323 ? 17.800 -10.684 -21.742 1.00 52.19 323 ARG A C 1
ATOM 2495 O O . ARG A 1 323 ? 18.279 -9.645 -22.198 1.00 52.19 323 ARG A O 1
ATOM 2502 N N . ARG A 1 324 ? 18.567 -11.693 -21.320 1.00 52.06 324 ARG A N 1
ATOM 2503 C CA . ARG A 1 324 ? 20.037 -11.609 -21.385 1.00 52.06 324 ARG A CA 1
ATOM 2504 C C . ARG A 1 324 ? 20.779 -12.731 -22.101 1.00 52.06 324 ARG A C 1
ATOM 2506 O O . ARG A 1 324 ? 21.996 -12.703 -22.047 1.00 52.06 324 ARG A O 1
ATOM 2513 N N . ASP A 1 325 ? 20.094 -13.574 -22.870 1.00 47.44 325 ASP A N 1
ATOM 2514 C CA . ASP A 1 325 ? 20.756 -14.494 -23.803 1.00 47.44 325 ASP A CA 1
ATOM 2515 C C . ASP A 1 325 ? 20.069 -14.528 -25.173 1.00 47.44 325 ASP A C 1
ATOM 2517 O O . ASP A 1 325 ? 19.213 -15.353 -25.477 1.00 47.44 325 ASP A O 1
ATOM 2521 N N . GLN A 1 326 ? 20.487 -13.599 -26.029 1.00 47.91 326 GLN A N 1
ATOM 2522 C CA . GLN A 1 326 ? 20.748 -13.909 -27.434 1.00 47.91 326 GLN A CA 1
ATOM 2523 C C . GLN A 1 326 ? 22.135 -13.367 -27.797 1.00 47.91 326 GLN A C 1
ATOM 2525 O O . GLN A 1 326 ? 22.303 -12.608 -28.747 1.00 47.91 326 GLN A O 1
ATOM 2530 N N . GLN A 1 327 ? 23.161 -13.747 -27.035 1.00 51.50 327 GLN A N 1
ATOM 2531 C CA . GLN A 1 327 ? 24.446 -13.974 -27.684 1.00 51.50 327 GLN A CA 1
ATOM 2532 C C . GLN A 1 327 ? 24.307 -15.322 -28.385 1.00 51.50 327 GLN A C 1
ATOM 2534 O O . GLN A 1 327 ? 24.450 -16.368 -27.764 1.00 51.50 327 GLN A O 1
ATOM 2539 N N . HIS A 1 328 ? 23.939 -15.306 -29.668 1.00 58.06 328 HIS A N 1
ATOM 2540 C CA . HIS A 1 328 ? 24.075 -16.499 -30.495 1.00 58.06 328 HIS A CA 1
ATOM 2541 C C . HIS A 1 328 ? 25.558 -16.879 -30.470 1.00 58.06 328 HIS A C 1
ATOM 2543 O O . HIS A 1 328 ? 26.388 -16.181 -31.054 1.00 58.06 328 HIS A O 1
ATOM 2549 N N . THR A 1 329 ? 25.912 -17.937 -29.747 1.00 59.62 329 THR A N 1
ATOM 2550 C CA . THR A 1 329 ? 27.229 -18.557 -29.850 1.00 59.62 329 THR A CA 1
ATOM 2551 C C . THR A 1 329 ? 27.313 -19.193 -31.231 1.00 59.62 329 THR A C 1
ATOM 2553 O O . THR A 1 329 ? 26.837 -20.302 -31.452 1.00 59.62 329 THR A O 1
ATOM 2556 N N . VAL A 1 330 ? 27.854 -18.439 -32.190 1.00 71.94 330 VAL A N 1
ATOM 2557 C CA . VAL A 1 330 ? 28.105 -18.927 -33.547 1.00 71.94 330 VAL A CA 1
ATOM 2558 C C . VAL A 1 330 ? 29.152 -20.038 -33.460 1.00 71.94 330 VAL A C 1
ATOM 2560 O O . VAL A 1 330 ? 30.231 -19.823 -32.908 1.00 71.94 330 VAL A O 1
ATOM 2563 N N . THR A 1 331 ? 28.835 -21.229 -33.962 1.00 83.75 331 THR A N 1
ATOM 2564 C CA . THR A 1 331 ? 29.757 -22.373 -33.961 1.00 83.75 331 THR A CA 1
ATOM 2565 C C . THR A 1 331 ? 30.760 -22.290 -35.115 1.00 83.75 331 THR A C 1
ATOM 2567 O O . THR A 1 331 ? 30.488 -21.692 -36.156 1.00 83.75 331 THR A O 1
ATOM 2570 N N . ASP A 1 332 ? 31.905 -22.967 -34.989 1.00 84.31 332 ASP A N 1
ATOM 2571 C CA . ASP A 1 332 ? 32.915 -23.068 -36.060 1.00 84.31 332 ASP A CA 1
ATOM 2572 C C . ASP A 1 332 ? 32.369 -23.696 -37.359 1.00 84.31 332 ASP A C 1
ATOM 2574 O O . ASP A 1 332 ? 32.932 -23.522 -38.442 1.00 84.31 332 ASP A O 1
ATOM 2578 N N . GLU A 1 333 ? 31.291 -24.477 -37.266 1.00 85.50 333 GLU A N 1
ATOM 2579 C CA . GLU A 1 333 ? 30.572 -25.024 -38.419 1.00 85.50 333 GLU A CA 1
ATOM 2580 C C . GLU A 1 333 ? 29.726 -23.949 -39.106 1.00 85.50 333 GLU A C 1
ATOM 2582 O O . GLU A 1 333 ? 29.874 -23.753 -40.309 1.00 85.50 333 GLU A O 1
ATOM 2587 N N . GLN A 1 334 ? 28.967 -23.159 -38.340 1.00 83.00 334 GLN A N 1
ATOM 2588 C CA . GLN A 1 334 ? 28.204 -22.022 -38.864 1.00 83.00 334 GLN A CA 1
ATOM 2589 C C . GLN A 1 334 ? 29.109 -20.967 -39.521 1.00 83.00 334 GLN A C 1
ATOM 2591 O O . GLN A 1 334 ? 28.751 -20.402 -40.552 1.00 83.00 334 GLN A O 1
ATOM 2596 N N . ILE A 1 335 ? 30.311 -20.732 -38.978 1.00 83.00 335 ILE A N 1
ATOM 2597 C CA . ILE A 1 335 ? 31.309 -19.843 -39.600 1.00 83.00 335 ILE A CA 1
ATOM 2598 C C . ILE A 1 335 ? 31.757 -20.395 -40.961 1.00 83.00 335 ILE A C 1
ATOM 2600 O O . ILE A 1 335 ? 31.846 -19.639 -41.929 1.00 83.00 335 ILE A O 1
ATOM 2604 N N . ARG A 1 336 ? 32.032 -21.704 -41.061 1.00 85.06 336 ARG A N 1
ATOM 2605 C CA . ARG A 1 336 ? 32.452 -22.342 -42.322 1.00 85.06 336 ARG A CA 1
ATOM 2606 C C . ARG A 1 336 ? 31.337 -22.356 -43.365 1.00 85.06 336 ARG A C 1
ATOM 2608 O O . ARG A 1 336 ? 31.615 -22.104 -44.535 1.00 85.06 336 ARG A O 1
ATOM 2615 N N . GLU A 1 337 ? 30.100 -22.608 -42.951 1.00 86.94 337 GLU A N 1
ATOM 2616 C CA . GLU A 1 337 ? 28.929 -22.545 -43.830 1.00 86.94 337 GLU A CA 1
ATOM 2617 C C . GLU A 1 337 ? 28.712 -21.127 -44.368 1.00 86.94 337 GLU A C 1
ATOM 2619 O O . GLU A 1 337 ? 28.578 -20.948 -45.578 1.00 86.94 337 GLU A O 1
ATOM 2624 N N . LEU A 1 338 ? 28.768 -20.108 -43.502 1.00 84.62 338 LEU A N 1
ATOM 2625 C CA . LEU A 1 338 ? 28.649 -18.710 -43.918 1.00 84.62 338 LEU A CA 1
ATOM 2626 C C . LEU A 1 338 ? 29.787 -18.315 -44.871 1.00 84.62 338 LEU A C 1
ATOM 2628 O O . LEU A 1 338 ? 29.524 -17.766 -45.942 1.00 84.62 338 LEU A O 1
ATOM 2632 N N . ALA A 1 339 ? 31.035 -18.674 -44.548 1.00 84.12 339 ALA A N 1
ATOM 2633 C CA . ALA A 1 339 ? 32.200 -18.440 -45.404 1.00 84.12 339 ALA A CA 1
ATOM 2634 C C . ALA A 1 339 ? 32.041 -19.052 -46.808 1.00 84.12 339 ALA A C 1
ATOM 2636 O O . ALA A 1 339 ? 32.445 -18.434 -47.791 1.00 84.12 339 ALA A O 1
ATOM 2637 N N . ALA A 1 340 ? 31.408 -20.224 -46.926 1.00 86.44 340 ALA A N 1
ATOM 2638 C CA . ALA A 1 340 ? 31.155 -20.872 -48.214 1.00 86.44 340 ALA A CA 1
ATOM 2639 C C . ALA A 1 340 ? 30.130 -20.127 -49.092 1.00 86.44 340 ALA A C 1
ATOM 2641 O O . ALA A 1 340 ? 30.122 -20.307 -50.310 1.00 86.44 340 ALA A O 1
ATOM 2642 N N . THR A 1 341 ? 29.281 -19.277 -48.504 1.00 87.06 341 THR A N 1
ATOM 2643 C CA . THR A 1 341 ? 28.309 -18.456 -49.252 1.00 87.06 341 THR A CA 1
ATOM 2644 C C . THR A 1 341 ? 28.878 -17.129 -49.756 1.00 87.06 341 THR A C 1
ATOM 2646 O O . THR A 1 341 ? 28.188 -16.404 -50.479 1.00 87.06 341 THR A O 1
ATOM 2649 N N . ALA A 1 342 ? 30.122 -16.805 -49.388 1.00 85.75 342 ALA A N 1
ATOM 2650 C CA . ALA A 1 342 ? 30.763 -15.544 -49.722 1.00 85.75 342 ALA A CA 1
ATOM 2651 C C . ALA A 1 342 ? 30.836 -15.333 -51.243 1.00 85.75 342 ALA A C 1
ATOM 2653 O O . ALA A 1 342 ? 31.350 -16.173 -51.984 1.00 85.75 342 ALA A O 1
ATOM 2654 N N . LYS A 1 343 ? 30.345 -14.185 -51.714 1.00 84.25 343 LYS A N 1
ATOM 2655 C CA . LYS A 1 343 ? 30.425 -13.779 -53.124 1.00 84.25 343 LYS A CA 1
ATOM 2656 C C . LYS A 1 343 ? 31.398 -12.614 -53.294 1.00 84.25 343 LYS A C 1
ATOM 2658 O O . LYS A 1 343 ? 31.564 -11.839 -52.352 1.00 84.25 343 LYS A O 1
ATOM 2663 N N . PRO A 1 344 ? 32.050 -12.481 -54.462 1.00 85.69 344 PRO A N 1
ATOM 2664 C CA . PRO A 1 344 ? 32.903 -11.336 -54.740 1.00 85.69 344 PRO A CA 1
ATOM 2665 C C . PRO A 1 344 ? 32.058 -10.065 -54.889 1.00 85.69 344 PRO A C 1
ATOM 2667 O O . PRO A 1 344 ? 31.063 -10.050 -55.611 1.00 85.69 344 PRO A O 1
ATOM 2670 N N . TYR A 1 345 ? 32.494 -9.004 -54.222 1.00 90.25 345 TYR A N 1
ATOM 2671 C CA . TYR A 1 345 ? 31.989 -7.639 -54.332 1.00 90.25 345 TYR A CA 1
ATOM 2672 C C . TYR A 1 345 ? 33.181 -6.691 -54.494 1.00 90.25 345 TYR A C 1
ATOM 2674 O O . TYR A 1 345 ? 34.345 -7.082 -54.344 1.00 90.25 345 TYR A O 1
ATOM 2682 N N . SER A 1 346 ? 32.890 -5.427 -54.771 1.00 93.12 346 SER A N 1
ATOM 2683 C CA . SER A 1 346 ? 33.902 -4.374 -54.778 1.00 93.12 346 SER A CA 1
ATOM 2684 C C . SER A 1 346 ? 33.509 -3.256 -53.831 1.00 93.12 346 SER A C 1
ATOM 2686 O O . SER A 1 346 ? 32.351 -2.852 -53.776 1.00 93.12 346 SER A O 1
ATOM 2688 N N . LEU A 1 347 ? 34.478 -2.736 -53.091 1.00 94.50 347 LEU A N 1
ATOM 2689 C CA . LEU A 1 347 ? 34.313 -1.581 -52.223 1.00 94.50 347 LEU A CA 1
ATOM 2690 C C . LEU A 1 347 ? 34.960 -0.373 -52.894 1.00 94.50 347 LEU A C 1
ATOM 2692 O O . LEU A 1 347 ? 36.175 -0.351 -53.076 1.00 94.50 347 LEU A O 1
ATOM 2696 N N . ALA A 1 348 ? 34.157 0.629 -53.230 1.00 94.81 348 ALA A N 1
ATOM 2697 C CA . ALA A 1 348 ? 34.632 1.916 -53.708 1.00 94.81 348 ALA A CA 1
ATOM 2698 C C . ALA A 1 348 ? 34.680 2.912 -52.546 1.00 94.81 348 ALA A C 1
ATOM 2700 O O . ALA A 1 348 ? 33.654 3.223 -51.937 1.00 94.81 348 ALA A O 1
ATOM 2701 N N . VAL A 1 349 ? 35.871 3.420 -52.246 1.00 95.44 349 VAL A N 1
ATOM 2702 C CA . VAL A 1 349 ? 36.104 4.476 -51.258 1.00 95.44 349 VAL A CA 1
ATOM 2703 C C . VAL A 1 349 ? 36.347 5.778 -52.013 1.00 95.44 349 VAL A C 1
ATOM 2705 O O . VAL A 1 349 ? 37.283 5.883 -52.802 1.00 95.44 349 VAL A O 1
ATOM 2708 N N . LEU A 1 350 ? 35.483 6.767 -51.795 1.00 93.38 350 LEU A N 1
ATOM 2709 C CA . LEU A 1 350 ? 35.512 8.056 -52.480 1.00 93.38 350 LEU A CA 1
ATOM 2710 C C . LEU A 1 350 ? 36.077 9.112 -51.535 1.00 93.38 350 LEU A C 1
ATOM 2712 O O . LEU A 1 350 ? 35.483 9.411 -50.498 1.00 93.38 350 LEU A O 1
ATOM 2716 N N . ARG A 1 351 ? 37.222 9.691 -51.890 1.00 94.12 351 ARG A N 1
ATOM 2717 C CA . ARG A 1 351 ? 37.894 10.763 -51.145 1.00 94.12 351 ARG A CA 1
ATOM 2718 C C . ARG A 1 351 ? 37.779 12.077 -51.892 1.00 94.12 351 ARG A C 1
ATOM 2720 O O . ARG A 1 351 ? 37.794 12.088 -53.118 1.00 94.12 351 ARG A O 1
ATOM 2727 N N . TRP A 1 352 ? 37.703 13.185 -51.169 1.00 91.94 352 TRP A N 1
ATOM 2728 C CA . TRP A 1 352 ? 37.722 14.495 -51.811 1.00 91.94 352 TRP A CA 1
ATOM 2729 C C . TRP A 1 352 ? 39.094 14.768 -52.433 1.00 91.94 352 TRP A C 1
ATOM 2731 O O . TRP A 1 352 ? 40.128 14.595 -51.788 1.00 91.94 352 TRP A O 1
ATOM 2741 N N . GLY A 1 353 ? 39.089 15.169 -53.701 1.00 89.31 353 GLY A N 1
ATOM 2742 C CA . GLY A 1 353 ? 40.272 15.559 -54.456 1.00 89.31 353 GLY A CA 1
ATOM 2743 C C . GLY A 1 353 ? 40.586 17.056 -54.337 1.00 89.31 353 GLY A C 1
ATOM 2744 O O . GLY A 1 353 ? 39.789 17.826 -53.792 1.00 89.31 353 GLY A O 1
ATOM 2745 N N . PRO A 1 354 ? 41.744 17.495 -54.859 1.00 85.25 354 PRO A N 1
ATOM 2746 C CA . PRO A 1 354 ? 42.195 18.886 -54.766 1.00 85.25 354 PRO A CA 1
ATOM 2747 C C . PRO A 1 354 ? 41.290 19.873 -55.522 1.00 85.25 354 PRO A C 1
ATOM 2749 O O . PRO A 1 354 ? 41.203 21.034 -55.135 1.00 85.25 354 PRO A O 1
ATOM 2752 N N . GLU A 1 355 ? 40.559 19.413 -56.542 1.00 86.56 355 GLU A N 1
ATOM 2753 C CA . GLU A 1 355 ? 39.694 20.250 -57.389 1.00 86.56 355 GLU A CA 1
ATOM 2754 C C . GLU A 1 355 ? 38.256 20.388 -56.853 1.00 86.56 355 GLU A C 1
ATOM 2756 O O . GLU A 1 355 ? 37.357 20.811 -57.580 1.00 86.56 355 GLU A O 1
ATOM 2761 N N . ARG A 1 356 ? 38.001 20.030 -55.584 1.00 82.56 356 ARG A N 1
ATOM 2762 C CA . ARG A 1 356 ? 36.655 20.027 -54.973 1.00 82.56 356 ARG A CA 1
ATOM 2763 C C . ARG A 1 356 ? 35.899 21.352 -55.134 1.00 82.56 356 ARG A C 1
ATOM 2765 O O . ARG A 1 356 ? 34.690 21.330 -55.334 1.00 82.56 356 ARG A O 1
ATOM 2772 N N . TYR A 1 357 ? 36.594 22.485 -55.050 1.00 85.00 357 TYR A N 1
ATOM 2773 C CA . TYR A 1 357 ? 35.995 23.828 -55.043 1.00 85.00 357 TYR A CA 1
ATOM 2774 C C . TYR A 1 357 ? 36.170 24.592 -56.364 1.00 85.00 357 TYR A C 1
ATOM 2776 O O . TYR A 1 357 ? 36.222 25.819 -56.368 1.00 85.00 357 TYR A O 1
ATOM 2784 N N . ARG A 1 358 ? 36.299 23.883 -57.489 1.00 84.19 358 ARG A N 1
ATOM 2785 C CA . ARG A 1 358 ? 36.398 24.505 -58.817 1.00 84.19 358 ARG A CA 1
ATOM 2786 C C . ARG A 1 358 ? 35.112 25.237 -59.227 1.00 84.19 358 ARG A C 1
ATOM 2788 O O . ARG A 1 358 ? 34.012 24.864 -58.819 1.00 84.19 358 ARG A O 1
ATOM 2795 N N . ASP A 1 359 ? 35.234 26.206 -60.132 1.00 77.31 359 ASP A N 1
ATOM 2796 C CA . ASP A 1 359 ? 34.070 26.857 -60.742 1.00 77.31 359 ASP A CA 1
ATOM 2797 C C . ASP A 1 359 ? 33.202 25.827 -61.490 1.00 77.31 359 ASP A C 1
ATOM 2799 O O . ASP A 1 359 ? 33.692 25.053 -62.319 1.00 77.31 359 ASP A O 1
ATOM 2803 N N . GLY A 1 360 ? 31.904 25.791 -61.166 1.00 80.81 360 GLY A N 1
ATOM 2804 C CA . GLY A 1 360 ? 30.952 24.804 -61.694 1.00 80.81 360 GLY A CA 1
ATOM 2805 C C . GLY A 1 360 ? 30.939 23.446 -60.971 1.00 80.81 360 GLY A C 1
ATOM 2806 O O . GLY A 1 360 ? 30.306 22.508 -61.466 1.00 80.81 360 GLY A O 1
ATOM 2807 N N . ALA A 1 361 ? 31.597 23.329 -59.809 1.00 83.00 361 ALA A N 1
ATOM 2808 C CA . ALA A 1 361 ? 31.605 22.118 -58.981 1.00 83.00 361 ALA A CA 1
ATOM 2809 C C . ALA A 1 361 ? 30.192 21.598 -58.669 1.00 83.00 361 ALA A C 1
ATOM 2811 O O . ALA A 1 361 ? 29.936 20.409 -58.833 1.00 83.00 361 ALA A O 1
ATOM 2812 N N . GLU A 1 362 ? 29.253 22.484 -58.325 1.00 85.38 362 GLU A N 1
ATOM 2813 C CA . GLU A 1 362 ? 27.875 22.112 -57.963 1.00 85.38 362 GLU A CA 1
ATOM 2814 C C . GLU A 1 362 ? 27.142 21.356 -59.083 1.00 85.38 362 GLU A C 1
ATOM 2816 O O . GLU A 1 362 ? 26.439 20.377 -58.832 1.00 85.38 362 GLU A O 1
ATOM 2821 N N . ALA A 1 363 ? 27.327 21.774 -60.340 1.00 87.19 363 ALA A N 1
ATOM 2822 C CA . ALA A 1 363 ? 26.698 21.118 -61.485 1.00 87.19 363 ALA A CA 1
ATOM 2823 C C . ALA A 1 363 ? 27.280 19.714 -61.723 1.00 87.19 363 ALA A C 1
ATOM 2825 O O . ALA A 1 363 ? 26.539 18.776 -62.021 1.00 87.19 363 ALA A O 1
ATOM 2826 N N . THR A 1 364 ? 28.596 19.571 -61.545 1.00 87.62 364 THR A N 1
ATOM 2827 C CA . THR A 1 364 ? 29.312 18.293 -61.695 1.00 87.62 364 THR A CA 1
ATOM 2828 C C . THR A 1 364 ? 28.964 17.331 -60.557 1.00 87.62 364 THR A C 1
ATOM 2830 O O . THR A 1 364 ? 28.733 16.146 -60.791 1.00 87.62 364 THR A O 1
ATOM 2833 N N . GLU A 1 365 ? 28.851 17.841 -59.330 1.00 87.31 365 GLU A N 1
ATOM 2834 C CA . GLU A 1 365 ? 28.450 17.064 -58.157 1.00 87.31 365 GLU A CA 1
ATOM 2835 C C . GLU A 1 365 ? 27.007 16.564 -58.279 1.00 87.31 365 GLU A C 1
ATOM 2837 O O . GLU A 1 365 ? 26.719 15.406 -57.972 1.00 87.31 365 GLU A O 1
ATOM 2842 N N . LEU A 1 366 ? 26.099 17.387 -58.809 1.00 89.38 366 LEU A N 1
ATOM 2843 C CA . LEU A 1 366 ? 24.726 16.964 -59.072 1.00 89.38 366 LEU A CA 1
ATOM 2844 C C . LEU A 1 366 ? 24.658 15.844 -60.127 1.00 89.38 366 LEU A C 1
ATOM 2846 O O . LEU A 1 366 ? 23.836 14.931 -60.012 1.00 89.38 366 LEU A O 1
ATOM 2850 N N . GLU A 1 367 ? 25.514 15.885 -61.152 1.00 89.81 367 GLU A N 1
ATOM 2851 C CA . GLU A 1 367 ? 25.622 14.817 -62.153 1.00 89.81 367 GLU A CA 1
ATOM 2852 C C . GLU A 1 367 ? 26.178 13.520 -61.544 1.00 89.81 367 GLU A C 1
ATOM 2854 O O . GLU A 1 367 ? 25.623 12.443 -61.780 1.00 89.81 367 GLU A O 1
ATOM 2859 N N . HIS A 1 368 ? 27.204 13.627 -60.695 1.00 90.38 368 HIS A N 1
ATOM 2860 C CA . HIS A 1 368 ? 27.722 12.512 -59.903 1.00 90.38 368 HIS A CA 1
ATOM 2861 C C . HIS A 1 368 ? 26.624 11.879 -59.036 1.00 90.38 368 HIS A C 1
ATOM 2863 O O . HIS A 1 368 ? 26.377 10.677 -59.133 1.00 90.38 368 HIS A O 1
ATOM 2869 N N . GLN A 1 369 ? 25.887 12.675 -58.254 1.00 90.12 369 GLN A N 1
ATOM 2870 C CA . GLN A 1 369 ? 24.801 12.178 -57.401 1.00 90.12 369 GLN A CA 1
ATOM 2871 C C . GLN A 1 369 ? 23.731 11.432 -58.209 1.00 90.12 369 GLN A C 1
ATOM 2873 O O . GLN A 1 369 ? 23.309 10.342 -57.817 1.00 90.12 369 GLN A O 1
ATOM 2878 N N . ARG A 1 370 ? 23.326 11.972 -59.368 1.00 91.81 370 ARG A N 1
ATOM 2879 C CA . ARG A 1 370 ? 22.381 11.301 -60.276 1.00 91.81 370 ARG A CA 1
ATOM 2880 C C . ARG A 1 370 ? 22.914 9.948 -60.731 1.00 91.81 370 ARG A C 1
ATOM 2882 O O . ARG A 1 370 ? 22.189 8.961 -60.666 1.00 91.81 370 ARG A O 1
ATOM 2889 N N . ARG A 1 371 ? 24.180 9.889 -61.147 1.00 92.38 371 ARG A N 1
ATOM 2890 C CA . ARG A 1 371 ? 24.818 8.655 -61.613 1.00 92.38 371 ARG A CA 1
ATOM 2891 C C . ARG A 1 371 ? 24.907 7.602 -60.510 1.00 92.38 371 ARG A C 1
ATOM 2893 O O . ARG A 1 371 ? 24.557 6.451 -60.754 1.00 92.38 371 ARG A O 1
ATOM 2900 N N . MET A 1 372 ? 25.296 7.991 -59.297 1.00 91.62 372 MET A N 1
ATOM 2901 C CA . MET A 1 372 ? 25.382 7.079 -58.151 1.00 91.62 372 MET A CA 1
ATOM 2902 C C . MET A 1 372 ? 24.010 6.511 -57.762 1.00 91.62 372 MET A C 1
ATOM 2904 O O . MET A 1 372 ? 23.891 5.320 -57.470 1.00 91.62 372 MET A O 1
ATOM 2908 N N . VAL A 1 373 ? 22.957 7.334 -57.803 1.00 90.44 373 VAL A N 1
ATOM 2909 C CA . VAL A 1 373 ? 21.580 6.881 -57.544 1.00 90.44 373 VAL A CA 1
ATOM 2910 C C . VAL A 1 373 ? 21.075 5.949 -58.650 1.00 90.44 373 VAL A C 1
ATOM 2912 O O . VAL A 1 373 ? 20.437 4.947 -58.332 1.00 90.44 373 VAL A O 1
ATOM 2915 N N . SER A 1 374 ? 21.394 6.212 -59.921 1.00 92.56 374 SER A N 1
ATOM 2916 C CA . SER A 1 374 ? 21.049 5.304 -61.025 1.00 92.56 374 SER A CA 1
ATOM 2917 C C . SER A 1 374 ? 21.748 3.952 -60.893 1.00 92.56 374 SER A C 1
ATOM 2919 O O . SER A 1 374 ? 21.089 2.920 -60.931 1.00 92.56 374 SER A O 1
ATOM 2921 N N . LEU A 1 375 ? 23.057 3.941 -60.618 1.00 92.75 375 LEU A N 1
ATOM 2922 C CA . LEU A 1 375 ? 23.813 2.702 -60.395 1.00 92.75 375 LEU A CA 1
ATOM 2923 C C . LEU A 1 375 ? 23.266 1.888 -59.212 1.00 92.75 375 LEU A C 1
ATOM 2925 O O . LEU A 1 375 ? 23.315 0.658 -59.224 1.00 92.75 375 LEU A O 1
ATOM 2929 N N . ARG A 1 376 ? 22.721 2.562 -58.193 1.00 91.88 376 ARG A N 1
ATOM 2930 C CA . ARG A 1 376 ? 21.995 1.905 -57.101 1.00 91.88 376 ARG A CA 1
ATOM 2931 C C . ARG A 1 376 ? 20.673 1.300 -57.578 1.00 91.88 376 ARG A C 1
ATOM 2933 O O . ARG A 1 376 ? 20.371 0.167 -57.217 1.00 91.88 376 ARG A O 1
ATOM 2940 N N . ALA A 1 377 ? 19.884 2.034 -58.360 1.00 89.88 377 ALA A N 1
ATOM 2941 C CA . ALA A 1 377 ? 18.613 1.544 -58.895 1.00 89.88 377 ALA A CA 1
ATOM 2942 C C . ALA A 1 377 ? 18.798 0.328 -59.822 1.00 89.88 377 ALA A C 1
ATOM 2944 O O . ALA A 1 377 ? 18.000 -0.605 -59.769 1.00 89.88 377 ALA A O 1
ATOM 2945 N N . ASP A 1 378 ? 19.891 0.302 -60.587 1.00 90.75 378 ASP A N 1
ATOM 2946 C CA . ASP A 1 378 ? 20.258 -0.795 -61.490 1.00 90.75 378 ASP A CA 1
ATOM 2947 C C . ASP A 1 378 ? 20.857 -2.010 -60.754 1.00 90.75 378 ASP A C 1
ATOM 2949 O O . ASP A 1 378 ? 21.200 -3.017 -61.372 1.00 90.75 378 ASP A O 1
ATOM 2953 N N . GLY A 1 379 ? 21.016 -1.932 -59.427 1.00 88.31 379 GLY A N 1
ATOM 2954 C CA . GLY A 1 379 ? 21.571 -3.011 -58.608 1.00 88.31 379 GLY A CA 1
ATOM 2955 C C . GLY A 1 379 ? 23.090 -3.181 -58.716 1.00 88.31 379 GLY A C 1
ATOM 2956 O O . GLY A 1 379 ? 23.635 -4.107 -58.115 1.00 88.31 379 GLY A O 1
ATOM 2957 N N . VAL A 1 380 ? 23.785 -2.292 -59.436 1.00 91.69 380 VAL A N 1
ATOM 2958 C CA . VAL A 1 380 ? 25.257 -2.256 -59.532 1.00 91.69 380 VAL A CA 1
ATOM 2959 C C . VAL A 1 380 ? 25.880 -1.811 -58.206 1.00 91.69 380 VAL A C 1
ATOM 2961 O O . VAL A 1 380 ? 26.933 -2.313 -57.815 1.00 91.69 380 VAL A O 1
ATOM 2964 N N . ILE A 1 381 ? 25.221 -0.899 -57.485 1.00 92.31 381 ILE A N 1
ATOM 2965 C CA . ILE A 1 381 ? 25.583 -0.492 -56.121 1.00 92.31 381 ILE A CA 1
ATOM 2966 C C . ILE A 1 381 ? 24.539 -1.041 -55.146 1.00 92.31 381 ILE A C 1
ATOM 2968 O O . ILE A 1 381 ? 23.392 -0.602 -55.144 1.00 92.31 381 ILE A O 1
ATOM 2972 N N . ALA A 1 382 ? 24.947 -1.974 -54.285 1.00 88.81 382 ALA A N 1
ATOM 2973 C CA . ALA A 1 382 ? 24.088 -2.542 -53.248 1.00 88.81 382 ALA A CA 1
ATOM 2974 C C . ALA A 1 382 ? 23.916 -1.585 -52.058 1.00 88.81 382 ALA A C 1
ATOM 2976 O O . ALA A 1 382 ? 22.814 -1.417 -51.540 1.00 88.81 382 ALA A O 1
ATOM 2977 N N . VAL A 1 383 ? 25.004 -0.932 -51.640 1.00 90.25 383 VAL A N 1
ATOM 2978 C CA . VAL A 1 383 ? 25.005 0.030 -50.530 1.00 90.25 383 VAL A CA 1
ATOM 2979 C C . VAL A 1 383 ? 25.708 1.296 -50.985 1.00 90.25 383 VAL A C 1
ATOM 2981 O O . VAL A 1 383 ? 26.870 1.247 -51.372 1.00 90.25 383 VAL A O 1
ATOM 2984 N N . LEU A 1 384 ? 25.007 2.426 -50.921 1.00 91.50 384 LEU A N 1
ATOM 2985 C CA . LEU A 1 384 ? 25.554 3.751 -51.193 1.00 91.50 384 LEU A CA 1
ATOM 2986 C C . LEU A 1 384 ? 25.510 4.572 -49.906 1.00 91.50 384 LEU A C 1
ATOM 2988 O O . LEU A 1 384 ? 24.426 4.875 -49.411 1.00 91.50 384 LEU A O 1
ATOM 2992 N N . CYS A 1 385 ? 26.677 4.923 -49.374 1.00 91.50 385 CYS A N 1
ATOM 2993 C CA . CYS A 1 385 ? 26.820 5.632 -48.109 1.00 91.50 385 CYS A CA 1
ATOM 2994 C C . CYS A 1 385 ? 27.564 6.960 -48.328 1.00 91.50 385 CYS A C 1
ATOM 2996 O O . CYS A 1 385 ? 28.798 6.971 -48.353 1.00 91.50 385 CYS A O 1
ATOM 2998 N N . PRO A 1 386 ? 26.851 8.083 -48.526 1.00 89.69 386 PRO A N 1
ATOM 2999 C CA . PRO A 1 386 ? 27.478 9.399 -48.504 1.00 89.69 386 PRO A CA 1
ATOM 3000 C C . PRO A 1 386 ? 27.976 9.707 -47.087 1.00 89.69 386 PRO A C 1
ATOM 3002 O O . PRO A 1 386 ? 27.289 9.425 -46.105 1.00 89.69 386 PRO A O 1
ATOM 3005 N N . ILE A 1 387 ? 29.172 10.284 -46.973 1.00 89.75 387 ILE A N 1
ATOM 3006 C CA . ILE A 1 387 ? 29.807 10.552 -45.679 1.00 89.75 387 ILE A CA 1
ATOM 3007 C C . ILE A 1 387 ? 29.943 12.060 -45.491 1.00 89.75 387 ILE A C 1
ATOM 3009 O O . ILE A 1 387 ? 30.515 12.759 -46.321 1.00 89.75 387 ILE A O 1
ATOM 3013 N N . ALA A 1 388 ? 29.445 12.562 -44.360 1.00 85.25 388 ALA A N 1
ATOM 3014 C CA . ALA A 1 388 ? 29.614 13.954 -43.957 1.00 85.25 388 ALA A CA 1
ATOM 3015 C C . ALA A 1 388 ? 31.032 14.180 -43.397 1.00 85.25 388 ALA A C 1
ATOM 3017 O O . ALA A 1 388 ? 31.224 14.309 -42.189 1.00 85.25 388 ALA A O 1
ATOM 3018 N N . SER A 1 389 ? 32.041 14.159 -44.271 1.00 87.56 389 SER A N 1
ATOM 3019 C CA . SER A 1 389 ? 33.444 14.392 -43.917 1.00 87.56 389 SER A CA 1
ATOM 3020 C C . SER A 1 389 ? 34.123 15.333 -44.906 1.00 87.56 389 SER A C 1
ATOM 3022 O O . SER A 1 389 ? 33.838 15.332 -46.102 1.00 87.56 389 SER A O 1
ATOM 3024 N N . ASP A 1 390 ? 35.096 16.090 -44.403 1.00 82.19 390 ASP A N 1
ATOM 3025 C CA . ASP A 1 390 ? 35.945 16.955 -45.223 1.00 82.19 390 ASP A CA 1
ATOM 3026 C C . ASP A 1 390 ? 37.006 16.185 -46.015 1.00 82.19 390 ASP A C 1
ATOM 3028 O O . ASP A 1 390 ? 37.574 16.719 -46.964 1.00 82.19 390 ASP A O 1
ATOM 3032 N N . THR A 1 391 ? 37.247 14.917 -45.664 1.00 86.19 391 THR A N 1
ATOM 3033 C CA . THR A 1 391 ? 38.259 14.061 -46.310 1.00 86.19 391 THR A CA 1
ATOM 3034 C C . THR A 1 391 ? 37.649 12.962 -47.174 1.00 86.19 391 THR A C 1
ATOM 3036 O O . THR A 1 391 ? 38.205 12.616 -48.217 1.00 86.19 391 THR A O 1
ATOM 3039 N N . LEU A 1 392 ? 36.498 12.424 -46.768 1.00 90.25 392 LEU A N 1
ATOM 3040 C CA . LEU A 1 392 ? 35.825 11.322 -47.446 1.00 90.25 392 LEU A CA 1
ATOM 3041 C C . LEU A 1 392 ? 34.466 11.783 -47.974 1.00 90.25 392 LEU A C 1
ATOM 3043 O O . LEU A 1 392 ? 33.660 12.313 -47.218 1.00 90.25 392 LEU A O 1
ATOM 3047 N N . ALA A 1 393 ? 34.225 11.563 -49.263 1.00 87.56 393 ALA A N 1
ATOM 3048 C CA . ALA A 1 393 ? 32.971 11.896 -49.928 1.00 87.56 393 ALA A CA 1
ATOM 3049 C C . ALA A 1 393 ? 31.909 10.808 -49.701 1.00 87.56 393 ALA A C 1
ATOM 3051 O O . ALA A 1 393 ? 30.730 11.093 -49.493 1.00 87.56 393 ALA A O 1
ATOM 3052 N N . GLY A 1 394 ? 32.324 9.540 -49.696 1.00 91.44 394 GLY A N 1
ATOM 3053 C CA . GLY A 1 394 ? 31.409 8.426 -49.482 1.00 91.44 394 GLY A CA 1
ATOM 3054 C C . GLY A 1 394 ? 32.044 7.061 -49.696 1.00 91.44 394 GLY A C 1
ATOM 3055 O O . GLY A 1 394 ? 33.203 6.936 -50.088 1.00 91.44 394 GLY A O 1
ATOM 3056 N N . VAL A 1 395 ? 31.259 6.026 -49.433 1.00 93.62 395 VAL A N 1
ATOM 3057 C CA . VAL A 1 395 ? 31.617 4.628 -49.671 1.00 93.62 395 VAL A CA 1
ATOM 3058 C C . VAL A 1 395 ? 30.481 3.955 -50.428 1.00 93.62 395 VAL A C 1
ATOM 3060 O O . VAL A 1 395 ? 29.309 4.143 -50.097 1.00 93.62 395 VAL A O 1
ATOM 3063 N N . ALA A 1 396 ? 30.822 3.154 -51.433 1.00 92.62 396 ALA A N 1
ATOM 3064 C CA . ALA A 1 396 ? 29.865 2.342 -52.166 1.00 92.62 396 ALA A CA 1
ATOM 3065 C C . ALA A 1 396 ? 30.292 0.869 -52.177 1.00 92.62 396 ALA A C 1
ATOM 3067 O O . ALA A 1 396 ? 31.438 0.546 -52.482 1.00 92.62 396 ALA A O 1
ATOM 3068 N N . VAL A 1 397 ? 29.356 -0.027 -51.864 1.00 93.06 397 VAL A N 1
ATOM 3069 C CA . VAL A 1 397 ? 29.519 -1.475 -52.037 1.00 93.06 397 VAL A CA 1
ATOM 3070 C C . VAL A 1 397 ? 28.874 -1.857 -53.360 1.00 93.06 397 VAL A C 1
ATOM 3072 O O . VAL A 1 397 ? 27.661 -1.716 -53.531 1.00 93.06 397 VAL A O 1
ATOM 3075 N N . MET A 1 398 ? 29.691 -2.322 -54.296 1.00 92.56 398 MET A N 1
ATOM 3076 C CA . MET A 1 398 ? 29.306 -2.649 -55.663 1.00 92.56 398 MET A CA 1
ATOM 3077 C C . MET A 1 398 ? 29.208 -4.164 -55.856 1.00 92.56 398 MET A C 1
ATOM 3079 O O . MET A 1 398 ? 30.037 -4.924 -55.359 1.00 92.56 398 MET A O 1
ATOM 3083 N N . THR A 1 399 ? 28.197 -4.599 -56.604 1.00 90.38 399 THR A N 1
ATOM 3084 C CA . THR A 1 399 ? 27.899 -6.012 -56.920 1.00 90.38 399 THR A CA 1
ATOM 3085 C C . THR A 1 399 ? 28.705 -6.562 -58.097 1.00 90.38 399 THR A C 1
ATOM 3087 O O . THR A 1 399 ? 28.517 -7.708 -58.500 1.00 90.38 399 THR A O 1
ATOM 3090 N N . VAL A 1 400 ? 29.609 -5.749 -58.643 1.00 90.62 400 VAL A N 1
ATOM 3091 C CA . VAL A 1 400 ? 30.460 -6.073 -59.790 1.00 90.62 400 VAL A CA 1
ATOM 3092 C C . VAL A 1 400 ? 31.913 -6.325 -59.356 1.00 90.62 400 VAL A C 1
ATOM 3094 O O . VAL A 1 400 ? 32.321 -5.843 -58.294 1.00 90.62 400 VAL A O 1
ATOM 3097 N N . PRO A 1 401 ? 32.719 -7.052 -60.155 1.00 90.50 401 PRO A N 1
ATOM 3098 C CA . PRO A 1 401 ? 34.146 -7.261 -59.893 1.00 90.50 401 PRO A CA 1
ATOM 3099 C C . PRO A 1 401 ? 34.960 -5.960 -59.876 1.00 90.50 401 PRO A C 1
ATOM 3101 O O . PRO A 1 401 ? 34.557 -4.968 -60.482 1.00 90.50 401 PRO A O 1
ATOM 3104 N N . ALA A 1 402 ? 36.135 -5.983 -59.239 1.00 89.75 402 ALA A N 1
ATOM 3105 C CA . ALA A 1 402 ? 36.942 -4.782 -58.992 1.00 89.75 402 ALA A CA 1
ATOM 3106 C C . ALA A 1 402 ? 37.386 -4.063 -60.276 1.00 89.75 402 ALA A C 1
ATOM 3108 O O . ALA A 1 402 ? 37.395 -2.836 -60.312 1.00 89.75 402 ALA A O 1
ATOM 3109 N N . GLU A 1 403 ? 37.699 -4.807 -61.341 1.00 89.69 403 GLU A N 1
ATOM 3110 C CA . GLU A 1 403 ? 38.057 -4.231 -62.646 1.00 89.69 403 GLU A CA 1
ATOM 3111 C C . GLU A 1 403 ? 36.880 -3.458 -63.256 1.00 89.69 403 GLU A C 1
ATOM 3113 O O . GLU A 1 403 ? 37.014 -2.294 -63.619 1.00 89.69 403 GLU A O 1
ATOM 3118 N N . GLN A 1 404 ? 35.689 -4.060 -63.261 1.00 91.56 404 GLN A N 1
ATOM 3119 C CA . GLN A 1 404 ? 34.481 -3.413 -63.770 1.00 91.56 404 GLN A CA 1
ATOM 3120 C C . GLN A 1 404 ? 34.042 -2.239 -62.880 1.00 91.56 404 GLN A C 1
ATOM 3122 O O . GLN A 1 404 ? 33.606 -1.207 -63.385 1.00 91.56 404 GLN A O 1
ATOM 3127 N N . ALA A 1 405 ? 34.168 -2.373 -61.556 1.00 92.12 405 ALA A N 1
ATOM 3128 C CA . ALA A 1 405 ? 33.922 -1.289 -60.609 1.00 92.12 405 ALA A CA 1
ATOM 3129 C C . ALA A 1 405 ? 34.843 -0.097 -60.889 1.00 92.12 405 ALA A C 1
ATOM 3131 O O . ALA A 1 405 ? 34.383 1.044 -60.908 1.00 92.12 405 ALA A O 1
ATOM 3132 N N . LYS A 1 406 ? 36.126 -0.363 -61.159 1.00 92.44 406 LYS A N 1
ATOM 3133 C CA . LYS A 1 406 ? 37.102 0.660 -61.523 1.00 92.44 406 LYS A CA 1
ATOM 3134 C C . LYS A 1 406 ? 36.702 1.388 -62.803 1.00 92.44 406 LYS A C 1
ATOM 3136 O O . LYS A 1 406 ? 36.628 2.609 -62.772 1.00 92.44 406 LYS A O 1
ATOM 3141 N N . ASP A 1 407 ? 36.352 0.674 -63.870 1.00 92.94 407 ASP A N 1
ATOM 3142 C CA . ASP A 1 407 ? 35.918 1.300 -65.129 1.00 92.94 407 ASP A CA 1
ATOM 3143 C C . ASP A 1 407 ? 34.671 2.178 -64.940 1.00 92.94 407 ASP A C 1
ATOM 3145 O O . ASP A 1 407 ? 34.567 3.284 -65.480 1.00 92.94 407 ASP A O 1
ATOM 3149 N N . ILE A 1 408 ? 33.717 1.710 -64.129 1.00 92.44 408 ILE A N 1
ATOM 3150 C CA . ILE A 1 408 ? 32.508 2.467 -63.802 1.00 92.44 408 ILE A CA 1
ATOM 3151 C C . ILE A 1 408 ? 32.868 3.743 -63.037 1.00 92.44 408 ILE A C 1
ATOM 3153 O O . ILE A 1 408 ? 32.380 4.818 -63.399 1.00 92.44 408 ILE A O 1
ATOM 3157 N N . MET A 1 409 ? 33.711 3.660 -62.009 1.00 92.56 409 MET A N 1
ATOM 3158 C CA . MET A 1 409 ? 34.064 4.818 -61.185 1.00 92.56 409 MET A CA 1
ATOM 3159 C C . MET A 1 409 ? 35.014 5.789 -61.897 1.00 92.56 409 MET A C 1
ATOM 3161 O O . MET A 1 409 ? 34.844 6.996 -61.756 1.00 92.56 409 MET A O 1
ATOM 3165 N N . ASP A 1 410 ? 35.928 5.311 -62.740 1.00 92.19 410 ASP A N 1
ATOM 3166 C CA . ASP A 1 410 ? 36.828 6.157 -63.539 1.00 92.19 410 ASP A CA 1
ATOM 3167 C C . ASP A 1 410 ? 36.052 6.983 -64.588 1.00 92.19 410 ASP A C 1
ATOM 3169 O O . ASP A 1 410 ? 36.458 8.088 -64.951 1.00 92.19 410 ASP A O 1
ATOM 3173 N N . ALA A 1 411 ? 34.887 6.502 -65.036 1.00 91.88 411 ALA A N 1
ATOM 3174 C CA . ALA A 1 411 ? 33.982 7.249 -65.912 1.00 91.88 411 ALA A CA 1
ATOM 3175 C C . ALA A 1 411 ? 33.120 8.302 -65.178 1.00 91.88 411 ALA A C 1
ATOM 3177 O O . ALA A 1 411 ? 32.316 8.996 -65.811 1.00 91.88 411 ALA A O 1
ATOM 3178 N N . ASP A 1 412 ? 33.261 8.442 -63.858 1.00 92.62 412 ASP A N 1
ATOM 3179 C CA . ASP A 1 412 ? 32.456 9.366 -63.064 1.00 92.62 412 ASP A CA 1
ATOM 3180 C C . ASP A 1 412 ? 32.791 10.840 -63.339 1.00 92.62 412 ASP A C 1
ATOM 3182 O O . ASP A 1 412 ? 33.967 11.187 -63.451 1.00 92.62 412 ASP A O 1
ATOM 3186 N N . PRO A 1 413 ? 31.790 11.734 -63.467 1.00 89.31 413 PRO A N 1
ATOM 3187 C CA . PRO A 1 413 ? 32.032 13.157 -63.695 1.00 89.31 413 PRO A CA 1
ATOM 3188 C C . PRO A 1 413 ? 32.938 13.799 -62.637 1.00 89.31 413 PRO A C 1
ATOM 3190 O O . PRO A 1 413 ? 33.864 14.522 -63.002 1.00 89.31 413 PRO A O 1
ATOM 3193 N N . CYS A 1 414 ? 32.740 13.494 -61.350 1.00 90.31 414 CYS A N 1
ATOM 3194 C CA . CYS A 1 414 ? 33.564 14.047 -60.275 1.00 90.31 414 CYS A CA 1
ATOM 3195 C C . CYS A 1 414 ? 34.961 13.422 -60.234 1.00 90.31 414 CYS A C 1
ATOM 3197 O O . CYS A 1 414 ? 35.923 14.122 -59.911 1.00 90.31 414 CYS A O 1
ATOM 3199 N N . VAL A 1 415 ? 35.096 12.143 -60.599 1.00 90.75 415 VAL A N 1
ATOM 3200 C CA . VAL A 1 415 ? 36.409 11.483 -60.695 1.00 90.75 415 VAL A CA 1
ATOM 3201 C C . VAL A 1 415 ? 37.214 12.038 -61.869 1.00 90.75 415 VAL A C 1
ATOM 3203 O O . VAL A 1 415 ? 38.354 12.464 -61.690 1.00 90.75 415 VAL A O 1
ATOM 3206 N N . ARG A 1 416 ? 36.607 12.160 -63.056 1.00 91.88 416 ARG A N 1
ATOM 3207 C CA . ARG A 1 416 ? 37.248 12.761 -64.241 1.00 91.88 416 ARG A CA 1
ATOM 3208 C C . ARG A 1 416 ? 37.608 14.230 -64.039 1.00 91.88 416 ARG A C 1
ATOM 3210 O O . ARG A 1 416 ? 38.617 14.689 -64.565 1.00 91.88 416 ARG A O 1
ATOM 3217 N N . ALA A 1 417 ? 36.796 14.965 -63.283 1.00 88.31 417 ALA A N 1
ATOM 3218 C CA . ALA A 1 417 ? 37.051 16.362 -62.953 1.00 88.31 417 ALA A CA 1
ATOM 3219 C C . ALA A 1 417 ? 38.114 16.559 -61.855 1.00 88.31 417 ALA A C 1
ATOM 3221 O O . ALA A 1 417 ? 38.425 17.710 -61.548 1.00 88.31 417 ALA A O 1
ATOM 3222 N N . GLY A 1 418 ? 38.641 15.481 -61.254 1.00 89.06 418 GLY A N 1
ATOM 3223 C CA . GLY A 1 418 ? 39.608 15.535 -60.150 1.00 89.06 418 GLY A CA 1
ATOM 3224 C C . GLY A 1 418 ? 39.013 15.984 -58.809 1.00 89.06 418 GLY A C 1
ATOM 3225 O O . GLY A 1 418 ? 39.752 16.240 -57.857 1.00 89.06 418 GLY A O 1
ATOM 3226 N N . MET A 1 419 ? 37.684 16.097 -58.725 1.00 89.75 419 MET A N 1
ATOM 3227 C CA . MET A 1 419 ? 36.957 16.502 -57.517 1.00 89.75 419 MET A CA 1
ATOM 3228 C C . MET A 1 419 ? 36.872 15.369 -56.495 1.00 89.75 419 MET A C 1
ATOM 3230 O O . MET A 1 419 ? 36.810 15.625 -55.294 1.00 89.75 419 MET A O 1
ATOM 3234 N N . ILE A 1 420 ? 36.866 14.121 -56.967 1.00 91.75 420 ILE A N 1
ATOM 3235 C CA . ILE A 1 420 ? 36.852 12.916 -56.141 1.00 91.75 420 ILE A CA 1
ATOM 3236 C C . ILE A 1 420 ? 37.964 11.981 -56.613 1.00 91.75 420 ILE A C 1
ATOM 3238 O O . ILE A 1 420 ? 38.127 11.741 -57.803 1.00 91.75 420 ILE A O 1
ATOM 3242 N N . VAL A 1 421 ? 38.711 11.421 -55.671 1.00 92.69 421 VAL A N 1
ATOM 3243 C CA . VAL A 1 421 ? 39.649 10.324 -55.910 1.00 92.69 421 VAL A CA 1
ATOM 3244 C C . VAL A 1 421 ? 38.985 9.037 -55.437 1.00 92.69 421 VAL A C 1
ATOM 3246 O O . VAL A 1 421 ? 38.527 8.959 -54.297 1.00 92.69 421 VAL A O 1
ATOM 3249 N N . CYS A 1 422 ? 38.904 8.036 -56.313 1.00 92.75 422 CYS A N 1
ATOM 3250 C CA . CYS A 1 422 ? 38.273 6.756 -56.011 1.00 92.75 422 CYS A CA 1
ATOM 3251 C C . CYS A 1 422 ? 39.318 5.648 -55.829 1.00 92.75 422 CYS A C 1
ATOM 3253 O O . CYS A 1 422 ? 40.161 5.431 -56.699 1.00 92.75 422 CYS A O 1
ATOM 3255 N N . GLU A 1 423 ? 39.237 4.930 -54.711 1.00 94.62 423 GLU A N 1
ATOM 3256 C CA . GLU A 1 423 ? 40.022 3.728 -54.422 1.00 94.62 423 GLU A CA 1
ATOM 3257 C C . GLU A 1 423 ? 39.089 2.510 -54.451 1.00 94.62 423 GLU A C 1
ATOM 3259 O O . GLU A 1 423 ? 38.075 2.489 -53.750 1.00 94.62 423 GLU A O 1
ATOM 3264 N N . ILE A 1 424 ? 39.417 1.497 -55.259 1.00 94.06 424 ILE A N 1
ATOM 3265 C CA . ILE A 1 424 ? 38.625 0.265 -55.379 1.00 94.06 424 ILE A CA 1
ATOM 3266 C C . ILE A 1 424 ? 39.348 -0.884 -54.683 1.00 94.06 424 ILE A C 1
ATOM 3268 O O . ILE A 1 424 ? 40.514 -1.156 -54.968 1.00 94.06 424 ILE A O 1
ATOM 3272 N N . TYR A 1 425 ? 38.629 -1.599 -53.824 1.00 94.06 425 TYR A N 1
ATOM 3273 C CA . TYR A 1 425 ? 39.113 -2.794 -53.142 1.00 94.06 425 TYR A CA 1
ATOM 3274 C C . TYR A 1 425 ? 38.241 -3.994 -53.491 1.00 94.06 425 TYR A C 1
ATOM 3276 O O . TYR A 1 425 ? 37.014 -3.912 -53.461 1.00 94.06 425 TYR A O 1
ATOM 3284 N N . GLN A 1 426 ? 38.870 -5.130 -53.778 1.00 91.81 426 GLN A N 1
ATOM 3285 C CA . GLN A 1 426 ? 38.159 -6.397 -53.900 1.00 91.81 426 GLN A CA 1
ATOM 3286 C C . GLN A 1 426 ? 37.758 -6.889 -52.506 1.00 91.81 426 GLN A C 1
ATOM 3288 O O . GLN A 1 426 ? 38.602 -7.002 -51.615 1.00 91.81 426 GLN A O 1
ATOM 3293 N N . CYS A 1 427 ? 36.481 -7.207 -52.319 1.00 87.56 427 CYS A N 1
ATOM 3294 C CA . CYS A 1 427 ? 35.963 -7.737 -51.065 1.00 87.56 427 CYS A CA 1
ATOM 3295 C C . CYS A 1 427 ? 35.074 -8.962 -51.295 1.00 87.56 427 CYS A C 1
ATOM 3297 O O . CYS A 1 427 ? 34.669 -9.273 -52.414 1.00 87.56 427 CYS A O 1
ATOM 3299 N N . HIS A 1 428 ? 34.799 -9.686 -50.213 1.00 87.06 428 HIS A N 1
ATOM 3300 C CA . HIS A 1 428 ? 33.817 -10.759 -50.205 1.00 87.06 428 HIS A CA 1
ATOM 3301 C C . HIS A 1 428 ? 32.722 -10.394 -49.210 1.00 87.06 428 HIS A C 1
ATOM 3303 O O . HIS A 1 428 ? 33.017 -9.929 -48.110 1.00 87.06 428 HIS A O 1
ATOM 3309 N N . GLY A 1 429 ? 31.473 -10.573 -49.618 1.00 83.31 429 GLY A N 1
ATOM 3310 C CA . GLY A 1 429 ? 30.291 -10.263 -48.821 1.00 83.31 429 GLY A CA 1
ATOM 3311 C C . GLY A 1 429 ? 29.358 -11.462 -48.766 1.00 83.31 429 GLY A C 1
ATOM 3312 O O . GLY A 1 429 ? 29.416 -12.343 -49.630 1.00 83.31 429 GLY A O 1
ATOM 3313 N N . PHE A 1 430 ? 28.499 -11.495 -47.753 1.00 85.44 430 PHE A N 1
ATOM 3314 C CA . PHE A 1 430 ? 27.536 -12.570 -47.556 1.00 85.44 430 PHE A CA 1
ATOM 3315 C C . PHE A 1 430 ? 26.170 -12.138 -48.105 1.00 85.44 430 PHE A C 1
ATOM 3317 O O . PHE A 1 430 ? 25.614 -11.130 -47.662 1.00 85.44 430 PHE A O 1
ATOM 3324 N N . PRO A 1 431 ? 25.619 -12.840 -49.111 1.00 78.25 431 PRO A N 1
ATOM 3325 C CA . PRO A 1 431 ? 24.314 -12.500 -49.663 1.00 78.25 431 PRO A CA 1
ATOM 3326 C C . PRO A 1 431 ? 23.218 -12.540 -48.589 1.00 78.25 431 PRO A C 1
ATOM 3328 O O . PRO A 1 431 ? 23.039 -13.561 -47.933 1.00 78.25 431 PRO A O 1
ATOM 3331 N N . GLY A 1 432 ? 22.460 -11.450 -48.452 1.00 74.31 432 GLY A N 1
ATOM 3332 C CA . GLY A 1 432 ? 21.419 -11.299 -47.425 1.00 74.31 432 GLY A CA 1
ATOM 3333 C C . GLY A 1 432 ? 21.777 -10.287 -46.335 1.00 74.31 432 GLY A C 1
ATOM 3334 O O . GLY A 1 432 ? 20.866 -9.740 -45.715 1.00 74.31 432 GLY A O 1
ATOM 3335 N N . ASP A 1 433 ? 23.063 -9.962 -46.172 1.00 80.00 433 ASP A N 1
ATOM 3336 C CA . ASP A 1 433 ? 23.494 -8.864 -45.311 1.00 80.00 433 ASP A CA 1
ATOM 3337 C C . ASP A 1 433 ? 23.047 -7.527 -45.915 1.00 80.00 433 ASP A C 1
ATOM 3339 O O . ASP A 1 433 ? 23.402 -7.166 -47.040 1.00 80.00 433 ASP A O 1
ATOM 3343 N N . ALA A 1 434 ? 22.250 -6.782 -45.157 1.00 79.94 434 ALA A N 1
ATOM 3344 C CA . ALA A 1 434 ? 21.753 -5.468 -45.532 1.00 79.94 434 ALA A CA 1
ATOM 3345 C C . ALA A 1 434 ? 21.701 -4.558 -44.303 1.00 79.94 434 ALA A C 1
ATOM 3347 O O . ALA A 1 434 ? 21.612 -5.020 -43.164 1.00 79.94 434 ALA A O 1
ATOM 3348 N N . ILE A 1 435 ? 21.730 -3.246 -44.536 1.00 76.44 435 ILE A N 1
ATOM 3349 C CA . ILE A 1 435 ? 21.454 -2.274 -43.477 1.00 76.44 435 ILE A CA 1
ATOM 3350 C C . ILE A 1 435 ? 19.960 -2.405 -43.115 1.00 76.44 435 ILE A C 1
ATOM 3352 O O . ILE A 1 435 ? 19.133 -2.379 -44.031 1.00 76.44 435 ILE A O 1
ATOM 3356 N N . PRO A 1 436 ? 19.599 -2.579 -41.829 1.00 73.12 436 PRO A N 1
ATOM 3357 C CA . PRO A 1 436 ? 18.201 -2.688 -41.415 1.00 73.12 436 PRO A CA 1
ATOM 3358 C C . PRO A 1 436 ? 17.411 -1.415 -41.763 1.00 73.12 436 PRO A C 1
ATOM 3360 O O . PRO A 1 436 ? 17.978 -0.321 -41.786 1.00 73.12 436 PRO A O 1
ATOM 3363 N N . ALA A 1 437 ? 16.120 -1.593 -42.061 1.00 67.12 437 ALA A N 1
ATOM 3364 C CA . ALA A 1 437 ? 15.204 -0.541 -42.515 1.00 67.12 437 ALA A CA 1
ATOM 3365 C C . ALA A 1 437 ? 14.840 0.485 -41.434 1.00 67.12 437 ALA A C 1
ATOM 3367 O O . ALA A 1 437 ? 14.742 0.088 -40.248 1.00 67.12 437 ALA A O 1
#